Protein AF-A0A838GM16-F1 (afdb_monomer)

pLDDT: mean 85.87, std 13.17, range [34.41, 98.56]

Structure (mmCIF, N/CA/C/O backbone):
data_AF-A0A838GM16-F1
#
_entry.id   AF-A0A838GM16-F1
#
loop_
_atom_site.group_PDB
_atom_site.id
_atom_site.type_symbol
_atom_site.label_atom_id
_atom_site.label_alt_id
_atom_site.label_comp_id
_atom_site.label_asym_id
_atom_site.label_entity_id
_atom_site.label_seq_id
_atom_site.pdbx_PDB_ins_code
_atom_site.Cartn_x
_atom_site.Cartn_y
_atom_site.Cartn_z
_atom_site.occupancy
_atom_site.B_iso_or_equiv
_atom_site.auth_seq_id
_atom_site.auth_comp_id
_atom_site.auth_asym_id
_atom_site.auth_atom_id
_atom_site.pdbx_PDB_model_num
ATOM 1 N N . MET A 1 1 ? 73.274 2.874 -21.024 1.00 39.03 1 MET A N 1
ATOM 2 C CA . MET A 1 1 ? 72.717 3.081 -19.672 1.00 39.03 1 MET A CA 1
ATOM 3 C C . MET A 1 1 ? 71.258 3.465 -19.859 1.00 39.03 1 MET A C 1
ATOM 5 O O . MET A 1 1 ? 70.974 4.616 -20.163 1.00 39.03 1 MET A O 1
ATOM 9 N N . GLY A 1 2 ? 70.375 2.466 -19.876 1.00 35.62 2 GLY A N 1
ATOM 10 C CA . GLY A 1 2 ? 68.939 2.674 -20.047 1.00 35.62 2 GLY A CA 1
ATOM 11 C C . GLY A 1 2 ? 68.344 3.276 -18.779 1.00 35.62 2 GLY A C 1
ATOM 12 O O . GLY A 1 2 ? 68.718 2.874 -17.681 1.00 35.62 2 GLY A O 1
ATOM 13 N N . LYS A 1 3 ? 67.460 4.260 -18.939 1.00 34.41 3 LYS A N 1
ATOM 14 C CA . LYS A 1 3 ? 66.514 4.647 -17.896 1.00 34.41 3 LYS A CA 1
ATOM 15 C C . LYS A 1 3 ? 65.257 3.821 -18.131 1.00 34.41 3 LYS A C 1
ATOM 17 O O . LYS A 1 3 ? 64.536 4.080 -19.090 1.00 34.41 3 LYS A O 1
ATOM 22 N N . GLU A 1 4 ? 65.052 2.812 -17.296 1.00 35.97 4 GLU A N 1
ATOM 23 C CA . GLU A 1 4 ? 63.735 2.215 -17.099 1.00 35.97 4 GLU A CA 1
ATOM 24 C C . GLU A 1 4 ? 62.804 3.309 -16.572 1.00 35.97 4 GLU A C 1
ATOM 26 O O . GLU A 1 4 ? 63.096 3.961 -15.569 1.00 35.97 4 GLU A O 1
ATOM 31 N N . VAL A 1 5 ? 61.717 3.560 -17.297 1.00 37.78 5 VAL A N 1
ATOM 32 C CA . VAL A 1 5 ? 60.579 4.320 -16.788 1.00 37.78 5 VAL A CA 1
ATOM 33 C C . VAL A 1 5 ? 59.694 3.297 -16.090 1.00 37.78 5 VAL A C 1
ATOM 35 O O . VAL A 1 5 ? 59.066 2.475 -16.751 1.00 37.78 5 VAL A O 1
ATOM 38 N N . SER A 1 6 ? 59.697 3.306 -14.759 1.00 36.34 6 SER A N 1
ATOM 39 C CA . SER A 1 6 ? 58.702 2.593 -13.964 1.00 36.34 6 SER A CA 1
ATOM 40 C C . SER A 1 6 ? 57.358 3.299 -14.140 1.00 36.34 6 SER A C 1
ATOM 42 O O . SER A 1 6 ? 57.163 4.404 -13.633 1.00 36.34 6 SER A O 1
ATOM 44 N N . THR A 1 7 ? 56.445 2.687 -14.885 1.00 45.03 7 THR A N 1
ATOM 45 C CA . THR A 1 7 ? 55.021 3.030 -14.850 1.00 45.03 7 THR A CA 1
ATOM 46 C C . THR A 1 7 ? 54.427 2.368 -13.613 1.00 45.03 7 THR A C 1
ATOM 48 O O . THR A 1 7 ? 53.905 1.259 -13.690 1.00 45.03 7 THR A O 1
ATOM 51 N N . ASP A 1 8 ? 54.604 3.004 -12.460 1.00 47.06 8 ASP A N 1
ATOM 52 C CA . ASP A 1 8 ? 53.876 2.631 -11.252 1.00 47.06 8 ASP A CA 1
ATOM 53 C C . ASP A 1 8 ? 52.493 3.293 -11.339 1.00 47.06 8 ASP A C 1
ATOM 55 O O . ASP A 1 8 ? 52.392 4.518 -11.392 1.00 47.06 8 ASP A O 1
ATOM 59 N N . GLY A 1 9 ? 51.434 2.490 -11.472 1.00 47.62 9 GLY A N 1
ATOM 60 C CA . GLY A 1 9 ? 50.041 2.942 -11.627 1.00 47.62 9 GLY A CA 1
ATOM 61 C C . GLY A 1 9 ? 49.404 3.445 -10.326 1.00 47.62 9 GLY A C 1
ATOM 62 O O . GLY A 1 9 ? 48.184 3.563 -10.247 1.00 47.62 9 GLY A O 1
ATOM 63 N N . SER A 1 10 ? 50.220 3.708 -9.304 1.00 46.81 10 SER A N 1
ATOM 64 C CA . SER A 1 10 ? 49.812 3.974 -7.924 1.00 46.81 10 SER A CA 1
ATOM 65 C C . SER A 1 10 ? 49.224 5.372 -7.678 1.00 46.81 10 SER A C 1
ATOM 67 O O . SER A 1 10 ? 48.646 5.580 -6.615 1.00 46.81 10 SER A O 1
ATOM 69 N N . ASP A 1 11 ? 49.292 6.282 -8.660 1.00 49.59 11 ASP A N 1
ATOM 70 C CA . ASP A 1 11 ? 48.858 7.691 -8.544 1.00 49.59 11 ASP A CA 1
ATOM 71 C C . ASP A 1 11 ? 47.798 8.126 -9.586 1.00 49.59 11 ASP A C 1
ATOM 73 O O . ASP A 1 11 ? 47.495 9.313 -9.698 1.00 49.59 11 ASP A O 1
ATOM 77 N N . LEU A 1 12 ? 47.228 7.198 -10.367 1.00 57.19 12 LEU A N 1
ATOM 78 C CA . LEU A 1 12 ? 46.194 7.543 -11.353 1.00 57.19 12 LEU A CA 1
ATOM 79 C C . LEU A 1 12 ? 44.853 7.826 -10.663 1.00 57.19 12 LEU A C 1
ATOM 81 O O . LEU A 1 12 ? 44.337 6.980 -9.931 1.00 57.19 12 LEU A O 1
ATOM 85 N N . ASP A 1 13 ? 44.256 8.986 -10.946 1.00 67.56 13 ASP A N 1
ATOM 86 C CA . ASP A 1 13 ? 42.854 9.249 -10.603 1.00 67.56 13 ASP A CA 1
ATOM 87 C C . ASP A 1 13 ? 41.961 8.230 -11.341 1.00 67.56 13 ASP A C 1
ATOM 89 O O . ASP A 1 13 ? 42.274 7.798 -12.454 1.00 67.56 13 ASP A O 1
ATOM 93 N N . VAL A 1 14 ? 40.823 7.843 -10.761 1.00 68.69 14 VAL A N 1
ATOM 94 C CA . VAL A 1 14 ? 39.890 6.874 -11.361 1.00 68.69 14 VAL A CA 1
ATOM 95 C C . VAL A 1 14 ? 39.513 7.297 -12.783 1.00 68.69 14 VAL A C 1
ATOM 97 O O . VAL A 1 14 ? 39.378 6.450 -13.667 1.00 68.69 14 VAL A O 1
ATOM 100 N N . ALA A 1 15 ? 39.401 8.604 -13.040 1.00 68.62 15 ALA A N 1
ATOM 101 C CA . ALA A 1 15 ? 39.112 9.168 -14.359 1.00 68.62 15 ALA A CA 1
ATOM 102 C C . ALA A 1 15 ? 40.213 8.913 -15.414 1.00 68.62 15 ALA A C 1
ATOM 104 O O . ALA A 1 15 ? 39.910 8.864 -16.608 1.00 68.62 15 ALA A O 1
ATOM 105 N N . GLU A 1 16 ? 41.459 8.693 -14.992 1.00 76.25 16 GLU A N 1
ATOM 106 C CA . GLU A 1 16 ? 42.633 8.490 -15.853 1.00 76.25 16 GLU A CA 1
ATOM 107 C C . GLU A 1 16 ? 42.882 7.012 -16.205 1.00 76.25 16 GLU A C 1
ATOM 109 O O . GLU A 1 16 ? 43.664 6.711 -17.106 1.00 76.25 16 GLU A O 1
ATOM 114 N N . ILE A 1 17 ? 42.179 6.084 -15.548 1.00 85.56 17 ILE A N 1
ATOM 115 C CA . ILE A 1 17 ? 42.193 4.650 -15.874 1.00 85.56 17 ILE A CA 1
ATOM 116 C C . ILE A 1 17 ? 41.524 4.414 -17.241 1.00 85.56 17 ILE A C 1
ATOM 118 O O . ILE A 1 17 ? 40.570 5.103 -17.610 1.00 85.56 17 ILE A O 1
ATOM 122 N N . GLU A 1 18 ? 41.984 3.427 -18.016 1.00 88.94 18 GLU A N 1
ATOM 123 C CA . GLU A 1 18 ? 41.334 3.111 -19.292 1.00 88.94 18 GLU A CA 1
ATOM 124 C C . GLU A 1 18 ? 39.844 2.746 -19.100 1.00 88.94 18 GLU A C 1
ATOM 126 O O . GLU A 1 18 ? 39.513 1.951 -18.213 1.00 88.94 18 GLU A O 1
ATOM 131 N N . PRO A 1 19 ? 38.923 3.266 -19.941 1.00 83.62 19 PRO A N 1
ATOM 132 C CA . PRO A 1 19 ? 37.489 2.992 -19.819 1.00 83.62 19 PRO A CA 1
ATOM 133 C C . PRO A 1 19 ? 37.142 1.499 -19.760 1.00 83.62 19 PRO A C 1
ATOM 135 O O . PRO A 1 19 ? 36.347 1.096 -18.916 1.00 83.62 19 PRO A O 1
ATOM 138 N N . ALA A 1 20 ? 37.805 0.673 -20.577 1.00 84.94 20 ALA A N 1
ATOM 139 C CA . ALA A 1 20 ? 37.582 -0.772 -20.614 1.00 84.94 20 ALA A CA 1
ATOM 140 C C . ALA A 1 20 ? 37.918 -1.467 -19.280 1.00 84.94 20 ALA A C 1
ATOM 142 O O . ALA A 1 20 ? 37.248 -2.420 -18.885 1.00 84.94 20 ALA A O 1
ATOM 143 N N . VAL A 1 21 ? 38.929 -0.974 -18.557 1.00 87.94 21 VAL A N 1
ATOM 144 C CA . VAL A 1 21 ? 39.318 -1.495 -17.238 1.00 87.94 21 VAL A CA 1
ATOM 145 C C . VAL A 1 21 ? 38.266 -1.136 -16.191 1.00 87.94 21 VAL A C 1
ATOM 147 O O . VAL A 1 21 ? 37.860 -1.998 -15.414 1.00 87.94 21 VAL A O 1
ATOM 150 N N . ARG A 1 22 ? 37.769 0.109 -16.198 1.00 84.44 22 ARG A N 1
ATOM 151 C CA . ARG A 1 22 ? 36.683 0.531 -15.297 1.00 84.44 22 ARG A CA 1
ATOM 152 C C . ARG A 1 22 ? 35.393 -0.244 -15.542 1.00 84.44 22 ARG A C 1
ATOM 154 O O . ARG A 1 22 ? 34.741 -0.652 -14.586 1.00 84.44 22 ARG A O 1
ATOM 161 N N . GLU A 1 23 ? 35.041 -0.468 -16.806 1.00 83.88 23 GLU A N 1
ATOM 162 C CA . GLU A 1 23 ? 33.873 -1.267 -17.189 1.00 83.88 23 GLU A CA 1
ATOM 163 C C . GLU A 1 23 ? 34.010 -2.720 -16.723 1.00 83.88 23 GLU A C 1
ATOM 165 O O . GLU A 1 23 ? 33.069 -3.273 -16.151 1.00 83.88 23 GLU A O 1
ATOM 170 N N . ARG A 1 24 ? 35.192 -3.331 -16.897 1.00 89.69 24 ARG A N 1
ATOM 171 C CA . ARG A 1 24 ? 35.451 -4.697 -16.424 1.00 89.69 24 ARG A CA 1
ATOM 172 C C . ARG A 1 24 ? 35.407 -4.797 -14.902 1.00 89.69 24 ARG A C 1
ATOM 174 O O . ARG A 1 24 ? 34.799 -5.734 -14.390 1.00 89.69 24 ARG A O 1
ATOM 181 N N . TYR A 1 25 ? 36.000 -3.838 -14.193 1.00 89.75 25 TYR A N 1
ATOM 182 C CA . TYR A 1 25 ? 35.941 -3.759 -12.733 1.00 89.75 25 TYR A CA 1
ATOM 183 C C . TYR A 1 25 ? 34.491 -3.665 -12.241 1.00 89.75 25 TYR A C 1
ATOM 185 O O . TYR A 1 25 ? 34.065 -4.485 -11.431 1.00 89.75 25 TYR A O 1
ATOM 193 N N . ALA A 1 26 ? 33.702 -2.735 -12.790 1.00 82.50 26 ALA A N 1
ATOM 194 C CA . ALA A 1 26 ? 32.296 -2.573 -12.425 1.00 82.50 26 ALA A CA 1
ATOM 195 C C . ALA A 1 26 ? 31.471 -3.843 -12.702 1.00 82.50 26 ALA A C 1
ATOM 197 O O . ALA A 1 26 ? 30.638 -4.228 -11.882 1.00 82.50 26 ALA A O 1
ATOM 198 N N . ALA A 1 27 ? 31.732 -4.525 -13.823 1.00 84.56 27 ALA A N 1
ATOM 199 C CA . ALA A 1 27 ? 31.087 -5.794 -14.146 1.00 84.56 27 ALA A CA 1
ATOM 200 C C . ALA A 1 27 ? 31.461 -6.917 -13.162 1.00 84.56 27 ALA A C 1
ATOM 202 O O . ALA A 1 27 ? 30.582 -7.656 -12.731 1.00 84.56 27 ALA A O 1
ATOM 203 N N . LEU A 1 28 ? 32.737 -7.039 -12.775 1.00 88.31 28 LEU A N 1
ATOM 204 C CA . LEU A 1 28 ? 33.192 -8.054 -11.815 1.00 88.31 28 LEU A CA 1
ATOM 205 C C . LEU A 1 28 ? 32.633 -7.823 -10.414 1.00 88.31 28 LEU A C 1
ATOM 207 O O . LEU A 1 28 ? 32.175 -8.777 -9.788 1.00 88.31 28 LEU A O 1
ATOM 211 N N . VAL A 1 29 ? 32.644 -6.575 -9.935 1.00 84.62 29 VAL A N 1
ATOM 212 C CA . VAL A 1 29 ? 32.026 -6.202 -8.654 1.00 84.62 29 VAL A CA 1
ATOM 213 C C . VAL A 1 29 ? 30.564 -6.641 -8.640 1.00 84.62 29 VAL A C 1
ATOM 215 O O . VAL A 1 29 ? 30.140 -7.347 -7.729 1.00 84.62 29 VAL A O 1
ATOM 218 N N . GLU A 1 30 ? 29.814 -6.300 -9.686 1.00 79.62 30 GLU A N 1
ATOM 219 C CA . GLU A 1 30 ? 28.403 -6.657 -9.802 1.00 79.62 30 GLU A CA 1
ATOM 220 C C . GLU A 1 30 ? 28.174 -8.175 -9.881 1.00 79.62 30 GLU A C 1
ATOM 222 O O . GLU A 1 30 ? 27.291 -8.696 -9.198 1.00 79.62 30 GLU A O 1
ATOM 227 N N . GLU A 1 31 ? 28.949 -8.899 -10.700 1.00 84.56 31 GLU A N 1
ATOM 228 C CA . GLU A 1 31 ? 28.859 -10.360 -10.807 1.00 84.56 31 GLU A CA 1
ATOM 229 C C . GLU A 1 31 ? 29.075 -11.008 -9.435 1.00 84.56 31 GLU A C 1
ATOM 231 O O . GLU A 1 31 ? 28.250 -11.805 -8.984 1.00 84.56 31 GLU A O 1
ATOM 236 N N . LEU A 1 32 ? 30.148 -10.629 -8.739 1.00 85.19 32 LEU A N 1
ATOM 237 C CA . LEU A 1 32 ? 30.510 -11.190 -7.440 1.00 85.19 32 LEU A CA 1
ATOM 238 C C . LEU A 1 32 ? 29.470 -10.860 -6.364 1.00 85.19 32 LEU A C 1
ATOM 240 O O . LEU A 1 32 ? 29.049 -11.763 -5.640 1.00 85.19 32 LEU A O 1
ATOM 244 N N . GLU A 1 33 ? 28.978 -9.620 -6.289 1.00 80.50 33 GLU A N 1
ATOM 245 C CA . GLU A 1 33 ? 27.892 -9.264 -5.364 1.00 80.50 33 GLU A CA 1
ATOM 246 C C . GLU A 1 33 ? 26.605 -10.042 -5.670 1.00 80.50 33 GLU A C 1
ATOM 248 O O . GLU A 1 33 ? 25.944 -10.547 -4.756 1.00 80.50 33 GLU A O 1
ATOM 253 N N . GLY A 1 34 ? 26.264 -10.192 -6.952 1.00 74.19 34 GLY A N 1
ATOM 254 C CA . GLY A 1 34 ? 25.107 -10.957 -7.405 1.00 74.19 34 GLY A CA 1
ATOM 255 C C . GLY A 1 34 ? 25.208 -12.452 -7.087 1.00 74.19 34 GLY A C 1
ATOM 256 O O . GLY A 1 34 ? 24.187 -13.079 -6.779 1.00 74.19 34 GLY A O 1
ATOM 257 N N . HIS A 1 35 ? 26.412 -13.027 -7.137 1.00 79.88 35 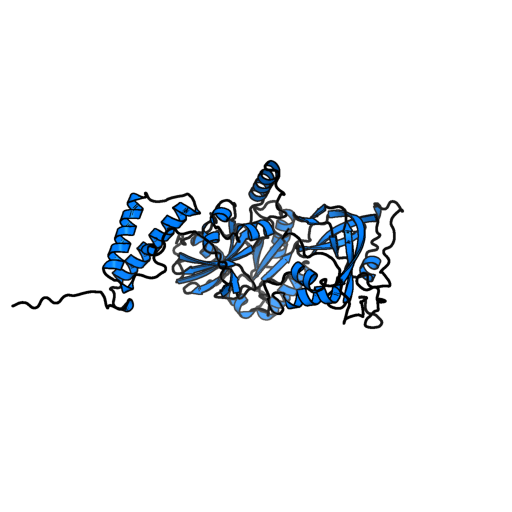HIS A N 1
ATOM 258 C CA . HIS A 1 35 ? 26.676 -14.416 -6.759 1.00 79.88 35 HIS A CA 1
ATOM 259 C C . HIS A 1 35 ? 26.668 -14.611 -5.240 1.00 79.88 35 HIS A C 1
ATOM 261 O O . HIS A 1 35 ? 25.994 -15.529 -4.771 1.00 79.88 35 HIS A O 1
ATOM 267 N N . LEU A 1 36 ? 27.311 -13.728 -4.465 1.00 77.38 36 LEU A N 1
ATOM 268 C CA . LEU A 1 36 ? 27.274 -13.773 -2.997 1.00 77.38 36 LEU A CA 1
ATOM 269 C C . LEU A 1 36 ? 25.845 -13.660 -2.468 1.00 77.38 36 LEU A C 1
ATOM 271 O O . LEU A 1 36 ? 25.456 -14.414 -1.580 1.00 77.38 36 LEU A O 1
ATOM 275 N N . TYR A 1 37 ? 25.037 -12.768 -3.043 1.00 71.62 37 TYR A N 1
ATOM 276 C CA . TYR A 1 37 ? 23.639 -12.614 -2.653 1.00 71.62 37 TYR A CA 1
ATOM 277 C C . TYR A 1 37 ? 22.833 -13.888 -2.943 1.00 71.62 37 TYR A C 1
ATOM 279 O O . TYR A 1 37 ? 22.093 -14.377 -2.091 1.00 71.62 37 TYR A O 1
ATOM 287 N N . ARG A 1 38 ? 23.016 -14.491 -4.122 1.00 72.12 38 ARG A N 1
ATOM 288 C CA . ARG A 1 38 ? 22.377 -15.768 -4.473 1.00 72.12 38 ARG A CA 1
ATOM 289 C C . ARG A 1 38 ? 22.796 -16.909 -3.551 1.00 72.12 38 ARG A C 1
ATOM 291 O O . ARG A 1 38 ? 21.943 -17.702 -3.164 1.00 72.12 38 ARG A O 1
ATOM 298 N N . TYR A 1 39 ? 24.077 -16.977 -3.201 1.00 71.12 39 TYR A N 1
ATOM 299 C CA . TYR A 1 39 ? 24.634 -18.002 -2.325 1.00 71.12 39 TYR A CA 1
ATOM 300 C C . TYR A 1 39 ? 24.155 -17.829 -0.874 1.00 71.12 39 TYR A C 1
ATOM 302 O O . TYR A 1 39 ? 23.612 -18.757 -0.288 1.00 71.12 39 TYR A O 1
ATOM 310 N N . HIS A 1 40 ? 24.295 -16.634 -0.295 1.00 63.06 40 HIS A N 1
ATOM 311 C CA . HIS A 1 40 ? 24.040 -16.396 1.129 1.00 63.06 40 HIS A CA 1
ATOM 312 C C . HIS A 1 40 ? 22.602 -15.988 1.471 1.00 63.06 40 HIS A C 1
ATOM 314 O O . HIS A 1 40 ? 22.187 -16.194 2.612 1.00 63.06 40 HIS A O 1
ATOM 320 N N . VAL A 1 41 ? 21.858 -15.382 0.537 1.00 65.00 41 VAL A N 1
ATOM 321 C CA . VAL A 1 41 ? 20.496 -14.871 0.787 1.00 65.00 41 VAL A CA 1
ATOM 322 C C . VAL A 1 41 ? 19.429 -15.751 0.152 1.00 65.00 41 VAL A C 1
ATOM 324 O O . VAL A 1 41 ? 18.466 -16.112 0.826 1.00 65.00 41 VAL A O 1
ATOM 327 N N . LEU A 1 42 ? 19.587 -16.095 -1.128 1.00 65.00 42 LEU A N 1
ATOM 328 C CA . LEU A 1 42 ? 18.579 -16.872 -1.862 1.00 65.00 42 LEU A CA 1
ATOM 329 C C . LEU A 1 42 ? 18.761 -18.390 -1.754 1.00 65.00 42 LEU A C 1
ATOM 331 O O . LEU A 1 42 ? 17.864 -19.113 -2.183 1.00 65.00 42 LEU A O 1
ATOM 335 N N . ASP A 1 43 ? 19.900 -18.858 -1.231 1.00 53.25 43 ASP A N 1
ATOM 336 C CA . ASP A 1 43 ? 20.295 -20.276 -1.184 1.00 53.25 43 ASP A CA 1
ATOM 337 C C . ASP A 1 43 ? 20.202 -20.965 -2.568 1.00 53.25 43 ASP A C 1
ATOM 339 O O . ASP A 1 43 ? 19.715 -22.085 -2.727 1.00 53.25 43 ASP A O 1
ATOM 343 N N . ARG A 1 44 ? 20.598 -20.234 -3.625 1.00 70.44 44 ARG A N 1
ATOM 344 C CA . ARG A 1 44 ? 20.494 -20.632 -5.046 1.00 70.44 44 ARG A CA 1
ATOM 345 C C . ARG A 1 44 ? 21.733 -20.211 -5.853 1.00 70.44 44 ARG A C 1
ATOM 347 O O . ARG A 1 44 ? 21.625 -19.335 -6.719 1.00 70.44 44 ARG A O 1
ATOM 354 N N . PRO A 1 45 ? 22.918 -20.787 -5.592 1.00 70.88 45 PRO A N 1
ATOM 355 C CA . PRO A 1 45 ? 24.130 -20.437 -6.329 1.00 70.88 45 PRO A CA 1
ATOM 356 C C . PRO A 1 45 ? 24.001 -20.754 -7.826 1.00 70.88 45 PRO A C 1
ATOM 358 O O . PRO A 1 45 ? 23.478 -21.796 -8.215 1.00 70.88 45 PRO A O 1
ATOM 361 N N . THR A 1 46 ? 24.481 -19.841 -8.673 1.00 73.31 46 THR A N 1
ATOM 362 C CA . THR A 1 46 ? 24.465 -19.983 -10.143 1.00 73.31 46 THR A CA 1
ATOM 363 C C . THR A 1 46 ? 25.818 -20.372 -10.735 1.00 73.31 46 THR A C 1
ATOM 365 O O . THR A 1 46 ? 25.877 -20.734 -11.908 1.00 73.31 46 THR A O 1
ATOM 368 N N . ILE A 1 47 ? 26.890 -20.306 -9.942 1.00 73.88 47 ILE A N 1
ATOM 369 C CA . ILE A 1 47 ? 28.255 -20.701 -10.310 1.00 73.88 47 ILE A CA 1
ATOM 370 C C . ILE A 1 47 ? 28.878 -21.525 -9.180 1.00 73.88 47 ILE A C 1
ATOM 372 O O . ILE A 1 47 ? 28.389 -21.483 -8.050 1.00 73.88 47 ILE A O 1
ATOM 376 N N . SER A 1 48 ? 29.932 -22.283 -9.488 1.00 68.12 48 SER A N 1
ATOM 377 C CA . SER A 1 48 ? 30.689 -23.023 -8.474 1.00 68.12 48 SER A CA 1
ATOM 378 C C . SER A 1 48 ? 31.586 -22.096 -7.647 1.00 68.12 48 SER A C 1
ATOM 380 O O . SER A 1 48 ? 31.969 -21.027 -8.122 1.00 68.12 48 SER A O 1
ATOM 382 N N . ASP A 1 49 ? 31.988 -22.529 -6.449 1.00 71.50 49 ASP A N 1
ATOM 383 C CA . ASP A 1 49 ? 32.951 -21.789 -5.616 1.00 71.50 49 ASP A CA 1
ATOM 384 C C . ASP A 1 49 ? 34.264 -21.520 -6.376 1.00 71.50 49 ASP A C 1
ATOM 386 O O . ASP A 1 49 ? 34.804 -20.424 -6.317 1.00 71.50 49 ASP A O 1
ATOM 390 N N . ALA A 1 50 ? 34.726 -22.473 -7.196 1.00 70.25 50 ALA A N 1
ATOM 391 C CA . ALA A 1 50 ? 35.917 -22.294 -8.028 1.00 70.25 50 ALA A CA 1
ATOM 392 C C . ALA A 1 50 ? 35.739 -21.207 -9.107 1.00 70.25 50 ALA A C 1
ATOM 394 O O . ALA A 1 50 ? 36.653 -20.423 -9.357 1.00 70.25 50 ALA A O 1
ATOM 395 N N . ASP A 1 51 ? 34.566 -21.135 -9.742 1.00 77.44 51 ASP A N 1
ATOM 396 C CA . ASP A 1 51 ? 34.253 -20.093 -10.729 1.00 77.44 51 ASP A CA 1
ATOM 397 C C . ASP A 1 51 ? 34.109 -18.709 -10.084 1.00 77.44 51 ASP A C 1
ATOM 399 O 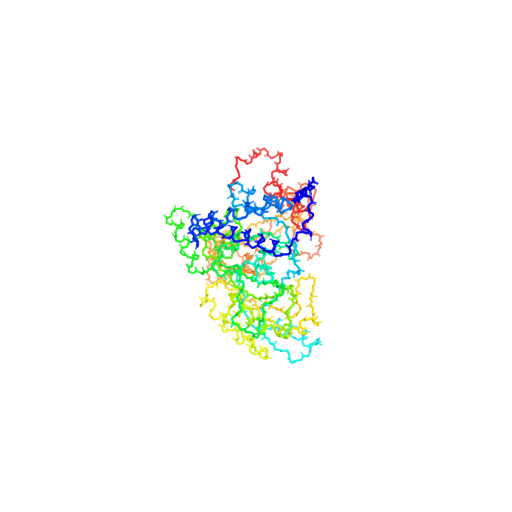O . ASP A 1 51 ? 34.385 -17.691 -10.732 1.00 77.44 51 ASP A O 1
ATOM 403 N N . TYR A 1 52 ? 33.653 -18.674 -8.830 1.00 83.62 52 TYR A N 1
ATOM 404 C CA . TYR A 1 52 ? 33.596 -17.466 -8.018 1.00 83.62 52 TYR A CA 1
ATOM 405 C C . TYR A 1 52 ? 35.011 -17.004 -7.658 1.00 83.62 52 TYR A C 1
ATOM 407 O O . TYR A 1 52 ? 35.355 -15.853 -7.921 1.00 83.62 52 TYR A O 1
ATOM 415 N N . ASP A 1 53 ? 35.859 -17.908 -7.165 1.00 80.50 53 ASP A N 1
ATOM 416 C CA . ASP A 1 53 ? 37.249 -17.626 -6.791 1.00 80.50 53 ASP A CA 1
ATOM 417 C C . ASP A 1 53 ? 38.066 -17.087 -7.971 1.00 80.50 53 ASP A C 1
ATOM 419 O O . ASP A 1 53 ? 38.840 -16.145 -7.810 1.00 80.50 53 ASP A O 1
ATOM 423 N N . ILE A 1 54 ? 37.864 -17.625 -9.181 1.00 87.31 54 ILE A N 1
ATOM 424 C CA . ILE A 1 54 ? 38.513 -17.115 -10.402 1.00 87.31 54 ILE A CA 1
ATOM 425 C C . ILE A 1 54 ? 38.161 -15.639 -10.633 1.00 87.31 54 ILE A C 1
ATOM 427 O O . ILE A 1 54 ? 39.053 -14.822 -10.861 1.00 87.31 54 ILE A O 1
ATOM 431 N N . ARG A 1 55 ? 36.873 -15.285 -10.550 1.00 89.81 55 ARG A N 1
ATOM 432 C CA . ARG A 1 55 ? 36.396 -13.903 -10.734 1.00 89.81 55 ARG A CA 1
ATOM 433 C C . ARG A 1 55 ? 36.840 -12.990 -9.598 1.00 89.81 55 ARG A C 1
ATOM 435 O O . ARG A 1 55 ? 37.195 -11.841 -9.837 1.00 89.81 55 ARG A O 1
ATOM 442 N N . TYR A 1 56 ? 36.851 -13.501 -8.371 1.00 87.81 56 TYR A N 1
ATOM 443 C CA . TYR A 1 56 ? 37.314 -12.768 -7.201 1.00 87.81 56 TYR A CA 1
ATOM 444 C C . TYR A 1 56 ? 38.809 -12.449 -7.308 1.00 87.81 56 TYR A C 1
ATOM 446 O O . TYR A 1 56 ? 39.217 -11.316 -7.069 1.00 87.81 56 TYR A O 1
ATOM 454 N N . HIS A 1 57 ? 39.630 -13.403 -7.752 1.00 88.88 57 HIS A N 1
ATOM 455 C CA . HIS A 1 57 ? 41.048 -13.163 -8.024 1.00 88.88 57 HIS A CA 1
ATOM 456 C C . HIS A 1 57 ? 41.269 -12.175 -9.173 1.00 88.88 57 HIS A C 1
ATOM 458 O O . HIS A 1 57 ? 42.194 -11.369 -9.100 1.00 88.88 57 HIS A O 1
ATOM 464 N N . GLU A 1 58 ? 40.425 -12.196 -10.207 1.00 92.38 58 GLU A N 1
ATOM 465 C CA . GLU A 1 58 ? 40.461 -11.186 -11.269 1.00 92.38 58 GLU A CA 1
ATOM 466 C C . GLU A 1 58 ? 40.171 -9.780 -10.714 1.00 92.38 58 GLU A C 1
ATOM 468 O O . GLU A 1 58 ? 40.906 -8.841 -11.016 1.00 92.38 58 GLU A O 1
ATOM 473 N N . LEU A 1 59 ? 39.161 -9.642 -9.846 1.00 91.44 59 LEU A N 1
ATOM 474 C CA . LEU A 1 59 ? 38.839 -8.379 -9.176 1.00 91.44 59 LEU A CA 1
ATOM 475 C C . LEU A 1 59 ? 40.007 -7.881 -8.309 1.00 91.44 59 LEU A C 1
ATOM 477 O O . LEU A 1 59 ? 40.389 -6.716 -8.406 1.00 91.44 59 LEU A O 1
ATOM 481 N N . VAL A 1 60 ? 40.609 -8.764 -7.506 1.00 89.44 60 VAL A N 1
ATOM 482 C CA . VAL A 1 60 ? 41.781 -8.436 -6.676 1.00 89.44 60 VAL A CA 1
ATOM 483 C C . VAL A 1 60 ? 42.953 -7.975 -7.542 1.00 89.44 60 VAL A C 1
ATOM 485 O O . VAL A 1 60 ? 43.568 -6.956 -7.237 1.00 89.44 60 VAL A O 1
ATOM 488 N N . ALA A 1 61 ? 43.230 -8.662 -8.653 1.00 91.75 61 ALA A N 1
ATOM 489 C CA . ALA A 1 61 ? 44.310 -8.286 -9.562 1.00 91.75 61 ALA A CA 1
ATOM 490 C C . ALA A 1 61 ? 44.093 -6.896 -10.187 1.00 91.75 61 ALA A C 1
ATOM 492 O O . ALA A 1 61 ? 45.054 -6.138 -10.348 1.00 91.75 61 ALA A O 1
ATOM 493 N N . LEU A 1 62 ? 42.845 -6.541 -10.513 1.00 90.38 62 LEU A N 1
ATOM 494 C CA . LEU A 1 62 ? 42.503 -5.203 -11.001 1.00 90.38 62 LEU A CA 1
ATOM 495 C C . LEU A 1 62 ? 42.719 -4.131 -9.929 1.00 90.38 62 LEU A C 1
ATOM 497 O O . LEU A 1 62 ? 43.305 -3.098 -10.234 1.00 90.38 62 LEU A O 1
ATOM 501 N N . GLU A 1 63 ? 42.303 -4.372 -8.687 1.00 91.50 63 GLU A N 1
ATOM 502 C CA . GLU A 1 63 ? 42.524 -3.429 -7.583 1.00 91.50 63 GLU A CA 1
ATOM 503 C C . GLU A 1 63 ? 43.997 -3.276 -7.200 1.00 91.50 63 GLU A C 1
ATOM 505 O O . GLU A 1 63 ? 44.420 -2.186 -6.827 1.00 91.50 63 GLU A O 1
ATOM 510 N N . ASP A 1 64 ? 44.787 -4.346 -7.286 1.00 90.56 64 ASP A N 1
ATOM 511 C CA . ASP A 1 64 ? 46.225 -4.289 -7.014 1.00 90.56 64 ASP A CA 1
ATOM 512 C C . ASP A 1 64 ? 46.975 -3.531 -8.118 1.00 90.56 64 ASP A C 1
ATOM 514 O O . ASP A 1 64 ? 47.928 -2.805 -7.838 1.00 90.56 64 ASP A O 1
ATOM 518 N N . THR A 1 65 ? 46.530 -3.671 -9.371 1.00 89.69 65 THR A N 1
ATOM 519 C CA . THR A 1 65 ? 47.104 -2.950 -10.520 1.00 89.69 65 THR A CA 1
ATOM 520 C C . THR A 1 65 ? 46.671 -1.482 -10.544 1.00 89.69 65 THR A C 1
ATOM 522 O O . THR A 1 65 ? 47.458 -0.613 -10.917 1.00 89.69 65 THR A O 1
ATOM 525 N N . TYR A 1 66 ? 45.432 -1.200 -10.130 1.00 89.12 66 TYR A N 1
ATOM 526 C CA . TYR A 1 66 ? 44.839 0.135 -10.093 1.00 89.12 66 TYR A CA 1
ATOM 527 C C . TYR A 1 66 ? 44.268 0.429 -8.695 1.00 89.12 66 TYR A C 1
ATOM 529 O O . TYR A 1 66 ? 43.052 0.333 -8.494 1.00 89.12 66 TYR A O 1
ATOM 537 N N . PRO A 1 67 ? 45.111 0.838 -7.725 1.00 86.88 67 PRO A N 1
ATOM 538 C CA . PRO A 1 67 ? 44.693 1.045 -6.335 1.00 86.88 67 PRO A CA 1
ATOM 539 C C . PRO A 1 67 ? 43.526 2.023 -6.158 1.00 86.88 67 PRO A C 1
ATOM 541 O O . PRO A 1 67 ? 42.735 1.870 -5.230 1.00 86.88 67 PRO A O 1
ATOM 544 N N . ALA A 1 68 ? 43.374 2.990 -7.069 1.00 84.06 68 ALA A N 1
ATOM 545 C CA . ALA A 1 68 ? 42.268 3.945 -7.069 1.00 84.06 68 ALA A CA 1
ATOM 546 C C . ALA A 1 68 ? 40.878 3.298 -7.255 1.00 84.06 68 ALA A C 1
ATOM 548 O O . ALA A 1 68 ? 39.874 3.907 -6.892 1.00 84.06 68 ALA A O 1
ATOM 549 N N . LEU A 1 69 ? 40.794 2.069 -7.786 1.00 85.62 69 LEU A N 1
ATOM 550 C CA . LEU A 1 69 ? 39.530 1.331 -7.913 1.00 85.62 69 LEU A CA 1
ATOM 551 C C . LEU A 1 69 ? 39.060 0.715 -6.593 1.00 85.62 69 LEU A C 1
ATOM 553 O O . LEU A 1 69 ? 37.873 0.430 -6.458 1.00 85.62 69 LEU A O 1
ATOM 557 N N . ARG A 1 70 ? 39.951 0.519 -5.613 1.00 86.00 70 ARG A N 1
ATOM 558 C CA . ARG A 1 70 ? 39.616 -0.137 -4.346 1.00 86.00 70 ARG A CA 1
ATOM 559 C C . ARG A 1 70 ? 38.763 0.781 -3.470 1.00 86.00 70 ARG A C 1
ATOM 561 O O . ARG A 1 70 ? 39.265 1.593 -2.695 1.00 86.00 70 ARG A O 1
ATOM 568 N N . THR A 1 71 ? 37.450 0.624 -3.575 1.00 80.69 71 THR A N 1
ATOM 569 C CA . THR A 1 71 ? 36.461 1.346 -2.765 1.00 80.69 71 THR A CA 1
ATOM 570 C C . THR A 1 71 ? 36.058 0.548 -1.522 1.00 80.69 71 THR A C 1
ATOM 572 O O . THR A 1 71 ? 36.050 -0.682 -1.587 1.00 80.69 71 THR A O 1
ATOM 575 N N . PRO A 1 72 ? 35.611 1.197 -0.427 1.00 72.88 72 PRO A N 1
ATOM 576 C CA . PRO A 1 72 ? 35.030 0.504 0.732 1.00 72.88 72 PRO A CA 1
ATOM 577 C C . PRO A 1 72 ? 33.879 -0.453 0.378 1.00 72.88 72 PRO A C 1
ATOM 579 O O . PRO A 1 72 ? 33.673 -1.451 1.063 1.00 72.88 72 PRO A O 1
ATOM 582 N N . ASP A 1 73 ? 33.163 -0.173 -0.715 1.00 67.62 73 ASP A N 1
ATOM 583 C CA . ASP A 1 73 ? 32.045 -0.986 -1.194 1.00 67.62 73 ASP A CA 1
ATOM 584 C C . ASP A 1 73 ? 32.459 -2.192 -2.052 1.00 67.62 73 ASP A C 1
ATOM 586 O O . ASP A 1 73 ? 31.596 -2.981 -2.438 1.00 67.62 73 ASP A O 1
ATOM 590 N N . SER A 1 74 ? 33.750 -2.377 -2.340 1.00 79.94 74 SER A N 1
ATOM 591 C CA . SER A 1 74 ? 34.206 -3.515 -3.140 1.00 79.94 74 SER A CA 1
ATOM 592 C C . SER A 1 74 ? 33.987 -4.848 -2.403 1.00 79.94 74 SER A C 1
ATOM 594 O O . SER A 1 74 ? 34.233 -4.927 -1.193 1.00 79.94 74 SER A O 1
ATOM 596 N N . PRO A 1 75 ? 33.604 -5.933 -3.108 1.00 79.75 75 PRO A N 1
ATOM 597 C CA . PRO A 1 75 ? 33.557 -7.286 -2.557 1.00 79.75 75 PRO A CA 1
ATOM 598 C C . PRO A 1 75 ? 34.847 -7.712 -1.851 1.00 79.75 75 PRO A C 1
ATOM 600 O O . PRO A 1 75 ? 34.783 -8.475 -0.891 1.00 79.75 75 PRO A O 1
ATOM 603 N N . THR A 1 76 ? 36.009 -7.200 -2.272 1.00 83.25 76 THR A N 1
ATOM 604 C CA . THR A 1 76 ? 37.305 -7.515 -1.645 1.00 83.25 76 THR A CA 1
ATOM 605 C C . THR A 1 76 ? 37.474 -6.885 -0.260 1.00 83.25 76 THR A C 1
ATOM 607 O O . THR A 1 76 ? 38.287 -7.352 0.537 1.00 83.25 76 THR A O 1
ATOM 610 N N . GLN A 1 77 ? 36.709 -5.830 0.041 1.00 80.00 77 GLN A N 1
ATOM 611 C CA . GLN A 1 77 ? 36.746 -5.104 1.314 1.00 80.00 77 GLN A CA 1
ATOM 612 C C . GLN A 1 77 ? 35.661 -5.582 2.295 1.00 80.00 77 GLN A C 1
ATOM 614 O O . GLN A 1 77 ? 35.738 -5.313 3.495 1.00 80.00 77 GLN A O 1
ATOM 619 N N . LYS A 1 78 ? 34.661 -6.331 1.813 1.00 68.31 78 LYS A N 1
ATOM 620 C CA . LYS A 1 78 ? 33.524 -6.830 2.600 1.00 68.31 78 LYS A CA 1
ATOM 621 C C . LYS A 1 78 ? 33.808 -8.238 3.145 1.00 68.31 78 LYS A C 1
ATOM 623 O O . LYS A 1 78 ? 33.373 -9.241 2.587 1.00 68.31 78 LYS A O 1
ATOM 628 N N . VAL A 1 79 ? 34.520 -8.337 4.269 1.00 51.00 79 VAL A N 1
ATOM 629 C CA . VAL A 1 79 ? 34.751 -9.628 4.950 1.00 51.00 79 VAL A CA 1
ATOM 630 C C . VAL A 1 79 ? 33.490 -10.069 5.702 1.00 51.00 79 VAL A C 1
ATOM 632 O O . VAL A 1 79 ? 33.071 -9.411 6.651 1.00 51.00 79 VAL A O 1
ATOM 635 N N . GLY A 1 80 ? 32.904 -11.209 5.317 1.00 51.50 80 GLY A N 1
ATOM 636 C CA . GLY A 1 80 ? 31.805 -11.841 6.060 1.00 51.50 80 GLY A CA 1
ATOM 637 C C . GLY A 1 80 ? 30.482 -11.074 5.992 1.00 51.50 80 GLY A C 1
ATOM 638 O O . GLY A 1 80 ? 29.879 -10.803 7.031 1.00 51.50 80 GLY A O 1
ATOM 639 N N . ALA A 1 81 ? 30.047 -10.713 4.778 1.00 50.47 81 ALA A N 1
ATOM 640 C CA . ALA A 1 81 ? 28.839 -9.931 4.523 1.00 50.47 81 ALA A CA 1
ATOM 641 C C . ALA A 1 81 ? 27.621 -10.468 5.300 1.00 50.47 81 ALA A C 1
ATOM 643 O O . ALA A 1 81 ? 26.993 -11.464 4.937 1.00 50.47 81 ALA A O 1
ATOM 644 N N . THR A 1 82 ? 27.275 -9.781 6.389 1.00 53.09 82 THR A N 1
ATOM 645 C CA . THR A 1 82 ? 25.987 -9.956 7.052 1.00 53.09 82 THR A CA 1
ATOM 646 C C . THR A 1 82 ? 25.014 -9.068 6.294 1.00 53.09 82 THR A C 1
ATOM 648 O O . THR A 1 82 ? 25.088 -7.848 6.398 1.00 53.09 82 THR A O 1
ATOM 651 N N . TYR A 1 83 ? 24.150 -9.662 5.472 1.00 63.59 83 TYR A N 1
ATOM 652 C CA . TYR A 1 83 ? 23.114 -8.915 4.763 1.00 63.59 83 TYR A CA 1
ATOM 653 C C . TYR A 1 83 ? 22.107 -8.400 5.792 1.00 63.59 83 TYR A C 1
ATOM 655 O O . TYR A 1 83 ? 21.246 -9.145 6.253 1.00 63.59 83 TYR A O 1
ATOM 663 N N . ALA A 1 84 ? 22.265 -7.144 6.197 1.00 72.44 84 ALA A N 1
ATOM 664 C CA . ALA A 1 84 ? 21.337 -6.446 7.065 1.00 72.44 84 ALA A CA 1
ATOM 665 C C . ALA A 1 84 ? 20.785 -5.231 6.316 1.00 72.44 84 ALA A C 1
ATOM 667 O O . ALA A 1 84 ? 21.540 -4.386 5.843 1.00 72.44 84 ALA A O 1
ATOM 668 N N . THR A 1 85 ? 19.466 -5.144 6.196 1.00 75.81 85 THR A N 1
ATOM 669 C CA . THR A 1 85 ? 18.790 -3.959 5.678 1.00 75.81 85 THR A CA 1
ATOM 670 C C . THR A 1 85 ? 18.695 -2.928 6.795 1.00 75.81 85 THR A C 1
ATOM 672 O O . THR A 1 85 ? 18.070 -3.168 7.831 1.00 75.81 85 THR A O 1
ATOM 675 N N . GLU A 1 86 ? 19.327 -1.776 6.583 1.00 80.25 86 GLU A N 1
ATOM 676 C CA . GLU A 1 86 ? 19.363 -0.667 7.546 1.00 80.25 86 GLU A CA 1
ATOM 677 C C . GLU A 1 86 ? 18.140 0.259 7.450 1.00 80.25 86 GLU A C 1
ATOM 679 O O . GLU A 1 86 ? 17.957 1.114 8.312 1.00 80.25 86 GLU A O 1
ATOM 684 N N . PHE A 1 87 ? 17.284 0.072 6.434 1.00 86.75 87 PHE A N 1
ATOM 685 C CA . PHE A 1 87 ? 16.103 0.904 6.156 1.00 86.75 87 PHE A CA 1
ATOM 686 C C . PHE A 1 87 ? 16.432 2.396 6.083 1.00 86.75 87 PHE A C 1
ATOM 688 O O . PHE A 1 87 ? 15.706 3.237 6.616 1.00 86.75 87 PHE A O 1
ATOM 695 N N . THR A 1 88 ? 17.546 2.725 5.430 1.00 88.56 88 THR A N 1
ATOM 696 C CA . THR A 1 88 ? 17.985 4.108 5.280 1.00 88.56 88 THR A CA 1
ATOM 697 C C . THR A 1 88 ? 16.906 4.934 4.567 1.00 88.56 88 THR A C 1
ATOM 699 O O . THR A 1 88 ? 16.276 4.446 3.620 1.00 88.56 88 THR A O 1
ATOM 702 N N . PRO A 1 89 ? 16.648 6.178 5.010 1.00 87.81 89 PRO A N 1
ATOM 703 C CA . PRO A 1 89 ? 15.725 7.062 4.317 1.00 87.81 89 PRO A CA 1
ATOM 704 C C . PRO A 1 89 ? 16.244 7.395 2.920 1.00 87.81 89 PRO A C 1
ATOM 706 O O . PRO A 1 89 ? 17.404 7.777 2.756 1.00 87.81 89 PRO A O 1
ATOM 709 N N . VAL A 1 90 ? 15.374 7.298 1.920 1.00 91.69 90 VAL A N 1
ATOM 710 C CA . VAL A 1 90 ? 15.717 7.603 0.533 1.00 91.69 90 VAL A CA 1
ATOM 711 C C . VAL A 1 90 ? 14.653 8.462 -0.125 1.00 91.69 90 VAL A C 1
ATOM 713 O O . VAL A 1 90 ? 13.469 8.137 -0.086 1.00 91.69 90 VAL A O 1
ATOM 716 N N . GLU A 1 91 ? 15.088 9.543 -0.766 1.00 95.75 91 GLU A N 1
ATOM 717 C CA . GLU A 1 91 ? 14.220 10.399 -1.568 1.00 95.75 91 GLU A CA 1
ATOM 718 C C . GLU A 1 91 ? 13.860 9.727 -2.904 1.00 95.75 91 GLU A C 1
ATOM 720 O O . GLU A 1 91 ? 14.722 9.187 -3.608 1.00 95.75 91 GLU A O 1
ATOM 725 N N . HIS A 1 92 ? 12.572 9.757 -3.244 1.00 96.75 92 HIS A N 1
ATOM 726 C CA . HIS A 1 92 ? 12.053 9.272 -4.522 1.00 96.75 92 HIS A CA 1
ATOM 727 C C . HIS A 1 92 ? 12.409 10.244 -5.649 1.00 96.75 92 HIS A C 1
ATOM 729 O O . HIS A 1 92 ? 12.363 11.460 -5.459 1.00 96.75 92 HIS A O 1
ATOM 735 N N . LEU A 1 93 ? 12.709 9.722 -6.843 1.00 96.12 93 LEU A N 1
ATOM 736 C CA . LEU A 1 93 ? 13.053 10.557 -8.005 1.00 96.12 93 LEU A CA 1
ATOM 737 C C . LEU A 1 93 ? 11.867 11.420 -8.439 1.00 96.12 93 LEU A C 1
ATOM 739 O O . LEU A 1 93 ? 12.022 12.557 -8.885 1.00 96.12 93 LEU A O 1
ATOM 743 N N . GLU A 1 94 ? 10.670 10.867 -8.287 1.00 94.31 94 GLU A N 1
ATOM 744 C CA . GLU A 1 94 ? 9.417 11.580 -8.418 1.00 94.31 94 GLU A CA 1
ATOM 745 C C . GLU A 1 94 ? 8.515 11.240 -7.232 1.00 94.31 94 GLU A C 1
ATOM 747 O O . GLU A 1 94 ? 8.477 10.111 -6.753 1.00 94.31 94 GLU A O 1
ATOM 752 N N . ARG A 1 95 ? 7.726 12.208 -6.762 1.00 92.38 95 ARG A N 1
ATOM 753 C CA . ARG A 1 95 ? 6.841 12.002 -5.612 1.00 92.38 95 ARG A CA 1
ATOM 754 C C . ARG A 1 95 ? 5.827 10.875 -5.872 1.00 92.38 95 ARG A C 1
ATOM 756 O O . ARG A 1 95 ? 5.117 10.885 -6.881 1.00 92.38 95 ARG A O 1
ATOM 763 N N . LEU A 1 96 ? 5.691 9.947 -4.927 1.00 91.94 96 LEU A N 1
ATOM 764 C CA . LEU A 1 96 ? 4.620 8.951 -4.900 1.00 91.94 96 LEU A CA 1
ATOM 765 C C . LEU A 1 96 ? 3.381 9.560 -4.233 1.00 91.94 96 LEU A C 1
ATOM 767 O O . LEU A 1 96 ? 3.335 9.782 -3.022 1.00 91.94 96 LEU A O 1
ATOM 771 N N . LEU A 1 97 ? 2.362 9.851 -5.038 1.00 88.06 97 LEU A N 1
ATOM 772 C CA . LEU A 1 97 ? 1.093 10.402 -4.563 1.00 88.06 97 LEU A CA 1
ATOM 773 C C . LEU A 1 97 ? 0.140 9.298 -4.085 1.00 88.06 97 LEU A C 1
ATOM 775 O O . LEU A 1 97 ? 0.274 8.129 -4.441 1.00 88.06 97 LEU A O 1
ATOM 779 N N . SER A 1 98 ? -0.840 9.679 -3.265 1.00 86.88 98 SER A N 1
ATOM 780 C CA . SER A 1 98 ? -1.997 8.818 -2.979 1.00 86.88 98 SER A CA 1
ATOM 781 C C . SER A 1 98 ? -3.074 9.019 -4.046 1.00 86.88 98 SER A C 1
ATOM 783 O O . SER A 1 98 ? -2.976 9.938 -4.851 1.00 86.88 98 SER A O 1
ATOM 785 N N . LEU A 1 99 ? -4.119 8.197 -4.033 1.00 88.06 99 LEU A N 1
ATOM 786 C CA . LEU A 1 99 ? -5.316 8.412 -4.846 1.00 88.06 99 LEU A CA 1
ATOM 787 C C . LEU A 1 99 ? -6.418 9.056 -4.000 1.00 88.06 99 LEU A C 1
ATOM 789 O O . LEU A 1 99 ? -6.500 8.824 -2.788 1.00 88.06 99 LEU A O 1
ATOM 793 N N . ASP A 1 100 ? -7.255 9.869 -4.638 1.00 87.06 100 ASP A N 1
ATOM 794 C CA . ASP A 1 100 ? -8.551 10.228 -4.065 1.00 87.06 100 ASP A CA 1
ATOM 795 C C . ASP A 1 100 ? -9.540 9.078 -4.282 1.00 87.06 100 ASP A C 1
ATOM 797 O O . ASP A 1 100 ? -9.367 8.263 -5.190 1.00 87.06 100 ASP A O 1
ATOM 801 N N . ASN A 1 101 ? -10.543 8.988 -3.409 1.00 86.81 101 ASN A N 1
ATOM 802 C CA . ASN A 1 101 ? -11.489 7.876 -3.396 1.00 86.81 101 ASN A CA 1
ATOM 803 C C . ASN A 1 101 ? -12.855 8.312 -3.937 1.00 86.81 101 ASN A C 1
ATOM 805 O O . ASN A 1 101 ? -13.292 9.432 -3.666 1.00 86.81 101 ASN A O 1
ATOM 809 N N . ALA A 1 102 ? -13.533 7.388 -4.610 1.00 89.69 102 ALA A N 1
ATOM 810 C CA . ALA A 1 102 ? -14.976 7.376 -4.816 1.00 89.69 102 ALA A CA 1
ATOM 811 C C . ALA A 1 102 ? -15.550 6.084 -4.217 1.00 89.69 102 ALA A C 1
ATOM 813 O O . ALA A 1 102 ? -14.908 5.037 -4.259 1.00 89.69 102 ALA A O 1
ATOM 814 N N . PHE A 1 103 ? -16.751 6.166 -3.665 1.00 84.94 103 PHE A N 1
ATOM 815 C CA . PHE A 1 103 ? -17.504 5.049 -3.089 1.00 84.94 103 PHE A CA 1
ATOM 816 C C . PHE A 1 103 ? -18.853 4.845 -3.788 1.00 84.94 103 PHE A C 1
ATOM 818 O O . PHE A 1 103 ? -19.567 3.892 -3.490 1.00 84.94 103 PHE A O 1
ATOM 825 N N . THR A 1 104 ? -19.236 5.768 -4.674 1.00 88.06 104 THR A N 1
ATOM 826 C CA . THR A 1 104 ? -20.516 5.749 -5.387 1.00 88.06 104 THR A CA 1
ATOM 827 C C . THR A 1 104 ? -20.348 6.217 -6.826 1.00 88.06 104 THR A C 1
ATOM 829 O O . THR A 1 104 ? -19.436 6.990 -7.134 1.00 88.06 104 THR A O 1
ATOM 832 N N . ASP A 1 105 ? -21.275 5.817 -7.695 1.00 93.56 105 ASP A N 1
ATOM 833 C CA . ASP A 1 105 ? -21.299 6.252 -9.097 1.00 93.56 105 ASP A CA 1
ATOM 834 C C . ASP A 1 105 ? -21.404 7.775 -9.226 1.00 93.56 105 ASP A C 1
ATOM 836 O O . ASP A 1 105 ? -20.732 8.376 -10.055 1.00 93.56 105 ASP A O 1
ATOM 840 N N . THR A 1 106 ? -22.161 8.430 -8.342 1.00 95.50 106 THR A N 1
ATOM 841 C CA . THR A 1 106 ? -22.277 9.896 -8.317 1.00 95.50 106 THR A CA 1
ATOM 842 C C . THR A 1 106 ? -20.926 10.581 -8.078 1.00 95.50 106 THR A C 1
ATOM 844 O O . THR A 1 106 ? -20.638 11.630 -8.656 1.00 95.50 106 THR A O 1
ATOM 847 N N . GLU A 1 107 ? -20.083 10.014 -7.211 1.00 93.62 107 GLU A N 1
ATOM 848 C CA . GLU A 1 107 ? -18.741 10.546 -6.947 1.00 93.62 107 GLU A CA 1
ATOM 849 C C . GLU A 1 107 ? -17.791 10.30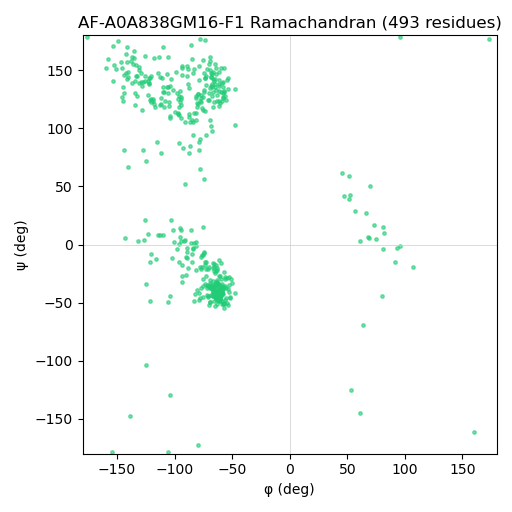6 -8.126 1.00 93.62 107 GLU A C 1
ATOM 851 O O . GLU A 1 107 ? -16.992 11.194 -8.448 1.00 93.62 107 GLU A O 1
ATOM 856 N N . LEU A 1 108 ? -17.913 9.151 -8.791 1.00 96.44 108 LEU A N 1
ATOM 857 C CA . LEU A 1 108 ? -17.186 8.831 -10.021 1.00 96.44 108 LEU A CA 1
ATOM 858 C C . LEU A 1 108 ? -17.553 9.811 -11.147 1.00 96.44 108 LEU A C 1
ATOM 860 O O . LEU A 1 108 ? -16.661 10.411 -11.748 1.00 96.44 108 LEU A O 1
ATOM 864 N N . ASP A 1 109 ? -18.846 10.066 -11.353 1.00 96.06 109 ASP A N 1
ATOM 865 C CA . ASP A 1 109 ? -19.358 11.020 -12.345 1.00 96.06 109 ASP A CA 1
ATOM 866 C C . ASP A 1 109 ? -18.852 12.433 -12.069 1.00 96.06 109 ASP A C 1
ATOM 868 O O . ASP A 1 109 ? -18.407 13.151 -12.966 1.00 96.06 109 ASP A O 1
ATOM 872 N N . ALA A 1 110 ? -18.863 12.842 -10.798 1.00 96.81 110 ALA A N 1
ATOM 873 C CA . ALA A 1 110 ? -18.361 14.147 -10.403 1.00 96.81 110 ALA A CA 1
ATOM 874 C C . ALA A 1 110 ? -16.854 14.296 -10.672 1.00 96.81 110 ALA A C 1
ATOM 876 O O . ALA A 1 110 ? -16.397 15.407 -10.961 1.00 96.81 110 ALA A O 1
ATOM 877 N N . TRP A 1 111 ? -16.071 13.221 -10.534 1.00 96.88 111 TRP A N 1
ATOM 878 C CA . TRP A 1 111 ? -14.650 13.204 -10.887 1.00 96.88 111 TRP A CA 1
ATOM 879 C C . TRP A 1 111 ? -14.439 13.286 -12.398 1.00 96.88 111 TRP A C 1
ATOM 881 O O . TRP A 1 111 ? -13.701 14.167 -12.845 1.00 96.88 111 TRP A O 1
ATOM 891 N N . ALA A 1 112 ? -15.129 12.456 -13.175 1.00 95.19 112 ALA A N 1
ATOM 892 C CA . ALA A 1 112 ? -15.016 12.442 -14.628 1.00 95.19 112 ALA A CA 1
ATOM 893 C C . ALA A 1 112 ? -15.414 13.790 -15.239 1.00 95.19 112 ALA A C 1
ATOM 895 O O . ALA A 1 112 ? -14.618 14.405 -15.943 1.00 95.19 112 ALA A O 1
ATOM 896 N N . ALA A 1 113 ? -16.546 14.357 -14.814 1.00 94.56 113 ALA A N 1
ATOM 897 C CA . ALA A 1 113 ? -16.988 15.676 -15.258 1.00 94.56 113 ALA A CA 1
ATOM 898 C C . ALA A 1 113 ? -16.007 16.803 -14.878 1.00 94.56 113 ALA A C 1
ATOM 900 O O . ALA A 1 113 ? -15.976 17.849 -15.527 1.00 94.56 113 ALA A O 1
ATOM 901 N N . ARG A 1 114 ? -15.215 16.656 -13.800 1.00 93.88 114 ARG A N 1
ATOM 902 C CA . ARG A 1 114 ? -14.127 17.604 -13.483 1.00 93.88 114 ARG A CA 1
ATOM 903 C C . ARG A 1 114 ? -12.974 17.468 -14.469 1.00 93.88 114 ARG A C 1
ATOM 905 O O . ARG A 1 114 ? -12.475 18.496 -14.915 1.00 93.88 114 ARG A O 1
ATOM 912 N N . ALA A 1 115 ? -12.568 16.240 -14.780 1.00 92.50 115 ALA A N 1
ATOM 913 C CA . ALA A 1 115 ? -11.508 15.979 -15.743 1.00 92.50 115 ALA A CA 1
ATOM 914 C C . ALA A 1 115 ? -11.897 16.457 -17.150 1.00 92.50 115 ALA A C 1
ATOM 916 O O . ALA A 1 115 ? -11.173 17.254 -17.744 1.00 92.50 115 ALA A O 1
ATOM 917 N N . GLU A 1 116 ? -13.072 16.068 -17.640 1.00 91.38 116 GLU A N 1
ATOM 918 C CA . GLU A 1 116 ? -13.570 16.401 -18.981 1.00 91.38 116 GLU A CA 1
ATOM 919 C C . GLU A 1 116 ? -13.648 17.911 -19.225 1.00 91.38 116 GLU A C 1
ATOM 921 O O . GLU A 1 116 ? -13.291 18.391 -20.298 1.00 91.38 116 GLU A O 1
ATOM 926 N N . ARG A 1 117 ? -14.019 18.703 -18.209 1.00 91.69 117 ARG A N 1
ATOM 927 C CA . ARG A 1 117 ? -14.012 20.173 -18.320 1.00 91.69 117 ARG A CA 1
ATOM 928 C C . ARG A 1 117 ? -12.637 20.761 -18.634 1.00 91.69 117 ARG A C 1
ATOM 930 O O . ARG A 1 117 ? -12.572 21.836 -19.226 1.00 91.69 117 ARG A O 1
ATOM 937 N N . GLU A 1 118 ? -11.555 20.114 -18.208 1.00 88.69 118 GLU A N 1
ATOM 938 C CA . GLU A 1 118 ? -10.187 20.590 -18.440 1.00 88.69 118 GLU A CA 1
ATOM 939 C C . GLU A 1 118 ? -9.554 19.978 -19.703 1.00 88.69 118 GLU A C 1
ATOM 941 O O . GLU A 1 118 ? -8.730 20.634 -20.355 1.00 88.69 118 GLU A O 1
ATOM 946 N N . VAL A 1 119 ? -9.909 18.735 -20.058 1.00 88.25 119 VAL A N 1
ATOM 947 C CA . VAL A 1 119 ? -9.238 17.988 -21.137 1.00 88.25 119 VAL A CA 1
ATOM 948 C C . VAL A 1 119 ? -10.086 17.628 -22.357 1.00 88.25 119 VAL A C 1
ATOM 950 O O . VAL A 1 119 ? -9.479 17.325 -23.385 1.00 88.25 119 VAL A O 1
ATOM 953 N N . GLY A 1 120 ? -11.411 17.767 -22.296 1.00 85.88 120 GLY A N 1
ATOM 954 C CA . GLY A 1 120 ? -12.359 17.306 -23.319 1.00 85.88 120 GLY A CA 1
ATOM 955 C C . GLY A 1 120 ? -12.946 15.924 -23.004 1.00 85.88 120 GLY A C 1
ATOM 956 O O . GLY A 1 120 ? -12.582 15.310 -22.003 1.00 85.88 120 GLY A O 1
ATOM 957 N N . ASP A 1 121 ? -13.843 15.449 -23.865 1.00 81.69 121 ASP A N 1
ATOM 958 C CA . ASP A 1 121 ? -14.608 14.196 -23.753 1.00 81.69 121 ASP A CA 1
ATOM 959 C C . ASP A 1 121 ? -13.991 13.002 -24.512 1.00 81.69 121 ASP A C 1
ATOM 961 O O . ASP A 1 121 ? -14.490 11.889 -24.421 1.00 81.69 121 ASP A O 1
ATOM 965 N N . ASP A 1 122 ? -12.849 13.192 -25.180 1.00 83.62 122 ASP A N 1
ATOM 966 C CA . ASP A 1 122 ? -12.139 12.137 -25.932 1.00 83.62 122 ASP A CA 1
ATOM 967 C C . ASP A 1 122 ? -11.173 11.281 -25.069 1.00 83.62 122 ASP A C 1
ATOM 969 O O . ASP A 1 122 ? -10.285 10.582 -25.580 1.00 83.62 122 ASP A O 1
ATOM 973 N N . ALA A 1 123 ? -11.250 11.389 -23.739 1.00 90.56 123 ALA A N 1
ATOM 974 C CA . ALA A 1 123 ? -10.363 10.666 -22.830 1.00 90.56 123 ALA A CA 1
ATOM 975 C C . ALA A 1 123 ? -10.795 9.197 -22.701 1.00 90.56 123 ALA A C 1
ATOM 977 O O . ALA A 1 123 ? -11.927 8.918 -22.330 1.00 90.56 123 ALA A O 1
ATOM 978 N N . ALA A 1 124 ? -9.868 8.266 -22.940 1.00 96.00 124 ALA A N 1
ATOM 979 C CA . ALA A 1 124 ? -10.097 6.854 -22.648 1.00 96.00 124 ALA A CA 1
ATOM 980 C C . ALA A 1 124 ? -9.667 6.571 -21.207 1.00 96.00 124 ALA A C 1
ATOM 982 O O . ALA A 1 124 ? -8.768 7.236 -20.675 1.00 96.00 124 ALA A O 1
ATOM 983 N N . TYR A 1 125 ? -10.260 5.561 -20.588 1.00 97.81 125 TYR A N 1
ATOM 984 C CA . TYR A 1 125 ? -9.972 5.175 -19.215 1.00 97.81 125 TYR A CA 1
ATOM 985 C C . TYR A 1 125 ? -9.225 3.849 -19.177 1.00 97.81 125 TYR A C 1
ATOM 987 O O . TYR A 1 125 ? -9.634 2.873 -19.792 1.00 97.81 125 TYR A O 1
ATOM 995 N N . LEU A 1 126 ? -8.135 3.803 -18.423 1.00 98.38 126 LEU A N 1
ATOM 996 C CA . LEU A 1 126 ? -7.467 2.577 -18.025 1.00 98.38 126 LEU A CA 1
ATOM 997 C C . LEU A 1 126 ? -7.995 2.166 -16.649 1.00 98.38 126 LEU A C 1
ATOM 999 O O . LEU A 1 126 ? -7.860 2.909 -15.673 1.00 98.38 126 LEU A O 1
ATOM 1003 N N . CYS A 1 127 ? -8.584 0.980 -16.589 1.00 98.56 127 CYS A N 1
ATOM 1004 C CA . CYS A 1 127 ? -9.068 0.336 -15.380 1.00 98.56 127 CYS A CA 1
ATOM 1005 C C . CYS A 1 127 ? -8.109 -0.778 -14.961 1.00 98.56 127 CYS A C 1
ATOM 1007 O O . CYS A 1 127 ? -7.646 -1.576 -15.780 1.00 98.56 127 CYS A O 1
ATOM 1009 N N . GLU A 1 128 ? -7.821 -0.835 -13.669 1.00 97.81 128 GLU A N 1
ATOM 1010 C CA . GLU A 1 128 ? -6.965 -1.850 -13.063 1.00 97.81 128 GLU A CA 1
ATOM 1011 C C . GLU A 1 128 ? -7.442 -2.178 -11.646 1.00 97.81 128 GLU A C 1
ATOM 1013 O O . GLU A 1 128 ? -8.093 -1.367 -10.981 1.00 97.81 128 GLU A O 1
ATOM 1018 N N . LEU A 1 129 ? -7.085 -3.362 -11.156 1.00 97.06 129 LEU A N 1
ATOM 1019 C CA . LEU A 1 129 ? -7.408 -3.760 -9.793 1.00 97.06 129 LEU A CA 1
ATOM 1020 C C . LEU A 1 129 ? -6.612 -2.952 -8.774 1.00 97.06 129 LEU A C 1
ATOM 1022 O O . LEU A 1 129 ? -5.393 -2.806 -8.881 1.00 97.06 129 LEU A O 1
ATOM 1026 N N . LYS A 1 130 ? -7.300 -2.479 -7.736 1.00 94.62 130 LYS A N 1
ATOM 1027 C CA . LYS A 1 130 ? -6.654 -1.817 -6.612 1.00 94.62 130 LYS A CA 1
ATOM 1028 C C . LYS A 1 130 ? -6.159 -2.871 -5.622 1.00 94.62 130 LYS A C 1
ATOM 1030 O O . LYS A 1 130 ? -6.910 -3.354 -4.780 1.00 94.62 130 LYS A O 1
ATOM 1035 N N . VAL A 1 131 ? -4.893 -3.246 -5.775 1.00 92.50 131 VAL A N 1
ATOM 1036 C CA . VAL A 1 131 ? -4.232 -4.276 -4.962 1.00 92.50 131 VAL A CA 1
ATOM 1037 C C . VAL A 1 131 ? -4.102 -3.805 -3.514 1.00 92.50 131 VAL A C 1
ATOM 1039 O O . VAL A 1 131 ? -3.623 -2.696 -3.252 1.00 92.50 131 VAL A O 1
ATOM 1042 N N . ASP A 1 132 ? -4.497 -4.653 -2.567 1.00 82.12 132 ASP A N 1
ATOM 1043 C CA . ASP A 1 132 ? -4.352 -4.373 -1.141 1.00 82.12 132 ASP A CA 1
ATOM 1044 C C . ASP A 1 132 ? -2.981 -4.833 -0.616 1.00 82.12 132 ASP A C 1
ATOM 1046 O O . ASP A 1 132 ? -2.823 -5.900 -0.020 1.00 82.12 132 ASP A O 1
ATOM 1050 N N . GLY A 1 133 ? -1.951 -4.026 -0.877 1.00 85.56 133 GLY A N 1
ATOM 1051 C CA . GLY A 1 133 ? -0.575 -4.337 -0.495 1.00 85.56 133 GLY A CA 1
ATOM 1052 C C . GLY A 1 133 ? 0.208 -3.146 0.056 1.00 85.56 133 GLY A C 1
ATOM 1053 O O . GLY A 1 133 ? -0.325 -2.267 0.749 1.00 85.56 133 GLY A O 1
ATOM 1054 N N . LEU A 1 134 ? 1.515 -3.158 -0.209 1.00 87.50 134 LEU A N 1
ATOM 1055 C CA . LEU A 1 134 ? 2.431 -2.066 0.089 1.00 87.50 134 LEU A CA 1
ATOM 1056 C C . LEU A 1 134 ? 3.050 -1.503 -1.194 1.00 87.50 134 LEU A C 1
ATOM 1058 O O . LEU A 1 134 ? 3.791 -2.194 -1.892 1.00 87.50 134 LEU A O 1
ATOM 1062 N N . ALA A 1 135 ? 2.823 -0.213 -1.425 1.00 93.12 135 ALA A N 1
ATOM 1063 C CA . ALA A 1 135 ? 3.440 0.527 -2.515 1.00 93.12 135 ALA A CA 1
ATOM 1064 C C . ALA A 1 135 ? 4.977 0.507 -2.456 1.00 93.12 135 ALA A C 1
ATOM 1066 O O . ALA A 1 135 ? 5.591 0.842 -1.431 1.00 93.12 135 ALA A O 1
ATOM 1067 N N . LEU A 1 136 ? 5.572 0.176 -3.600 1.00 96.44 136 LEU A N 1
ATOM 1068 C CA . LEU A 1 136 ? 7.004 0.050 -3.830 1.00 96.44 136 LEU A CA 1
ATOM 1069 C C . LEU A 1 136 ? 7.409 0.827 -5.091 1.00 96.44 136 LEU A C 1
ATOM 1071 O O . LEU A 1 136 ? 6.716 0.777 -6.110 1.00 96.44 136 LEU A O 1
ATOM 1075 N N . ALA A 1 137 ? 8.543 1.520 -5.025 1.00 98.00 137 ALA A N 1
ATOM 1076 C CA . ALA A 1 137 ? 9.203 2.142 -6.167 1.00 98.00 137 ALA A CA 1
ATOM 1077 C C . ALA A 1 137 ? 10.520 1.413 -6.459 1.00 98.00 137 ALA A C 1
ATOM 1079 O O . ALA A 1 137 ? 11.353 1.259 -5.567 1.00 98.00 137 ALA A O 1
ATOM 1080 N N . LEU A 1 138 ? 10.701 0.966 -7.698 1.00 98.44 138 LEU A N 1
ATOM 1081 C CA . LEU A 1 138 ? 11.907 0.311 -8.190 1.00 98.44 138 LEU A CA 1
ATOM 1082 C C . LEU A 1 138 ? 12.598 1.216 -9.201 1.00 98.44 138 LEU A C 1
ATOM 1084 O O . LEU A 1 138 ? 12.012 1.541 -10.227 1.00 98.44 138 LEU A O 1
ATOM 1088 N N . VAL A 1 139 ? 13.842 1.596 -8.950 1.00 98.38 139 VAL A N 1
ATOM 1089 C CA . VAL A 1 139 ? 14.649 2.355 -9.905 1.00 98.38 139 VAL A CA 1
ATOM 1090 C C . VAL A 1 139 ? 15.524 1.384 -10.677 1.00 98.38 139 VAL A C 1
ATOM 1092 O O . VAL A 1 139 ? 16.378 0.711 -10.095 1.00 98.38 139 VAL A O 1
ATOM 1095 N N . TYR A 1 140 ? 15.315 1.342 -11.988 1.00 97.94 140 TYR A N 1
ATOM 1096 C CA . TYR A 1 140 ? 16.182 0.656 -12.929 1.00 97.94 140 TYR A CA 1
ATOM 1097 C C . TYR A 1 140 ? 17.000 1.675 -13.715 1.00 97.94 140 TYR A C 1
ATOM 1099 O O . TYR A 1 140 ? 16.440 2.612 -14.283 1.00 97.94 140 TYR A O 1
ATOM 1107 N N . GLU A 1 141 ? 18.309 1.465 -13.784 1.00 95.31 141 GLU A N 1
ATOM 1108 C CA . GLU A 1 141 ? 19.229 2.256 -14.604 1.00 95.31 141 GLU A CA 1
ATOM 1109 C C . GLU A 1 141 ? 19.924 1.321 -15.594 1.00 95.31 141 GLU A C 1
ATOM 1111 O O . GLU A 1 141 ? 20.448 0.273 -15.207 1.00 95.31 141 GLU A O 1
ATOM 1116 N N . HIS A 1 142 ? 19.837 1.635 -16.887 1.00 91.50 142 HIS A N 1
ATOM 1117 C CA . HIS A 1 142 ? 20.284 0.769 -17.984 1.00 91.50 142 HIS A CA 1
ATOM 1118 C C . HIS A 1 142 ? 19.796 -0.686 -17.839 1.00 91.50 142 HIS A C 1
ATOM 1120 O O . HIS A 1 142 ? 20.539 -1.649 -18.035 1.00 91.50 142 HIS A O 1
ATOM 1126 N N . GLY A 1 143 ? 18.532 -0.839 -17.433 1.00 92.88 143 GLY A N 1
ATOM 1127 C CA . GLY A 1 143 ? 17.894 -2.133 -17.212 1.00 92.88 143 GLY A CA 1
ATOM 1128 C C . GLY A 1 143 ? 18.310 -2.868 -15.935 1.00 92.88 143 GLY A C 1
ATOM 1129 O O . GLY A 1 143 ? 17.855 -3.986 -15.736 1.00 92.88 143 GLY A O 1
ATOM 1130 N N . ARG A 1 144 ? 19.129 -2.299 -15.047 1.00 93.12 144 ARG A N 1
ATOM 1131 C CA . ARG A 1 144 ? 19.579 -2.957 -13.804 1.00 93.12 144 ARG A CA 1
ATOM 1132 C C . ARG A 1 144 ? 18.883 -2.378 -12.585 1.00 93.12 144 ARG A C 1
ATOM 1134 O O . ARG A 1 144 ? 18.790 -1.160 -12.469 1.00 93.12 144 ARG A O 1
ATOM 1141 N N . LEU A 1 145 ? 18.423 -3.235 -11.673 1.00 94.75 145 LEU A N 1
ATOM 1142 C CA . LEU A 1 145 ? 17.780 -2.804 -10.433 1.00 94.75 145 LEU A CA 1
ATOM 1143 C C . LEU A 1 145 ? 18.801 -2.120 -9.515 1.00 94.75 145 LEU A C 1
ATOM 1145 O O . LEU A 1 145 ? 19.584 -2.779 -8.821 1.00 94.75 145 LEU A O 1
ATOM 1149 N N . LEU A 1 146 ? 18.749 -0.791 -9.497 1.00 91.50 146 LEU A N 1
ATOM 1150 C CA . LEU A 1 146 ? 19.597 0.054 -8.668 1.00 91.50 146 LEU A CA 1
ATOM 1151 C C . LEU A 1 146 ? 19.045 0.157 -7.246 1.00 91.50 146 LEU A C 1
ATOM 1153 O O . LEU A 1 146 ? 19.806 0.091 -6.284 1.00 91.50 146 LEU A O 1
ATOM 1157 N N . ARG A 1 147 ? 17.724 0.324 -7.110 1.00 94.69 147 ARG A N 1
ATOM 1158 C CA . ARG A 1 147 ? 17.092 0.601 -5.816 1.00 94.69 147 ARG A CA 1
ATOM 1159 C C . ARG A 1 147 ? 15.648 0.124 -5.751 1.00 94.69 147 ARG A C 1
ATOM 1161 O O . ARG A 1 147 ? 14.896 0.326 -6.697 1.00 94.69 147 ARG A O 1
ATOM 1168 N N . GLY A 1 148 ? 15.242 -0.417 -4.607 1.00 96.88 148 GLY A N 1
ATOM 1169 C CA . GLY A 1 148 ? 13.844 -0.598 -4.219 1.00 96.88 148 GLY A CA 1
ATOM 1170 C C . GLY A 1 148 ? 13.530 0.192 -2.949 1.00 96.88 148 GLY A C 1
ATOM 1171 O O . GLY A 1 148 ? 14.205 0.013 -1.940 1.00 96.88 148 GLY A O 1
ATOM 1172 N N . ALA A 1 149 ? 12.510 1.047 -2.980 1.00 96.69 149 ALA A N 1
ATOM 1173 C CA . ALA A 1 149 ? 12.126 1.888 -1.850 1.00 96.69 149 ALA A CA 1
ATOM 1174 C C . ALA A 1 149 ? 10.631 1.778 -1.532 1.00 96.69 149 ALA A C 1
ATOM 1176 O O . ALA A 1 149 ? 9.784 1.748 -2.430 1.00 96.69 149 ALA A O 1
ATOM 1177 N N . THR A 1 150 ? 10.287 1.747 -0.243 1.00 94.62 150 THR A N 1
ATOM 1178 C CA . THR A 1 150 ? 8.884 1.841 0.195 1.00 94.62 150 THR A CA 1
ATOM 1179 C C . THR A 1 150 ? 8.332 3.243 -0.060 1.00 94.62 150 THR A C 1
ATOM 1181 O O . THR A 1 150 ? 9.080 4.206 -0.193 1.00 94.62 150 THR A O 1
ATOM 1184 N N . ARG A 1 151 ? 7.007 3.415 -0.083 1.00 90.19 151 ARG A N 1
ATOM 1185 C CA . ARG A 1 151 ? 6.413 4.751 -0.282 1.00 90.19 151 ARG A CA 1
ATOM 1186 C C . ARG A 1 151 ? 6.819 5.785 0.778 1.00 90.19 151 ARG A C 1
ATOM 1188 O O . ARG A 1 151 ? 7.006 6.950 0.436 1.00 90.19 151 ARG A O 1
ATOM 1195 N N . GLY A 1 152 ? 6.864 5.386 2.052 1.00 86.94 152 GLY A N 1
ATOM 1196 C CA . GLY A 1 152 ? 6.997 6.305 3.186 1.00 86.94 152 GLY A CA 1
ATOM 1197 C C . GLY A 1 152 ? 5.942 7.422 3.167 1.00 86.94 152 GLY A C 1
ATOM 1198 O O . GLY A 1 152 ? 4.737 7.142 3.092 1.00 86.94 152 GLY A O 1
ATOM 1199 N N . ASP A 1 153 ? 6.382 8.681 3.219 1.00 79.75 153 ASP A N 1
ATOM 1200 C CA . ASP A 1 153 ? 5.516 9.874 3.161 1.00 79.75 153 ASP A CA 1
ATOM 1201 C C . ASP A 1 153 ? 5.185 10.336 1.720 1.00 79.75 153 ASP A C 1
ATOM 1203 O O . ASP A 1 153 ? 4.472 11.325 1.509 1.00 79.75 153 ASP A O 1
ATOM 1207 N N . GLY A 1 154 ? 5.680 9.598 0.723 1.00 85.50 154 GLY A N 1
ATOM 1208 C CA . GLY A 1 154 ? 5.551 9.887 -0.702 1.00 85.50 154 GLY A CA 1
ATOM 1209 C C . GLY A 1 154 ? 6.700 10.713 -1.281 1.00 85.50 154 GLY A C 1
ATOM 1210 O O . GLY A 1 154 ? 6.838 10.757 -2.499 1.00 85.50 154 GLY A O 1
ATOM 1211 N N . ARG A 1 155 ? 7.531 11.353 -0.452 1.00 89.00 155 ARG A N 1
ATOM 1212 C CA . ARG A 1 155 ? 8.794 11.996 -0.856 1.00 89.00 155 ARG A CA 1
ATOM 1213 C C . ARG A 1 155 ? 9.994 11.158 -0.453 1.00 89.00 155 ARG A C 1
ATOM 1215 O O . ARG A 1 155 ? 10.870 10.944 -1.278 1.00 89.00 155 ARG A O 1
ATOM 1222 N N . THR A 1 156 ? 9.974 10.647 0.769 1.00 89.06 156 THR A N 1
ATOM 1223 C CA . THR A 1 156 ? 11.034 9.835 1.347 1.00 89.06 156 THR A CA 1
ATOM 1224 C C . THR A 1 156 ? 10.471 8.481 1.751 1.00 89.06 156 THR A C 1
ATOM 1226 O O . THR A 1 156 ? 9.489 8.389 2.493 1.00 89.06 156 THR A O 1
ATOM 1229 N N . GLY A 1 157 ? 11.089 7.431 1.223 1.00 92.31 157 GLY A N 1
ATOM 1230 C CA . GLY A 1 157 ? 10.852 6.030 1.535 1.00 92.31 157 GLY A CA 1
ATOM 1231 C C . GLY A 1 157 ? 11.957 5.418 2.387 1.00 92.31 157 GLY A C 1
ATOM 1232 O O . GLY A 1 157 ? 12.923 6.084 2.743 1.00 92.31 157 GLY A O 1
ATOM 1233 N N . GLU A 1 158 ? 11.820 4.129 2.676 1.00 91.12 158 GLU A N 1
ATOM 1234 C CA . GLU A 1 158 ? 12.883 3.305 3.268 1.00 91.12 158 GLU A CA 1
ATOM 1235 C C . GLU A 1 158 ? 13.524 2.458 2.164 1.00 91.12 158 GLU A C 1
ATOM 1237 O O . GLU A 1 158 ? 12.788 1.830 1.392 1.00 91.12 158 GLU A O 1
ATOM 1242 N N . ASP A 1 159 ? 14.858 2.409 2.100 1.00 93.69 159 ASP A N 1
ATOM 1243 C CA . ASP A 1 159 ? 15.572 1.483 1.219 1.00 93.69 159 ASP A CA 1
ATOM 1244 C C . ASP A 1 159 ? 15.336 0.037 1.674 1.00 93.69 159 ASP A C 1
ATOM 1246 O O . ASP A 1 159 ? 15.667 -0.360 2.794 1.00 93.69 159 ASP A O 1
ATOM 1250 N N . VAL A 1 160 ? 14.733 -0.746 0.786 1.00 95.12 160 VAL A N 1
ATOM 1251 C CA . VAL A 1 160 ? 14.419 -2.165 0.970 1.00 95.12 160 VAL A CA 1
ATOM 1252 C C . VAL A 1 160 ? 14.998 -3.006 -0.168 1.00 95.12 160 VAL A C 1
ATOM 1254 O O . VAL A 1 160 ? 14.546 -4.126 -0.404 1.00 95.12 160 VAL A O 1
ATOM 1257 N N . THR A 1 161 ? 16.007 -2.496 -0.880 1.00 93.06 161 THR A N 1
ATOM 1258 C CA . THR A 1 161 ? 16.626 -3.155 -2.042 1.00 93.06 161 THR A CA 1
ATOM 1259 C C . THR A 1 161 ? 17.054 -4.599 -1.749 1.00 93.06 161 THR A C 1
ATOM 1261 O O . THR A 1 161 ? 16.698 -5.481 -2.538 1.00 93.06 161 THR A O 1
ATOM 1264 N N . PRO A 1 162 ? 17.721 -4.915 -0.615 1.00 90.19 162 PRO A N 1
ATOM 1265 C CA . PRO A 1 162 ? 18.099 -6.295 -0.305 1.00 90.19 162 PRO A CA 1
ATOM 1266 C C . PRO A 1 162 ? 16.900 -7.231 -0.125 1.00 90.19 162 PRO A C 1
ATOM 1268 O O . PRO A 1 162 ? 16.999 -8.408 -0.458 1.00 90.19 162 PRO A O 1
ATOM 1271 N N . ASN A 1 163 ? 15.772 -6.734 0.387 1.00 93.62 163 ASN A N 1
ATOM 1272 C CA . ASN A 1 163 ? 14.548 -7.512 0.592 1.00 93.62 163 ASN A CA 1
ATOM 1273 C C . ASN A 1 163 ? 13.789 -7.692 -0.723 1.00 93.62 163 ASN A C 1
ATOM 1275 O O . ASN A 1 163 ? 13.324 -8.786 -1.028 1.00 93.62 163 ASN A O 1
ATOM 1279 N N . VAL A 1 164 ? 13.702 -6.635 -1.529 1.00 95.12 164 VAL A N 1
ATOM 1280 C CA . VAL A 1 164 ? 13.041 -6.641 -2.839 1.00 95.12 164 VAL A CA 1
ATOM 1281 C C . VAL A 1 164 ? 13.675 -7.658 -3.783 1.00 95.12 164 VAL A C 1
ATOM 1283 O O . VAL A 1 164 ? 12.947 -8.391 -4.445 1.00 95.12 164 VAL A O 1
ATOM 1286 N N . ARG A 1 165 ? 15.008 -7.774 -3.789 1.00 93.50 165 ARG A N 1
ATOM 1287 C CA . ARG A 1 165 ? 15.735 -8.779 -4.587 1.00 93.50 165 ARG A CA 1
ATOM 1288 C C . ARG A 1 165 ? 15.400 -10.235 -4.216 1.00 93.50 165 ARG A C 1
ATOM 1290 O O . ARG A 1 165 ? 15.718 -1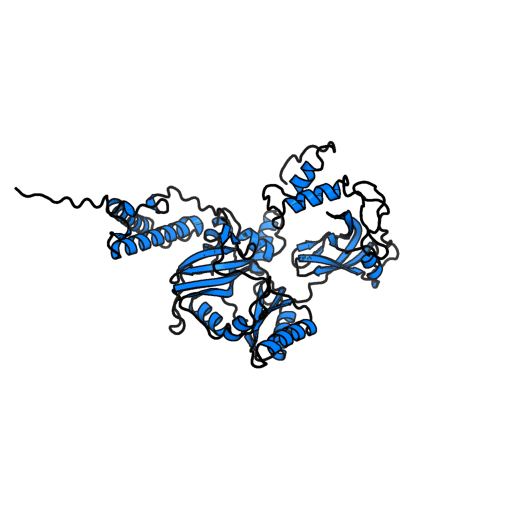1.144 -4.976 1.00 93.50 165 ARG A O 1
ATOM 1297 N N . THR A 1 166 ? 14.738 -10.476 -3.077 1.00 93.62 166 THR A N 1
ATOM 1298 C CA . THR A 1 166 ? 14.253 -11.818 -2.702 1.00 93.62 166 THR A CA 1
ATOM 1299 C C . THR A 1 166 ? 12.894 -12.166 -3.303 1.00 93.62 166 THR A C 1
ATOM 1301 O O . THR A 1 166 ? 12.504 -13.335 -3.308 1.00 93.62 166 THR A O 1
ATOM 1304 N N . ILE A 1 167 ? 12.160 -11.174 -3.813 1.00 95.88 167 ILE A N 1
ATOM 1305 C CA . ILE A 1 167 ? 10.826 -11.369 -4.375 1.00 95.88 167 ILE A CA 1
ATOM 1306 C C . ILE A 1 167 ? 10.973 -12.026 -5.747 1.00 95.88 167 ILE A C 1
ATOM 1308 O O . ILE A 1 167 ? 11.515 -11.447 -6.683 1.00 95.88 167 ILE A O 1
ATOM 1312 N N . SER A 1 168 ? 10.454 -13.246 -5.868 1.00 92.38 168 SER A N 1
ATOM 1313 C CA . SER A 1 168 ? 10.718 -14.130 -7.013 1.00 92.38 168 SER A CA 1
ATOM 1314 C C . SER A 1 168 ? 10.379 -13.559 -8.395 1.00 92.38 168 SER A C 1
ATOM 1316 O O . SER A 1 168 ? 11.023 -13.933 -9.372 1.00 92.38 168 SER A O 1
ATOM 1318 N N . ASN A 1 169 ? 9.381 -12.677 -8.487 1.00 95.12 169 ASN A N 1
ATOM 1319 C CA . ASN A 1 169 ? 8.932 -12.075 -9.741 1.00 95.12 169 ASN A CA 1
ATOM 1320 C C . ASN A 1 169 ? 9.444 -10.638 -9.950 1.00 95.12 169 ASN A C 1
ATOM 1322 O O . ASN A 1 169 ? 8.960 -9.950 -10.847 1.00 95.12 169 ASN A O 1
ATOM 1326 N N . VAL A 1 170 ? 10.414 -10.186 -9.147 1.00 96.94 170 VAL A N 1
ATOM 1327 C CA . VAL A 1 170 ? 11.126 -8.923 -9.363 1.00 96.94 170 VAL A CA 1
ATOM 1328 C C . VAL A 1 170 ? 12.442 -9.216 -10.084 1.00 96.94 170 VAL A C 1
ATOM 1330 O O . VAL A 1 170 ? 13.326 -9.850 -9.506 1.00 96.94 170 VAL A O 1
ATOM 1333 N N . PRO A 1 171 ? 12.608 -8.780 -11.343 1.00 94.69 171 PRO A N 1
ATOM 1334 C CA . PRO A 1 171 ? 13.842 -9.025 -12.072 1.00 94.69 171 PRO A CA 1
ATOM 1335 C C . PRO A 1 171 ? 14.975 -8.121 -11.565 1.00 94.69 171 PRO A C 1
ATOM 1337 O O . PRO A 1 171 ? 14.819 -6.903 -11.500 1.00 94.69 171 PRO A O 1
ATOM 1340 N N . ASP A 1 172 ? 16.149 -8.701 -11.290 1.00 90.25 172 ASP A N 1
ATOM 1341 C CA . ASP A 1 172 ? 17.391 -7.936 -11.060 1.00 90.25 172 ASP A CA 1
ATOM 1342 C C . ASP A 1 172 ? 17.804 -7.146 -12.314 1.00 90.25 172 ASP A C 1
ATOM 1344 O O . ASP A 1 172 ? 18.380 -6.060 -12.226 1.00 90.25 172 ASP A O 1
ATOM 1348 N N . ARG A 1 173 ? 17.518 -7.710 -13.494 1.00 93.81 173 ARG A N 1
ATOM 1349 C CA . ARG A 1 173 ? 17.775 -7.105 -14.799 1.00 93.81 173 ARG A CA 1
ATOM 1350 C C . ARG A 1 173 ? 16.543 -7.213 -15.684 1.00 93.81 173 ARG A C 1
ATOM 1352 O O . ARG A 1 173 ? 16.019 -8.309 -15.877 1.00 93.81 173 ARG A O 1
ATOM 1359 N N . LEU A 1 174 ? 16.121 -6.082 -16.229 1.00 95.50 174 LEU A N 1
ATOM 1360 C CA . LEU A 1 174 ? 15.103 -6.011 -17.264 1.00 95.50 174 LEU A CA 1
ATOM 1361 C C . LEU A 1 174 ? 15.605 -6.706 -18.529 1.00 95.50 174 LEU A C 1
ATOM 1363 O O . LEU A 1 174 ? 16.798 -6.692 -18.845 1.00 95.50 174 LEU A O 1
ATOM 1367 N N . VAL A 1 175 ? 14.672 -7.309 -19.250 1.00 92.75 175 VAL A N 1
ATOM 1368 C CA . VAL A 1 175 ? 14.925 -7.941 -20.546 1.00 92.75 175 VAL A CA 1
ATOM 1369 C C . VAL A 1 175 ? 14.368 -7.073 -21.665 1.00 92.75 175 VAL A C 1
ATOM 1371 O O . VAL A 1 175 ? 13.531 -6.217 -21.431 1.00 92.75 175 VAL A O 1
ATOM 1374 N N . GLU A 1 176 ? 14.809 -7.279 -22.896 1.00 90.25 176 GLU A N 1
ATOM 1375 C CA . GLU A 1 176 ? 14.208 -6.627 -24.061 1.00 90.25 176 GLU A CA 1
ATOM 1376 C C . GLU A 1 176 ? 13.583 -7.713 -24.934 1.00 90.25 176 GLU A C 1
ATOM 1378 O O . GLU A 1 176 ? 14.250 -8.315 -25.773 1.00 90.25 176 GLU A O 1
ATOM 1383 N N . THR A 1 177 ? 12.320 -8.054 -24.661 1.00 91.25 177 THR A N 1
ATOM 1384 C CA . THR A 1 177 ? 11.622 -9.118 -25.414 1.00 91.25 177 THR A CA 1
ATOM 1385 C C . THR A 1 177 ? 10.911 -8.605 -26.664 1.00 91.25 177 THR A C 1
ATOM 1387 O O . THR A 1 177 ? 10.657 -9.390 -27.576 1.00 91.25 177 THR A O 1
ATOM 1390 N N . ASP A 1 178 ? 10.632 -7.302 -26.730 1.00 91.62 178 ASP A N 1
ATOM 1391 C CA . ASP A 1 178 ? 10.024 -6.631 -27.877 1.00 91.62 178 ASP A CA 1
ATOM 1392 C C . ASP A 1 178 ? 10.880 -5.413 -28.276 1.00 91.62 178 ASP A C 1
ATOM 1394 O O . ASP A 1 178 ? 10.970 -4.461 -27.495 1.00 91.62 178 ASP A O 1
ATOM 1398 N N . PRO A 1 179 ? 11.484 -5.403 -29.481 1.00 90.31 179 PRO A N 1
ATOM 1399 C CA . PRO A 1 179 ? 12.274 -4.275 -29.979 1.00 90.31 179 PRO A CA 1
ATOM 1400 C C . PRO A 1 179 ? 11.500 -2.954 -30.097 1.00 90.31 179 PRO A C 1
ATOM 1402 O O . PRO A 1 179 ? 12.113 -1.898 -30.248 1.00 90.31 179 PRO A O 1
ATOM 1405 N N . ALA A 1 180 ? 10.162 -2.982 -30.066 1.00 92.38 180 ALA A N 1
ATOM 1406 C CA . ALA A 1 180 ? 9.343 -1.772 -30.022 1.00 92.38 180 ALA A CA 1
ATOM 1407 C C . ALA A 1 180 ? 9.507 -0.991 -28.704 1.00 92.38 180 ALA A C 1
ATOM 1409 O O . ALA A 1 180 ? 9.227 0.208 -28.667 1.00 92.38 180 ALA A O 1
ATOM 1410 N N . PHE A 1 181 ? 9.985 -1.648 -27.644 1.00 93.88 181 PHE A N 1
ATOM 1411 C CA . PHE A 1 181 ? 10.150 -1.081 -26.309 1.00 93.88 181 PHE A CA 1
ATOM 1412 C C . PHE A 1 181 ? 11.600 -1.246 -25.821 1.00 93.88 181 PHE A C 1
ATOM 1414 O O . PHE A 1 181 ? 11.856 -2.043 -24.912 1.00 93.88 181 PHE A O 1
ATOM 1421 N N . PRO A 1 182 ? 12.559 -0.492 -26.393 1.00 94.31 182 PRO A N 1
ATOM 1422 C CA . PRO A 1 182 ? 13.953 -0.558 -25.970 1.00 94.31 182 PRO A CA 1
ATOM 1423 C C . PRO A 1 182 ? 14.104 -0.184 -24.493 1.00 94.31 182 PRO A C 1
ATOM 1425 O O . PRO A 1 182 ? 13.311 0.593 -23.947 1.00 94.31 182 PRO A O 1
ATOM 1428 N N . LEU A 1 183 ? 15.138 -0.723 -23.842 1.00 94.50 183 LEU A N 1
ATOM 1429 C CA . LEU A 1 183 ? 15.403 -0.407 -22.441 1.00 94.50 183 LEU A CA 1
ATOM 1430 C C . LEU A 1 183 ? 15.721 1.090 -22.259 1.00 94.50 183 LEU A C 1
ATOM 1432 O O . LEU A 1 183 ? 16.607 1.619 -22.938 1.00 94.50 183 LEU A O 1
ATOM 1436 N N . PRO A 1 184 ? 15.042 1.785 -21.328 1.00 95.38 184 PRO A N 1
ATOM 1437 C CA . PRO A 1 184 ? 15.353 3.172 -21.019 1.00 95.38 184 PRO A CA 1
ATOM 1438 C C . PRO A 1 184 ? 16.702 3.301 -20.306 1.00 95.38 184 PRO A C 1
ATOM 1440 O O . PRO A 1 184 ? 17.176 2.378 -19.639 1.00 95.38 184 PRO A O 1
ATOM 1443 N N . GLU A 1 185 ? 17.285 4.497 -20.384 1.00 95.94 185 GLU A N 1
ATOM 1444 C CA . GLU A 1 185 ? 18.447 4.867 -19.568 1.00 95.94 185 GLU A CA 1
ATOM 1445 C C . GLU A 1 185 ? 18.090 4.807 -18.081 1.00 95.94 185 GLU A C 1
ATOM 1447 O O . GLU A 1 185 ? 18.845 4.265 -17.283 1.00 95.94 185 GLU A O 1
ATOM 1452 N N . LEU A 1 186 ? 16.905 5.304 -17.724 1.00 97.88 186 LEU A N 1
ATOM 1453 C CA . LEU A 1 186 ? 16.400 5.320 -16.357 1.00 97.88 186 LEU A CA 1
ATOM 1454 C C . LEU A 1 186 ? 14.889 5.105 -16.367 1.00 97.88 186 LEU A C 1
ATOM 1456 O O . LEU A 1 186 ? 14.180 5.759 -17.137 1.00 97.88 186 LEU A O 1
ATOM 1460 N N . VAL A 1 187 ? 14.384 4.254 -15.477 1.00 98.06 187 VAL A N 1
ATOM 1461 C CA . VAL A 1 187 ? 12.949 4.137 -15.208 1.00 98.06 187 VAL A CA 1
ATOM 1462 C C . VAL A 1 187 ? 12.681 3.807 -13.743 1.00 98.06 187 VAL A C 1
ATOM 1464 O O . VAL A 1 187 ? 13.197 2.838 -13.192 1.00 98.06 187 VAL A O 1
ATOM 1467 N N . GLU A 1 188 ? 11.838 4.615 -13.111 1.00 98.25 188 GLU A N 1
ATOM 1468 C CA . GLU A 1 188 ? 11.195 4.308 -11.841 1.00 98.25 188 GLU A CA 1
ATOM 1469 C C . GLU A 1 188 ? 9.899 3.542 -12.132 1.00 98.25 188 GLU A C 1
ATOM 1471 O O . GLU A 1 188 ? 8.949 4.081 -12.699 1.00 98.25 188 GLU A O 1
ATOM 1476 N N . VAL A 1 189 ? 9.852 2.273 -11.750 1.00 98.25 189 VAL A N 1
ATOM 1477 C CA . VAL A 1 189 ? 8.685 1.400 -11.854 1.00 98.25 189 VAL A CA 1
ATOM 1478 C C . VAL A 1 189 ? 7.962 1.396 -10.516 1.00 98.25 189 VAL A C 1
ATOM 1480 O O . VAL A 1 189 ? 8.561 1.143 -9.473 1.00 98.25 189 VAL A O 1
ATOM 1483 N N . ARG A 1 190 ? 6.659 1.665 -10.533 1.00 97.81 190 ARG A N 1
ATOM 1484 C CA . ARG A 1 190 ? 5.815 1.686 -9.336 1.00 97.81 190 ARG A CA 1
ATOM 1485 C C . ARG A 1 190 ? 4.927 0.457 -9.320 1.00 97.81 190 ARG A C 1
ATOM 1487 O O . ARG A 1 190 ? 4.340 0.092 -10.339 1.00 97.81 190 ARG A O 1
ATOM 1494 N N . GLY A 1 191 ? 4.821 -0.172 -8.162 1.00 97.12 191 GLY A N 1
ATOM 1495 C CA . GLY A 1 191 ? 4.024 -1.373 -7.984 1.00 97.12 191 GLY A CA 1
ATOM 1496 C C . GLY A 1 191 ? 3.552 -1.547 -6.556 1.00 97.12 191 GLY A C 1
ATOM 1497 O O . GLY A 1 191 ? 3.827 -0.720 -5.686 1.00 97.12 191 GLY A O 1
ATOM 1498 N N . GLU A 1 192 ? 2.844 -2.641 -6.332 1.00 96.88 192 GLU A N 1
ATOM 1499 C CA . GLU A 1 192 ? 2.357 -3.051 -5.027 1.00 96.88 192 GLU A CA 1
ATOM 1500 C C . GLU A 1 192 ? 2.941 -4.425 -4.697 1.00 96.88 192 GLU A C 1
ATOM 1502 O O . GLU A 1 192 ? 2.773 -5.384 -5.456 1.00 96.88 192 GLU A O 1
ATOM 1507 N N . VAL A 1 193 ? 3.648 -4.521 -3.571 1.00 96.25 193 VAL A N 1
ATOM 1508 C CA . VAL A 1 193 ? 4.039 -5.811 -3.000 1.00 96.25 193 VAL A CA 1
ATOM 1509 C C . VAL A 1 193 ? 2.859 -6.353 -2.215 1.00 96.25 193 VAL A C 1
ATOM 1511 O O . VAL A 1 193 ? 2.325 -5.671 -1.337 1.00 96.25 193 VAL A O 1
ATOM 1514 N N . PHE A 1 194 ? 2.472 -7.586 -2.505 1.00 92.75 194 PHE A N 1
ATOM 1515 C CA . PHE A 1 194 ? 1.341 -8.246 -1.873 1.00 92.75 194 PHE A CA 1
ATOM 1516 C C . PHE A 1 194 ? 1.687 -9.681 -1.475 1.00 92.75 194 PHE A C 1
ATOM 1518 O O . PHE A 1 194 ? 2.702 -10.255 -1.882 1.00 92.75 194 PHE A O 1
ATOM 1525 N N . PHE A 1 195 ? 0.820 -10.251 -0.645 1.00 86.25 195 PHE A N 1
ATOM 1526 C CA . PHE A 1 195 ? 0.861 -11.656 -0.274 1.00 86.25 195 PHE A CA 1
ATOM 1527 C C . PHE A 1 195 ? -0.269 -12.379 -1.015 1.00 86.25 195 PHE A C 1
ATOM 1529 O O . PHE A 1 195 ? -1.426 -12.006 -0.808 1.00 86.25 195 PHE A O 1
ATOM 1536 N N . PRO A 1 196 ? 0.020 -13.374 -1.871 1.00 91.94 196 PRO A N 1
ATOM 1537 C CA . PRO A 1 196 ? -1.031 -14.156 -2.508 1.00 91.94 196 PRO A CA 1
ATOM 1538 C C . PRO A 1 196 ? -1.924 -14.826 -1.459 1.00 91.94 196 PRO A C 1
ATOM 1540 O O . PRO A 1 196 ? -1.409 -15.327 -0.454 1.00 91.94 196 PRO A O 1
ATOM 1543 N N . VAL A 1 197 ? -3.241 -14.853 -1.681 1.00 85.06 197 VAL A N 1
ATOM 1544 C CA . VAL A 1 197 ? -4.225 -15.324 -0.686 1.00 85.06 197 VAL A CA 1
ATOM 1545 C C . VAL A 1 197 ? -3.928 -16.761 -0.258 1.00 85.06 197 VAL A C 1
ATOM 1547 O O . VAL A 1 197 ? -3.748 -17.023 0.929 1.00 85.06 197 VAL A O 1
ATOM 1550 N N . GLU A 1 198 ? -3.757 -17.671 -1.219 1.00 85.44 198 GLU A N 1
ATOM 1551 C CA . GLU A 1 198 ? -3.448 -19.083 -0.945 1.00 85.44 198 GLU A CA 1
ATOM 1552 C C . GLU A 1 198 ? -2.150 -19.247 -0.139 1.00 85.44 198 GLU A C 1
ATOM 1554 O O . GLU A 1 198 ? -2.058 -20.044 0.797 1.00 85.44 198 GLU A O 1
ATOM 1559 N N . ALA A 1 199 ? -1.132 -18.450 -0.471 1.00 88.38 199 ALA A N 1
ATOM 1560 C CA . ALA A 1 199 ? 0.161 -18.503 0.193 1.00 88.38 199 ALA A CA 1
ATOM 1561 C C . ALA A 1 199 ? 0.092 -17.948 1.627 1.00 88.38 199 ALA A C 1
ATOM 1563 O O . ALA A 1 199 ? 0.767 -18.451 2.529 1.00 88.38 199 ALA A O 1
ATOM 1564 N N . PHE A 1 200 ? -0.733 -16.922 1.852 1.00 83.12 200 PHE A N 1
ATOM 1565 C CA . PHE A 1 200 ? -1.004 -16.363 3.174 1.00 83.12 200 PHE A CA 1
ATOM 1566 C C . PHE A 1 200 ? -1.750 -17.363 4.063 1.00 83.12 200 PHE A C 1
ATOM 1568 O O . PHE A 1 200 ? -1.383 -17.552 5.225 1.00 83.12 200 PHE A O 1
ATOM 1575 N N . GLU A 1 201 ? -2.760 -18.040 3.519 1.00 78.00 201 GLU A N 1
ATOM 1576 C CA . GLU A 1 201 ? -3.500 -19.088 4.223 1.00 78.00 201 GLU A CA 1
ATOM 1577 C C . GLU A 1 201 ? -2.589 -20.254 4.615 1.00 78.00 201 GLU A C 1
ATOM 1579 O O . GLU A 1 201 ? -2.607 -20.682 5.772 1.00 78.00 201 GLU A O 1
ATOM 1584 N N . ALA A 1 202 ? -1.729 -20.709 3.698 1.00 81.06 202 ALA A N 1
ATOM 1585 C CA . ALA A 1 202 ? -0.744 -21.753 3.970 1.00 81.06 202 ALA A CA 1
ATOM 1586 C C . ALA A 1 202 ? 0.248 -21.348 5.076 1.00 81.06 202 ALA A C 1
ATOM 1588 O O . ALA A 1 202 ? 0.521 -22.137 5.984 1.00 81.06 202 ALA A O 1
ATOM 1589 N N . LEU A 1 203 ? 0.746 -20.106 5.045 1.00 81.12 203 LEU A N 1
ATOM 1590 C CA . LEU A 1 203 ? 1.620 -19.570 6.091 1.00 81.12 203 LEU A CA 1
ATOM 1591 C C . LEU A 1 203 ? 0.914 -19.523 7.455 1.00 81.12 203 LEU A C 1
ATOM 1593 O O . LEU A 1 203 ? 1.487 -19.896 8.477 1.00 81.12 203 LEU A O 1
ATOM 1597 N N . ASN A 1 204 ? -0.338 -19.078 7.498 1.00 73.06 204 ASN A N 1
ATOM 1598 C CA . ASN A 1 204 ? -1.095 -19.051 8.744 1.00 73.06 204 ASN A CA 1
ATOM 1599 C C . ASN A 1 204 ? -1.380 -20.455 9.280 1.00 73.06 204 ASN A C 1
ATOM 1601 O O . ASN A 1 204 ? -1.284 -20.673 10.488 1.00 73.06 204 ASN A O 1
ATOM 1605 N N . ALA A 1 205 ? -1.682 -21.413 8.403 1.00 71.12 205 ALA A N 1
ATOM 1606 C CA . ALA A 1 205 ? -1.862 -22.806 8.791 1.00 71.12 205 ALA A CA 1
ATOM 1607 C C . ALA A 1 205 ? -0.582 -23.391 9.413 1.00 71.12 205 ALA A C 1
ATOM 1609 O O . ALA A 1 205 ? -0.665 -24.073 10.437 1.00 71.12 205 ALA A O 1
ATOM 1610 N N . SER A 1 206 ? 0.598 -23.081 8.859 1.00 76.19 206 SER A N 1
ATOM 1611 C CA . SER A 1 206 ? 1.873 -23.542 9.424 1.00 76.19 206 SER A CA 1
ATOM 1612 C C . SER A 1 206 ? 2.155 -22.918 10.795 1.00 76.19 206 SER A C 1
ATOM 1614 O O . SER A 1 206 ? 2.540 -23.628 11.720 1.00 76.19 206 SER A O 1
ATOM 1616 N N . LEU A 1 207 ? 1.882 -21.620 10.975 1.00 69.62 207 LEU A N 1
ATOM 1617 C CA . LEU A 1 207 ? 2.030 -20.945 12.270 1.00 69.62 207 LEU A CA 1
ATOM 1618 C C . LEU A 1 207 ? 1.138 -21.565 13.348 1.00 69.62 207 LEU A C 1
ATOM 1620 O O . LEU A 1 207 ? 1.607 -21.824 14.455 1.00 69.62 207 LEU A O 1
ATOM 1624 N N . VAL A 1 208 ? -0.124 -21.852 13.018 1.00 65.25 208 VAL A N 1
ATOM 1625 C CA . VAL A 1 208 ? -1.065 -22.489 13.949 1.00 65.25 208 VAL A CA 1
ATOM 1626 C C . VAL A 1 208 ? -0.603 -23.899 14.321 1.00 65.25 208 VAL A C 1
ATOM 1628 O O . VAL A 1 208 ? -0.661 -24.261 15.496 1.00 65.25 208 VAL A O 1
ATOM 1631 N N . ALA A 1 209 ? -0.093 -24.678 13.361 1.00 68.25 209 ALA A N 1
ATOM 1632 C CA . ALA A 1 209 ? 0.466 -26.007 13.626 1.00 68.25 209 ALA A CA 1
ATOM 1633 C C . ALA A 1 209 ? 1.699 -25.961 14.552 1.00 68.25 209 ALA A C 1
ATOM 1635 O O . ALA A 1 209 ? 1.909 -26.874 15.348 1.00 68.25 209 ALA A O 1
ATOM 1636 N N . GLU A 1 210 ? 2.476 -24.878 14.497 1.00 78.44 210 GLU A N 1
ATOM 1637 C CA . GLU A 1 210 ? 3.607 -24.600 15.393 1.00 78.44 210 GLU A CA 1
ATOM 1638 C C . GLU A 1 210 ? 3.195 -23.969 16.740 1.00 78.44 210 GLU A C 1
ATOM 1640 O O . GLU A 1 210 ? 4.056 -23.651 17.561 1.00 78.44 210 GLU A O 1
ATOM 1645 N N . GLY A 1 211 ? 1.897 -23.756 16.986 1.00 65.69 211 GLY A N 1
ATOM 1646 C CA . GLY A 1 211 ? 1.387 -23.119 18.205 1.00 65.69 211 GLY A CA 1
ATOM 1647 C C . GLY A 1 211 ? 1.625 -21.605 18.281 1.00 65.69 211 GLY A C 1
ATOM 1648 O O . GLY A 1 211 ? 1.536 -21.024 19.363 1.00 65.69 211 GLY A O 1
ATOM 1649 N N . LYS A 1 212 ? 1.932 -20.955 17.154 1.00 60.19 212 LYS A N 1
ATOM 1650 C CA . LYS A 1 212 ? 2.132 -19.503 17.042 1.00 60.19 212 LYS A CA 1
ATOM 1651 C C . LYS A 1 212 ? 0.832 -18.801 16.625 1.00 60.19 212 LYS A C 1
ATOM 1653 O O . LYS A 1 212 ? 0.001 -19.398 15.937 1.00 60.19 212 LYS A O 1
ATOM 1658 N N . PRO A 1 213 ? 0.638 -17.525 17.006 1.00 48.34 213 PRO A N 1
ATOM 1659 C CA . PRO A 1 213 ? -0.519 -16.762 16.554 1.00 48.34 213 PRO A CA 1
ATOM 1660 C C . PRO A 1 213 ? -0.465 -16.553 15.028 1.00 48.34 213 PRO A C 1
ATOM 1662 O O . PRO A 1 213 ? 0.599 -16.210 14.503 1.00 48.34 213 PRO A O 1
ATOM 1665 N N . PRO A 1 214 ? -1.587 -16.733 14.306 1.00 62.09 214 PRO A N 1
ATOM 1666 C CA . PRO A 1 214 ? -1.646 -16.437 12.882 1.00 62.09 214 PRO A CA 1
ATOM 1667 C C . PRO A 1 214 ? -1.579 -14.926 12.644 1.00 62.09 214 PRO A C 1
ATOM 1669 O O . PRO A 1 214 ? -1.978 -14.116 13.486 1.00 62.09 214 PRO A O 1
ATOM 1672 N N . TYR A 1 215 ? -1.128 -14.542 11.460 1.00 67.69 215 TYR A N 1
ATOM 1673 C CA . TYR A 1 215 ? -1.176 -13.163 11.013 1.00 67.69 215 TYR A CA 1
ATOM 1674 C C . TYR A 1 215 ? -2.601 -12.704 10.687 1.00 67.69 215 TYR A C 1
ATOM 1676 O O . TYR A 1 215 ? -3.451 -13.484 10.257 1.00 67.69 215 TYR A O 1
ATOM 1684 N N . ALA A 1 216 ? -2.843 -11.402 10.863 1.00 60.75 216 ALA A N 1
ATOM 1685 C CA . ALA A 1 216 ? -4.175 -10.815 10.770 1.00 60.75 216 ALA A CA 1
ATOM 1686 C C . ALA A 1 216 ? -4.670 -10.607 9.333 1.00 60.75 216 ALA A C 1
ATOM 1688 O O . ALA A 1 216 ? -5.814 -10.923 9.053 1.00 60.75 216 ALA A O 1
ATOM 1689 N N . ASN A 1 217 ? -3.868 -10.055 8.422 1.00 67.69 217 ASN A N 1
ATOM 1690 C CA . ASN A 1 217 ? -4.293 -9.862 7.033 1.00 67.69 217 ASN A CA 1
ATOM 1691 C C . ASN A 1 217 ? -3.095 -9.867 6.068 1.00 67.69 217 ASN A C 1
ATOM 1693 O O . ASN A 1 217 ? -1.984 -9.522 6.491 1.00 67.69 217 ASN A O 1
ATOM 1697 N N . PRO A 1 218 ? -3.320 -10.215 4.788 1.00 71.19 218 PRO A N 1
ATOM 1698 C CA . PRO A 1 218 ? -2.297 -10.204 3.746 1.00 71.19 218 PRO A CA 1
ATOM 1699 C C . PRO A 1 218 ? -1.528 -8.884 3.637 1.00 71.19 218 PRO A C 1
ATOM 1701 O O . PRO A 1 218 ? -0.298 -8.913 3.596 1.00 71.19 218 PRO A O 1
ATOM 1704 N N . ARG A 1 219 ? -2.208 -7.728 3.662 1.00 74.88 219 ARG A N 1
ATOM 1705 C CA . ARG A 1 219 ? -1.586 -6.396 3.513 1.00 74.88 219 ARG A CA 1
ATOM 1706 C C . ARG A 1 219 ? -0.497 -6.128 4.558 1.00 74.88 219 ARG A C 1
ATOM 1708 O O . ARG A 1 219 ? 0.648 -5.810 4.231 1.00 74.88 219 ARG A O 1
ATOM 1715 N N . ASN A 1 220 ? -0.843 -6.261 5.836 1.00 70.50 220 ASN A N 1
ATOM 1716 C CA . ASN A 1 220 ? 0.065 -6.023 6.957 1.00 70.50 220 ASN A CA 1
ATOM 1717 C C . ASN A 1 220 ? 1.174 -7.072 6.993 1.00 70.50 220 ASN A C 1
ATOM 1719 O O . ASN A 1 220 ? 2.323 -6.745 7.296 1.00 70.50 220 ASN A O 1
ATOM 1723 N N . THR A 1 221 ? 0.849 -8.320 6.654 1.00 77.44 221 THR A N 1
ATOM 1724 C CA . THR A 1 221 ? 1.842 -9.387 6.557 1.00 77.44 221 THR A CA 1
ATOM 1725 C C . THR A 1 221 ? 2.827 -9.133 5.434 1.00 77.44 221 THR A C 1
ATOM 1727 O O . THR A 1 221 ? 4.017 -9.330 5.658 1.00 77.44 221 THR A O 1
ATOM 1730 N N . ALA A 1 222 ? 2.391 -8.645 4.272 1.00 80.12 222 ALA A N 1
ATOM 1731 C CA . ALA A 1 222 ? 3.277 -8.257 3.181 1.00 80.12 222 ALA A CA 1
ATOM 1732 C C . ALA A 1 222 ? 4.225 -7.133 3.615 1.00 80.12 222 ALA A C 1
ATOM 1734 O O . ALA A 1 222 ? 5.442 -7.263 3.479 1.00 80.12 222 ALA A O 1
ATOM 1735 N N . ALA A 1 223 ? 3.690 -6.079 4.240 1.00 76.88 223 ALA A N 1
ATOM 1736 C CA . ALA A 1 223 ? 4.493 -4.962 4.731 1.00 76.88 223 ALA A CA 1
ATOM 1737 C C . ALA A 1 223 ? 5.526 -5.391 5.788 1.00 76.88 223 ALA A C 1
ATOM 1739 O O . ALA A 1 223 ? 6.692 -5.007 5.707 1.00 76.88 223 ALA A O 1
ATOM 1740 N N . GLY A 1 224 ? 5.122 -6.208 6.765 1.00 78.06 224 GLY A N 1
ATOM 1741 C CA . GLY A 1 224 ? 6.026 -6.732 7.792 1.00 78.06 224 GLY A CA 1
ATOM 1742 C C . GLY A 1 224 ? 7.046 -7.728 7.237 1.00 78.06 224 GLY A C 1
ATOM 1743 O O . GLY A 1 224 ? 8.203 -7.717 7.649 1.00 78.06 224 GLY A O 1
ATOM 1744 N N . SER A 1 225 ? 6.641 -8.558 6.276 1.00 87.88 225 SER A N 1
ATOM 1745 C CA . SER A 1 225 ? 7.511 -9.537 5.616 1.00 87.88 225 SER A CA 1
ATOM 1746 C C . SER A 1 225 ? 8.585 -8.875 4.768 1.00 87.88 225 SER A C 1
ATOM 1748 O O . SER A 1 225 ? 9.702 -9.372 4.740 1.00 87.88 225 SER A O 1
ATOM 1750 N N . LEU A 1 226 ? 8.268 -7.756 4.114 1.00 90.38 226 LEU A N 1
ATOM 1751 C CA . LEU A 1 226 ? 9.236 -6.992 3.334 1.00 90.38 226 LEU A CA 1
ATOM 1752 C C . LEU A 1 226 ? 10.211 -6.215 4.228 1.00 90.38 226 LEU A C 1
ATOM 1754 O O . LEU A 1 226 ? 11.376 -6.060 3.882 1.00 90.38 226 LEU A O 1
ATOM 1758 N N . ARG A 1 227 ? 9.753 -5.732 5.387 1.00 87.75 227 ARG A N 1
ATOM 1759 C CA . ARG A 1 227 ? 10.545 -4.905 6.313 1.00 87.75 227 ARG A CA 1
ATOM 1760 C C . ARG A 1 227 ? 11.283 -5.750 7.353 1.00 87.75 227 ARG A C 1
ATOM 1762 O O . ARG A 1 227 ? 11.187 -5.511 8.555 1.00 87.75 227 ARG A O 1
ATOM 1769 N N . GLN A 1 228 ? 12.028 -6.751 6.887 1.00 88.19 228 GLN A N 1
ATOM 1770 C CA . GLN A 1 228 ? 12.887 -7.587 7.729 1.00 88.19 228 GLN A CA 1
ATOM 1771 C C . GLN A 1 228 ? 14.333 -7.107 7.666 1.00 88.19 228 GLN A C 1
ATOM 1773 O O . GLN A 1 228 ? 14.870 -6.930 6.576 1.00 88.19 228 GLN A O 1
ATOM 1778 N N . LYS A 1 229 ? 14.981 -6.928 8.825 1.00 84.44 229 LYS A N 1
ATOM 1779 C CA . LYS A 1 229 ? 16.410 -6.575 8.865 1.00 84.44 229 LYS A CA 1
ATOM 1780 C C . LYS A 1 229 ? 17.257 -7.615 8.142 1.00 84.44 229 LYS A C 1
ATOM 1782 O O . LYS A 1 229 ? 18.202 -7.256 7.466 1.00 84.44 229 LYS A O 1
ATOM 1787 N N . ASP A 1 230 ? 16.907 -8.889 8.273 1.00 85.19 230 ASP A N 1
ATOM 1788 C CA . ASP A 1 230 ? 17.554 -9.960 7.529 1.00 85.19 230 ASP A CA 1
ATOM 1789 C C . ASP A 1 230 ? 16.716 -10.297 6.281 1.00 85.19 230 ASP A C 1
ATOM 1791 O O . ASP A 1 230 ? 15.603 -10.826 6.418 1.00 85.19 230 ASP A O 1
ATOM 1795 N N . PRO A 1 231 ? 17.207 -10.019 5.058 1.00 87.69 231 PRO A N 1
ATOM 1796 C CA . PRO A 1 231 ? 16.470 -10.303 3.835 1.00 87.69 231 PRO A CA 1
ATOM 1797 C C . PRO A 1 231 ? 16.218 -11.802 3.647 1.00 87.69 231 PRO A C 1
ATOM 1799 O O . PRO A 1 231 ? 15.226 -12.158 3.018 1.00 87.69 231 PRO A O 1
ATOM 1802 N N . ARG A 1 232 ? 16.994 -12.700 4.270 1.00 86.50 232 ARG A N 1
ATOM 1803 C CA . ARG A 1 232 ? 16.718 -14.149 4.241 1.00 86.50 232 ARG A CA 1
ATOM 1804 C C . ARG A 1 232 ? 15.351 -14.477 4.820 1.00 86.50 232 ARG A C 1
ATOM 1806 O O . ARG A 1 232 ? 14.670 -15.358 4.312 1.00 86.50 232 ARG A O 1
ATOM 1813 N N . VAL A 1 233 ? 14.900 -13.732 5.833 1.00 86.69 233 VAL A N 1
ATOM 1814 C CA . VAL A 1 233 ? 13.542 -13.899 6.368 1.00 86.69 233 VAL A CA 1
ATOM 1815 C C . VAL A 1 233 ? 12.517 -13.515 5.307 1.00 86.69 233 VAL A C 1
ATOM 1817 O O . VAL A 1 233 ? 11.538 -14.236 5.145 1.00 86.69 233 VAL A O 1
ATOM 1820 N N . THR A 1 234 ? 12.757 -12.443 4.546 1.00 89.50 234 THR A N 1
ATOM 1821 C CA . THR A 1 234 ? 11.883 -12.041 3.425 1.00 89.50 234 THR A CA 1
ATOM 1822 C C . THR A 1 234 ? 11.847 -13.116 2.344 1.00 89.50 234 THR A C 1
ATOM 1824 O O . THR A 1 234 ? 10.763 -13.461 1.892 1.00 89.50 234 THR A O 1
ATOM 1827 N N . ALA A 1 235 ? 12.990 -13.725 2.013 1.00 89.50 235 ALA A N 1
ATOM 1828 C CA . ALA A 1 235 ? 13.086 -14.795 1.017 1.00 89.50 235 ALA A CA 1
ATOM 1829 C C . ALA A 1 235 ? 12.246 -16.037 1.367 1.00 89.50 235 ALA A C 1
ATOM 1831 O O . ALA A 1 235 ? 11.793 -16.750 0.474 1.00 89.50 235 ALA A O 1
ATOM 1832 N N . THR A 1 236 ? 11.994 -16.292 2.658 1.00 87.81 236 THR A N 1
ATOM 1833 C CA . THR A 1 236 ? 11.086 -17.374 3.093 1.00 87.81 236 THR A CA 1
ATOM 1834 C C . THR A 1 236 ? 9.604 -17.033 2.936 1.00 87.81 236 THR A C 1
ATOM 1836 O O . THR A 1 236 ? 8.746 -17.901 3.105 1.00 87.81 236 THR A O 1
ATOM 1839 N N . ARG A 1 237 ? 9.272 -15.768 2.658 1.00 89.50 237 ARG A N 1
ATOM 1840 C CA . ARG A 1 237 ? 7.898 -15.298 2.494 1.00 89.50 237 ARG A CA 1
ATOM 1841 C C . ARG A 1 237 ? 7.574 -15.259 1.000 1.00 89.50 237 ARG A C 1
ATOM 1843 O O . ARG A 1 237 ? 8.286 -14.592 0.255 1.00 89.50 237 ARG A O 1
ATOM 1850 N N . PRO A 1 238 ? 6.500 -15.922 0.545 1.00 91.00 238 PRO A N 1
ATOM 1851 C CA . PRO A 1 238 ? 6.088 -15.933 -0.860 1.00 91.00 238 PRO A CA 1
ATOM 1852 C C . PRO A 1 238 ? 5.433 -14.604 -1.278 1.00 91.00 238 PRO A C 1
ATOM 1854 O O . PRO A 1 238 ? 4.293 -14.571 -1.731 1.00 91.00 238 PRO A O 1
ATOM 1857 N N . LEU A 1 239 ? 6.149 -13.494 -1.099 1.00 95.25 239 LEU A N 1
ATOM 1858 C CA . LEU A 1 239 ? 5.741 -12.186 -1.590 1.00 95.25 239 LEU A CA 1
ATOM 1859 C C . LEU A 1 239 ? 5.766 -12.167 -3.117 1.00 95.25 239 LEU A C 1
ATOM 1861 O O . LEU A 1 239 ? 6.607 -12.811 -3.751 1.00 95.25 239 LEU A O 1
ATOM 1865 N N . GLN A 1 240 ? 4.869 -11.377 -3.691 1.00 96.88 240 GLN A N 1
ATOM 1866 C CA . GLN A 1 240 ? 4.864 -11.055 -5.111 1.00 96.88 240 GLN A CA 1
ATOM 1867 C C . GLN A 1 240 ? 4.727 -9.548 -5.308 1.00 96.88 240 GLN A C 1
ATOM 1869 O O . GLN A 1 240 ? 4.174 -8.838 -4.468 1.00 96.88 240 GLN A O 1
ATOM 1874 N N . LEU A 1 241 ? 5.251 -9.064 -6.429 1.00 97.88 241 LEU A N 1
ATOM 1875 C CA . LEU A 1 241 ? 5.033 -7.711 -6.923 1.00 97.88 241 LEU A CA 1
ATOM 1876 C C . LEU A 1 241 ? 4.022 -7.738 -8.069 1.00 97.88 241 LEU A C 1
ATOM 1878 O O . LEU A 1 241 ? 4.092 -8.612 -8.931 1.00 97.88 241 LEU A O 1
ATOM 1882 N N . VAL A 1 242 ? 3.152 -6.735 -8.131 1.00 97.56 242 VAL A N 1
ATOM 1883 C CA . VAL A 1 242 ? 2.463 -6.347 -9.368 1.00 97.56 242 VAL A CA 1
ATOM 1884 C C . VAL A 1 242 ? 2.746 -4.879 -9.655 1.00 97.56 242 VAL A C 1
ATOM 1886 O O . VAL A 1 242 ? 2.603 -4.027 -8.778 1.00 97.56 242 VAL A O 1
ATOM 1889 N N . VAL A 1 243 ? 3.197 -4.565 -10.866 1.00 97.75 243 VAL A N 1
ATOM 1890 C CA . VAL A 1 243 ? 3.525 -3.187 -11.256 1.00 97.75 243 VAL A CA 1
ATOM 1891 C C . VAL A 1 243 ? 2.290 -2.487 -11.818 1.00 97.75 243 VAL A C 1
ATOM 1893 O O . VAL A 1 243 ? 1.531 -3.083 -12.583 1.00 97.75 243 VAL A O 1
ATOM 1896 N N . HIS A 1 244 ? 2.091 -1.226 -11.430 1.00 95.19 244 HIS A N 1
ATOM 1897 C CA . HIS A 1 244 ? 0.897 -0.440 -11.769 1.00 95.19 244 HIS A CA 1
ATOM 1898 C C . HIS A 1 244 ? 1.181 0.969 -12.312 1.00 95.19 244 HIS A C 1
ATOM 1900 O O . HIS A 1 244 ? 0.270 1.758 -12.599 1.00 95.19 244 HIS A O 1
ATOM 1906 N N . GLY A 1 245 ? 2.454 1.321 -12.481 1.00 93.12 245 GLY A N 1
ATOM 1907 C CA . GLY A 1 245 ? 2.804 2.611 -13.044 1.00 93.12 245 GLY A CA 1
ATOM 1908 C C . GLY A 1 245 ? 4.290 2.825 -13.254 1.00 93.12 245 GLY A C 1
ATOM 1909 O O . GLY A 1 245 ? 5.133 1.994 -12.923 1.00 93.12 245 GLY A O 1
ATOM 1910 N N . VAL A 1 246 ? 4.583 3.998 -13.797 1.00 95.12 246 VAL A N 1
ATOM 1911 C CA . VAL A 1 246 ? 5.931 4.516 -14.013 1.00 95.12 246 VAL A CA 1
ATOM 1912 C C . VAL A 1 246 ? 6.015 5.908 -13.393 1.00 95.12 246 VAL A C 1
ATOM 1914 O O . VAL A 1 246 ? 5.045 6.666 -13.452 1.00 95.12 246 VAL A O 1
ATOM 1917 N N . GLY A 1 247 ? 7.137 6.210 -12.753 1.00 94.75 247 GLY A N 1
ATOM 1918 C CA . GLY A 1 247 ? 7.495 7.539 -12.265 1.00 94.75 247 GLY A CA 1
ATOM 1919 C C . GLY A 1 247 ? 8.548 8.174 -13.170 1.00 94.75 247 GLY A C 1
ATOM 1920 O O . GLY A 1 247 ? 8.413 8.164 -14.399 1.00 94.75 247 GLY A O 1
ATOM 1921 N N . ALA A 1 248 ? 9.625 8.667 -12.552 1.00 96.12 248 ALA A N 1
ATOM 1922 C CA . ALA A 1 248 ? 10.746 9.283 -13.248 1.00 96.12 248 ALA A CA 1
ATOM 1923 C C . ALA A 1 248 ? 11.323 8.364 -14.333 1.00 96.12 248 ALA A C 1
ATOM 1925 O O . ALA A 1 248 ? 11.563 7.179 -14.107 1.00 96.12 248 ALA A O 1
ATOM 1926 N N . ARG A 1 249 ? 11.574 8.915 -15.520 1.00 96.00 249 ARG A N 1
ATOM 1927 C CA . ARG A 1 249 ? 12.053 8.145 -16.671 1.00 96.00 249 ARG A CA 1
ATOM 1928 C C . ARG A 1 249 ? 12.898 8.984 -17.619 1.00 96.00 249 ARG A C 1
ATOM 1930 O O . ARG A 1 249 ? 12.694 10.193 -17.737 1.00 96.00 249 ARG A O 1
ATOM 1937 N N . ARG A 1 250 ? 13.829 8.334 -18.317 1.00 97.06 250 ARG A N 1
ATOM 1938 C CA . ARG A 1 250 ? 14.674 8.924 -19.362 1.00 97.06 250 ARG A CA 1
ATOM 1939 C C . ARG A 1 250 ? 14.903 7.904 -20.473 1.00 97.06 250 ARG A C 1
ATOM 1941 O O . ARG A 1 250 ? 15.251 6.761 -20.201 1.00 97.06 250 ARG A O 1
ATOM 1948 N N . GLY A 1 251 ? 14.691 8.317 -21.721 1.00 93.81 251 GLY A N 1
ATOM 1949 C CA . GLY A 1 251 ? 14.726 7.408 -22.874 1.00 93.81 251 GLY A CA 1
ATOM 1950 C C . GLY A 1 251 ? 13.426 6.625 -23.101 1.00 93.81 251 GLY A C 1
ATOM 1951 O O . GLY A 1 251 ? 13.402 5.737 -23.942 1.00 93.81 251 GLY A O 1
ATOM 1952 N N . PHE A 1 252 ? 12.343 6.965 -22.392 1.00 95.12 252 PHE A N 1
ATOM 1953 C CA . PHE A 1 252 ? 11.017 6.374 -22.573 1.00 95.12 252 PHE A CA 1
ATOM 1954 C C . PHE A 1 252 ? 9.927 7.427 -22.346 1.00 95.12 252 PHE A C 1
ATOM 1956 O O . PHE A 1 252 ? 9.892 8.049 -21.286 1.00 95.12 252 PHE A O 1
ATOM 1963 N N . GLU A 1 253 ? 9.052 7.644 -23.330 1.00 94.50 253 GLU A N 1
ATOM 1964 C CA . GLU A 1 253 ? 7.955 8.620 -23.249 1.00 94.50 253 GLU A CA 1
ATOM 1965 C C . GLU A 1 253 ? 6.702 8.087 -23.971 1.00 94.50 253 GLU A C 1
ATOM 1967 O O . GLU A 1 253 ? 6.463 8.428 -25.129 1.00 94.50 253 GLU A O 1
ATOM 1972 N N . PRO A 1 254 ? 5.911 7.223 -23.311 1.00 95.38 254 PRO A N 1
ATOM 1973 C CA . PRO A 1 254 ? 4.699 6.655 -23.884 1.00 95.38 254 PRO A CA 1
ATOM 1974 C C . PRO A 1 254 ? 3.617 7.723 -24.069 1.00 95.38 254 PRO A C 1
ATOM 1976 O O . PRO A 1 254 ? 3.431 8.610 -23.226 1.00 95.38 254 PRO A O 1
ATOM 1979 N N . ALA A 1 255 ? 2.848 7.606 -25.149 1.00 96.38 255 ALA A N 1
ATOM 1980 C CA . ALA A 1 255 ? 1.697 8.466 -25.403 1.00 96.38 255 ALA A CA 1
ATOM 1981 C C . ALA A 1 255 ? 0.504 8.091 -24.509 1.00 96.38 255 ALA A C 1
ATOM 1983 O O . ALA A 1 255 ? -0.312 8.951 -24.151 1.00 96.38 255 ALA A O 1
ATOM 1984 N N . ARG A 1 256 ? 0.413 6.809 -24.138 1.00 96.94 256 ARG A N 1
ATOM 1985 C CA . ARG A 1 256 ? -0.667 6.223 -23.337 1.00 96.94 256 ARG A CA 1
ATOM 1986 C C . ARG A 1 256 ? -0.123 5.397 -22.176 1.00 96.94 256 ARG A C 1
ATOM 1988 O O . ARG A 1 256 ? 0.943 4.800 -22.260 1.00 96.94 256 ARG A O 1
ATOM 1995 N N . GLN A 1 257 ? -0.854 5.323 -21.075 1.00 96.50 257 GLN A N 1
ATOM 1996 C CA . GLN A 1 257 ? -0.455 4.509 -19.935 1.00 96.50 257 GLN A CA 1
ATOM 1997 C C . GLN A 1 257 ? -0.561 3.014 -20.257 1.00 96.50 257 GLN A C 1
ATOM 1999 O O . GLN A 1 257 ? 0.282 2.235 -19.824 1.00 96.50 257 GLN A O 1
ATOM 2004 N N . SER A 1 258 ? -1.527 2.614 -21.079 1.00 96.94 258 SER A N 1
ATOM 2005 C CA . SER A 1 258 ? -1.622 1.264 -21.644 1.00 96.94 258 SER A CA 1
ATOM 2006 C C . SER A 1 258 ? -0.379 0.850 -22.445 1.00 96.94 258 SER A C 1
ATOM 2008 O O . SER A 1 258 ? 0.065 -0.293 -22.339 1.00 96.94 258 SER A O 1
ATOM 2010 N N . GLU A 1 259 ? 0.242 1.783 -23.172 1.00 96.62 259 GLU A N 1
ATOM 2011 C CA . GLU A 1 259 ? 1.538 1.581 -23.837 1.00 96.62 259 GLU A CA 1
ATOM 2012 C C . GLU A 1 259 ? 2.661 1.386 -22.808 1.00 96.62 259 GLU A C 1
ATOM 2014 O O . GLU A 1 259 ? 3.494 0.496 -22.966 1.00 96.62 259 GLU A O 1
ATOM 2019 N N . ALA A 1 260 ? 2.639 2.134 -21.697 1.00 96.62 260 ALA A N 1
ATOM 2020 C CA . ALA A 1 260 ? 3.562 1.904 -20.585 1.00 96.62 260 ALA A CA 1
ATOM 2021 C C . ALA A 1 260 ? 3.427 0.493 -20.000 1.00 96.62 260 ALA A C 1
ATOM 2023 O O . ALA A 1 260 ? 4.431 -0.162 -19.745 1.00 96.62 260 ALA A O 1
ATOM 2024 N N . TYR A 1 261 ? 2.205 -0.017 -19.847 1.00 97.25 261 TYR A N 1
ATOM 2025 C CA . TYR A 1 261 ? 1.975 -1.398 -19.421 1.00 97.25 261 TYR A CA 1
ATOM 2026 C C . TYR A 1 261 ? 2.497 -2.434 -20.421 1.00 97.25 261 TYR A C 1
ATOM 2028 O O . TYR A 1 261 ? 3.022 -3.467 -20.004 1.00 97.25 261 TYR A O 1
ATOM 2036 N N . ALA A 1 262 ? 2.371 -2.176 -21.725 1.00 96.31 262 ALA A N 1
ATOM 2037 C CA . ALA A 1 262 ? 2.961 -3.034 -22.749 1.00 96.31 262 ALA A CA 1
ATOM 2038 C C . ALA A 1 262 ? 4.495 -3.062 -22.637 1.00 96.31 262 ALA A C 1
ATOM 2040 O O . ALA A 1 262 ? 5.069 -4.150 -22.608 1.00 96.31 262 ALA A O 1
ATOM 2041 N N . ALA A 1 263 ? 5.126 -1.898 -22.451 1.00 96.81 263 ALA A N 1
ATOM 2042 C CA . ALA A 1 263 ? 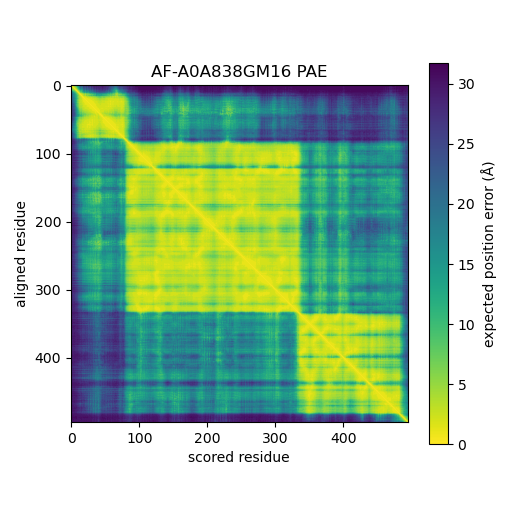6.568 -1.782 -22.246 1.00 96.81 263 ALA A CA 1
ATOM 2043 C C . ALA A 1 263 ? 7.041 -2.504 -20.969 1.00 96.81 263 ALA A C 1
ATOM 2045 O O . ALA A 1 263 ? 7.988 -3.287 -20.998 1.00 96.81 263 ALA A O 1
ATOM 2046 N N . LEU A 1 264 ? 6.340 -2.316 -19.844 1.00 97.56 264 LEU A N 1
ATOM 2047 C CA . LEU A 1 264 ? 6.653 -3.000 -18.584 1.00 97.56 264 LEU A CA 1
ATOM 2048 C C . LEU A 1 264 ? 6.612 -4.529 -18.754 1.00 97.56 264 LEU A C 1
ATOM 2050 O O . LEU A 1 264 ? 7.527 -5.219 -18.301 1.00 97.56 264 LEU A O 1
ATOM 2054 N N . ARG A 1 265 ? 5.608 -5.064 -19.467 1.00 96.50 265 ARG A N 1
ATOM 2055 C CA . ARG A 1 265 ? 5.554 -6.496 -19.811 1.00 96.50 265 ARG A CA 1
ATOM 2056 C C . ARG A 1 265 ? 6.728 -6.929 -20.672 1.00 96.50 265 ARG A C 1
ATOM 2058 O O . ARG A 1 265 ? 7.342 -7.948 -20.365 1.00 96.50 265 ARG A O 1
ATOM 2065 N N . SER A 1 266 ? 7.055 -6.177 -21.724 1.00 96.38 266 SER A N 1
ATOM 2066 C CA . SER A 1 266 ? 8.182 -6.525 -22.595 1.00 96.38 266 SER A CA 1
ATOM 2067 C C . SER A 1 266 ? 9.528 -6.472 -21.869 1.00 96.38 266 SER A C 1
ATOM 2069 O O . SER A 1 266 ? 10.465 -7.163 -22.275 1.00 96.38 266 SER A O 1
ATOM 2071 N N . TRP A 1 267 ? 9.603 -5.710 -20.772 1.00 97.44 267 TRP A N 1
ATOM 2072 C CA . TRP A 1 267 ? 10.760 -5.649 -19.883 1.00 97.44 267 TRP A CA 1
ATOM 2073 C C . TRP A 1 267 ? 10.853 -6.790 -18.866 1.00 97.44 267 TRP A C 1
ATOM 2075 O O . TRP A 1 267 ? 11.819 -6.865 -18.105 1.00 97.44 267 TRP A O 1
ATOM 2085 N N . GLY A 1 268 ? 9.875 -7.701 -18.865 1.00 96.25 268 GLY A N 1
ATOM 2086 C CA . GLY A 1 268 ? 9.807 -8.840 -17.952 1.00 96.25 268 GLY A CA 1
ATOM 2087 C C . GLY A 1 268 ? 9.249 -8.497 -16.570 1.00 96.25 268 GLY A C 1
ATOM 2088 O O . GLY A 1 268 ? 9.420 -9.284 -15.641 1.00 96.25 268 GLY A O 1
ATOM 2089 N N . LEU A 1 269 ? 8.599 -7.338 -16.408 1.00 97.75 269 LEU A N 1
ATOM 2090 C CA . LEU A 1 269 ? 7.992 -6.940 -15.137 1.00 97.75 269 LEU A CA 1
ATOM 2091 C C . LEU A 1 269 ? 6.583 -7.537 -14.973 1.00 97.75 269 LEU A C 1
ATOM 2093 O O . LEU A 1 269 ? 5.842 -7.674 -15.952 1.00 97.75 269 LEU A O 1
ATOM 2097 N N . PRO A 1 270 ? 6.174 -7.856 -13.732 1.00 96.62 270 PRO A N 1
ATOM 2098 C CA . PRO A 1 270 ? 4.903 -8.517 -13.461 1.00 96.62 270 PRO A CA 1
ATOM 2099 C C . PRO A 1 270 ? 3.734 -7.522 -13.516 1.00 96.62 270 PRO A C 1
ATOM 2101 O O . PRO A 1 270 ? 3.357 -6.930 -12.508 1.00 96.62 270 PRO A O 1
ATOM 2104 N N . THR A 1 271 ? 3.145 -7.304 -14.692 1.00 95.88 271 THR A N 1
ATOM 2105 C CA . THR A 1 271 ? 1.886 -6.544 -14.815 1.00 95.88 271 THR A CA 1
ATOM 2106 C C . THR A 1 271 ? 0.677 -7.462 -14.662 1.00 95.88 271 THR A C 1
ATOM 2108 O O . THR A 1 271 ? 0.728 -8.601 -15.123 1.00 95.88 271 THR A O 1
ATOM 2111 N N . SER A 1 272 ? -0.444 -6.942 -14.161 1.00 94.44 272 SER A N 1
ATOM 2112 C CA . SER A 1 272 ? -1.718 -7.669 -14.207 1.00 94.44 272 SER A CA 1
ATOM 2113 C C . SER A 1 272 ? -2.215 -7.857 -15.650 1.00 94.44 272 SER A C 1
ATOM 2115 O O . SER A 1 272 ? -2.123 -6.952 -16.483 1.00 94.44 272 SER A O 1
ATOM 2117 N N . ASP A 1 273 ? -2.780 -9.029 -15.926 1.00 92.25 273 ASP A N 1
ATOM 2118 C CA . ASP A 1 273 ? -3.509 -9.374 -17.152 1.00 92.25 273 ASP A CA 1
ATOM 2119 C C . ASP A 1 273 ? -4.924 -8.770 -17.202 1.00 92.25 273 ASP A C 1
ATOM 2121 O O . ASP A 1 273 ? -5.576 -8.798 -18.243 1.00 92.25 273 ASP A O 1
ATOM 2125 N N . ARG A 1 274 ? -5.386 -8.185 -16.093 1.00 95.44 274 ARG A N 1
ATOM 2126 C CA . ARG A 1 274 ? -6.724 -7.597 -15.944 1.00 95.44 274 ARG A CA 1
ATOM 2127 C C . ARG A 1 274 ? -6.763 -6.102 -16.228 1.00 95.44 274 ARG A C 1
ATOM 2129 O O . ARG A 1 274 ? -7.811 -5.488 -16.058 1.00 95.44 274 ARG A O 1
ATOM 2136 N N . VAL A 1 275 ? -5.650 -5.496 -16.634 1.00 96.75 275 VAL A N 1
ATOM 2137 C CA . VAL A 1 275 ? -5.641 -4.092 -17.062 1.00 96.75 275 VAL A CA 1
ATOM 2138 C C . VAL A 1 275 ? -6.458 -3.961 -18.345 1.00 96.75 275 VAL A C 1
ATOM 2140 O O . VAL A 1 275 ? -6.141 -4.601 -19.346 1.00 96.75 275 VAL A O 1
ATOM 2143 N N . GLN A 1 276 ? -7.481 -3.110 -18.329 1.00 97.94 276 GLN A N 1
ATOM 2144 C CA . GLN A 1 276 ? -8.374 -2.906 -19.466 1.00 97.94 276 GLN A CA 1
ATOM 2145 C C . GLN A 1 276 ? -8.498 -1.420 -19.790 1.00 97.94 276 GLN A C 1
ATOM 2147 O O . GLN A 1 276 ? -8.661 -0.598 -18.894 1.00 97.94 276 GLN A O 1
ATOM 2152 N N . VAL A 1 277 ? -8.438 -1.081 -21.078 1.00 98.31 277 VAL A N 1
ATOM 2153 C CA . VAL A 1 277 ? -8.794 0.258 -21.559 1.00 98.31 277 VAL A CA 1
ATOM 2154 C C . VAL A 1 277 ? -10.243 0.232 -22.028 1.00 98.31 277 VAL A C 1
ATOM 2156 O O . VAL A 1 277 ? -10.644 -0.680 -22.751 1.00 98.31 277 VAL A O 1
ATOM 2159 N N . VAL A 1 278 ? -11.018 1.218 -21.59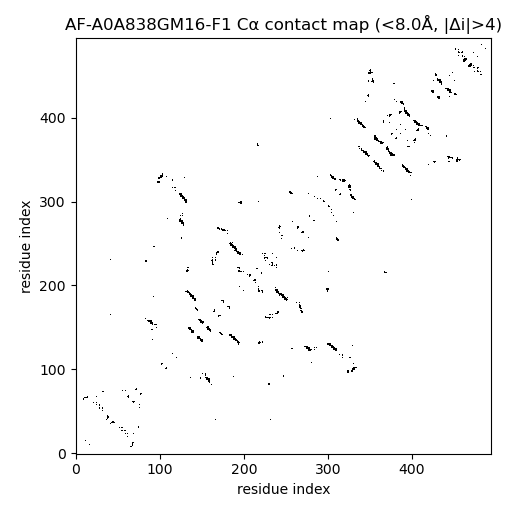7 1.00 97.88 278 VAL A N 1
ATOM 2160 C CA . VAL A 1 278 ? -12.419 1.427 -21.961 1.00 97.88 278 VAL A CA 1
ATOM 2161 C C . VAL A 1 278 ? -12.614 2.862 -22.433 1.00 97.88 278 VAL A C 1
ATOM 2163 O O . VAL A 1 278 ? -11.924 3.775 -21.977 1.00 97.88 278 VAL A O 1
ATOM 2166 N N . ASP A 1 279 ? -13.540 3.061 -23.363 1.00 95.25 279 ASP A N 1
ATOM 2167 C CA . ASP A 1 279 ? -13.701 4.351 -24.038 1.00 95.25 279 ASP A CA 1
ATOM 2168 C C . ASP A 1 279 ? -14.518 5.362 -23.220 1.00 95.25 279 ASP A C 1
ATOM 2170 O O . ASP A 1 279 ? -14.386 6.562 -23.430 1.00 95.25 279 ASP A O 1
ATOM 2174 N N . ASP A 1 280 ? -15.349 4.896 -22.281 1.00 94.75 280 ASP A N 1
ATOM 2175 C CA . ASP A 1 280 ? -16.281 5.741 -21.535 1.00 94.75 280 ASP A CA 1
ATOM 2176 C C . ASP A 1 280 ? -16.564 5.229 -20.108 1.00 94.75 280 ASP A C 1
ATOM 2178 O O . ASP A 1 280 ? -16.126 4.151 -19.692 1.00 94.75 280 ASP A O 1
ATOM 2182 N N . LEU A 1 281 ? -17.331 6.014 -19.341 1.00 95.38 281 LEU A N 1
ATOM 2183 C CA . LEU A 1 281 ? -17.737 5.657 -17.978 1.00 95.38 281 LEU A CA 1
ATOM 2184 C C . LEU A 1 281 ? -18.668 4.446 -17.898 1.00 95.38 281 LEU A C 1
ATOM 2186 O O . LEU A 1 281 ? -18.741 3.823 -16.839 1.00 95.38 281 LEU A O 1
ATOM 2190 N N . THR A 1 282 ? -19.383 4.104 -18.970 1.00 96.56 282 THR A N 1
ATOM 2191 C CA . THR A 1 282 ? -20.187 2.877 -18.995 1.00 96.56 282 THR A CA 1
ATOM 2192 C C . THR A 1 282 ? -19.256 1.673 -18.923 1.00 96.56 282 THR A C 1
ATOM 2194 O O . THR A 1 282 ? -19.413 0.844 -18.031 1.00 96.56 282 THR A O 1
ATOM 2197 N N . GLY A 1 283 ? -18.207 1.642 -19.750 1.00 97.75 283 GLY A N 1
ATOM 2198 C CA . GLY A 1 283 ? -17.181 0.602 -19.683 1.00 97.75 283 GLY A CA 1
ATOM 2199 C C . GLY A 1 283 ? -16.448 0.564 -18.337 1.00 97.75 283 GLY A C 1
ATOM 2200 O O . GLY A 1 283 ? -16.152 -0.517 -17.827 1.00 97.75 283 GLY A O 1
ATOM 2201 N N . VAL A 1 284 ? -16.206 1.725 -17.713 1.00 98.06 284 VAL A N 1
ATOM 2202 C CA . VAL A 1 284 ? -15.626 1.793 -16.356 1.00 98.06 284 VAL A CA 1
ATOM 2203 C C . VAL A 1 284 ? -16.547 1.121 -15.332 1.00 98.06 284 VAL A C 1
ATOM 2205 O O . VAL A 1 284 ? -16.079 0.340 -14.504 1.00 98.06 284 VAL A O 1
ATOM 2208 N N . ARG A 1 285 ? -17.853 1.402 -15.380 1.00 97.88 285 ARG A N 1
ATOM 2209 C CA . ARG A 1 285 ? -18.843 0.815 -14.462 1.00 97.88 285 ARG A CA 1
ATOM 2210 C C . ARG A 1 285 ? -18.998 -0.682 -14.671 1.00 97.88 285 ARG A C 1
ATOM 2212 O O . ARG A 1 285 ? -19.062 -1.404 -13.682 1.00 97.88 285 ARG A O 1
ATOM 2219 N N . ASP A 1 286 ? -18.993 -1.147 -15.915 1.00 98.12 286 ASP A N 1
ATOM 2220 C CA . ASP A 1 286 ? -19.045 -2.578 -16.224 1.00 98.12 286 ASP A CA 1
ATOM 2221 C C . ASP A 1 286 ? -17.832 -3.310 -15.628 1.00 98.12 286 ASP A C 1
ATOM 2223 O O . ASP A 1 286 ? -17.979 -4.364 -15.007 1.00 98.12 286 ASP A O 1
ATOM 2227 N N . TYR A 1 287 ? -16.638 -2.712 -15.727 1.00 98.25 287 TYR A N 1
ATOM 2228 C CA . TYR A 1 287 ? -15.420 -3.245 -15.113 1.00 98.25 287 TYR A CA 1
ATOM 2229 C C . TYR A 1 287 ? -15.509 -3.274 -13.576 1.00 98.25 287 TYR A C 1
ATOM 2231 O O . TYR A 1 287 ? -15.187 -4.289 -12.954 1.00 98.25 287 TYR A O 1
ATOM 2239 N N . ILE A 1 288 ? -15.970 -2.180 -12.954 1.00 97.62 288 ILE A N 1
ATOM 2240 C CA . ILE A 1 288 ? -16.182 -2.087 -11.498 1.00 97.62 288 ILE A CA 1
ATOM 2241 C C . ILE A 1 288 ? -17.201 -3.132 -11.027 1.00 97.62 288 ILE A C 1
ATOM 2243 O O . ILE A 1 288 ? -16.957 -3.832 -10.049 1.00 97.62 288 ILE A O 1
ATOM 2247 N N . ALA A 1 289 ? -18.335 -3.268 -11.713 1.00 96.25 289 ALA A N 1
ATOM 2248 C CA . ALA A 1 289 ? -19.375 -4.223 -11.348 1.00 96.25 289 ALA A CA 1
ATOM 2249 C C . ALA A 1 289 ? -18.858 -5.665 -11.437 1.00 96.25 289 ALA A C 1
ATOM 2251 O O . ALA A 1 289 ? -18.985 -6.428 -10.478 1.00 96.25 289 ALA A O 1
ATOM 2252 N N . TYR A 1 290 ? -18.191 -6.007 -12.544 1.00 96.88 290 TYR A N 1
ATOM 2253 C CA . TYR A 1 290 ? -17.633 -7.339 -12.755 1.00 96.88 290 TYR A CA 1
ATOM 2254 C C . TYR A 1 290 ? -16.655 -7.733 -11.643 1.00 96.88 290 TYR A C 1
ATOM 2256 O O . TYR A 1 290 ? -16.806 -8.790 -11.029 1.00 96.88 290 TYR A O 1
ATOM 2264 N N . PHE A 1 291 ? -15.671 -6.885 -11.331 1.00 95.25 291 PHE A N 1
ATOM 2265 C CA . PHE A 1 291 ? -14.697 -7.203 -10.285 1.00 95.25 291 PHE A CA 1
ATOM 2266 C C . PHE A 1 291 ? -15.244 -7.045 -8.866 1.00 95.25 291 PHE A C 1
ATOM 2268 O O . PHE A 1 291 ? -14.699 -7.663 -7.954 1.00 95.25 291 PHE A O 1
ATOM 2275 N N . GLY A 1 292 ? -16.329 -6.297 -8.668 1.00 91.25 292 GLY A N 1
ATOM 2276 C CA . GLY A 1 292 ? -17.063 -6.273 -7.405 1.00 91.25 292 GLY A CA 1
ATOM 2277 C C . GLY A 1 292 ? -17.681 -7.635 -7.090 1.00 91.25 292 GLY A C 1
ATOM 2278 O O . GLY A 1 292 ? -17.524 -8.142 -5.978 1.00 91.25 292 GLY A O 1
ATOM 2279 N N . GLU A 1 293 ? -18.309 -8.271 -8.084 1.00 89.94 293 GLU A N 1
ATOM 2280 C CA . GLU A 1 293 ? -18.866 -9.628 -7.967 1.00 89.94 293 GLU A CA 1
ATOM 2281 C C . GLU A 1 293 ? -17.772 -10.701 -7.843 1.00 89.94 293 GLU A C 1
ATOM 2283 O O . GLU A 1 293 ? -17.923 -11.670 -7.100 1.00 89.94 293 GLU A O 1
ATOM 2288 N N . HIS A 1 294 ? -16.640 -10.507 -8.524 1.00 90.38 294 HIS A N 1
ATOM 2289 C CA . HIS A 1 294 ? -15.546 -11.482 -8.611 1.00 90.38 294 HIS A CA 1
ATOM 2290 C C . HIS A 1 294 ? -14.341 -11.138 -7.721 1.00 90.38 294 HIS A C 1
ATOM 2292 O O . HIS A 1 294 ? -13.237 -11.637 -7.941 1.00 90.38 294 HIS A O 1
ATOM 2298 N N . ARG A 1 295 ? -14.535 -10.317 -6.681 1.00 84.81 295 ARG A N 1
ATOM 2299 C CA . ARG A 1 295 ? -13.455 -9.793 -5.820 1.00 84.81 295 ARG A CA 1
ATOM 2300 C C . ARG A 1 295 ? -12.587 -10.852 -5.135 1.00 84.81 295 ARG A C 1
ATOM 2302 O O . ARG A 1 295 ? -11.462 -10.556 -4.757 1.00 84.81 295 ARG A O 1
ATOM 2309 N N . HIS A 1 296 ? -13.106 -12.067 -4.958 1.00 82.25 296 HIS A N 1
ATOM 2310 C CA . HIS A 1 296 ? -12.400 -13.187 -4.324 1.00 82.25 296 HIS A CA 1
ATOM 2311 C C . HIS A 1 296 ? -11.816 -14.189 -5.334 1.00 82.25 296 HIS A C 1
ATOM 2313 O O . HIS A 1 296 ? -11.249 -15.198 -4.932 1.00 82.25 296 HIS A O 1
ATOM 2319 N N . ALA A 1 297 ? -11.964 -13.938 -6.638 1.00 85.81 297 ALA A N 1
ATOM 2320 C CA . ALA A 1 297 ? -11.469 -14.807 -7.709 1.00 85.81 297 ALA A CA 1
ATOM 2321 C C . ALA A 1 297 ? -10.075 -14.394 -8.229 1.00 85.81 297 ALA A C 1
ATOM 2323 O O . ALA A 1 297 ? -9.647 -14.839 -9.295 1.00 85.81 297 ALA A O 1
ATOM 2324 N N . VAL A 1 298 ? -9.390 -13.501 -7.515 1.00 88.31 298 VAL A N 1
ATOM 2325 C CA . VAL A 1 298 ? -8.079 -12.943 -7.875 1.00 88.31 298 VAL A CA 1
ATOM 2326 C C . VAL A 1 298 ? -7.014 -13.389 -6.873 1.00 88.31 298 VAL A C 1
ATOM 2328 O O . VAL A 1 298 ? -7.328 -13.835 -5.772 1.00 88.31 298 VAL A O 1
ATOM 2331 N N . GLU A 1 299 ? -5.742 -13.298 -7.259 1.00 88.94 299 GLU A N 1
ATOM 2332 C CA . GLU A 1 299 ? -4.616 -13.904 -6.532 1.00 88.94 299 GLU A CA 1
ATOM 2333 C C . GLU A 1 299 ? -4.332 -13.211 -5.195 1.00 88.94 299 GLU A C 1
ATOM 2335 O O . GLU A 1 299 ? -3.664 -13.768 -4.323 1.00 88.94 299 GLU A O 1
ATOM 2340 N N . HIS A 1 300 ? -4.818 -11.982 -5.044 1.00 88.62 300 HIS A N 1
ATOM 2341 C CA . HIS A 1 300 ? -4.564 -11.086 -3.928 1.00 88.62 300 HIS A CA 1
ATOM 2342 C C . HIS A 1 300 ? -5.840 -10.369 -3.500 1.00 88.62 300 HIS A C 1
ATOM 2344 O O . HIS A 1 300 ? -6.766 -10.199 -4.289 1.00 88.62 300 HIS A O 1
ATOM 2350 N N . GLU A 1 301 ? -5.880 -9.881 -2.263 1.00 85.19 301 GLU A N 1
ATOM 2351 C CA . GLU A 1 301 ? -6.982 -9.021 -1.836 1.00 85.19 301 GLU A CA 1
ATOM 2352 C C . GLU A 1 301 ? -7.016 -7.734 -2.679 1.00 85.19 301 GLU A C 1
ATOM 2354 O O . GLU A 1 301 ? -5.980 -7.170 -3.056 1.00 85.19 301 GLU A O 1
ATOM 2359 N N . ILE A 1 302 ? -8.229 -7.292 -3.009 1.00 89.81 302 ILE A N 1
ATOM 2360 C CA . ILE A 1 302 ? -8.484 -6.017 -3.676 1.00 89.81 302 ILE A CA 1
ATOM 2361 C C . ILE A 1 302 ? -9.485 -5.216 -2.858 1.00 89.81 302 ILE A C 1
ATOM 2363 O O . ILE A 1 302 ? -10.455 -5.769 -2.336 1.00 89.81 302 ILE A O 1
ATOM 2367 N N . ASP A 1 303 ? -9.267 -3.907 -2.780 1.00 84.69 303 ASP A N 1
ATOM 2368 C CA . ASP A 1 303 ? -10.164 -2.980 -2.083 1.00 84.69 303 ASP A CA 1
ATOM 2369 C C . ASP A 1 303 ? -10.925 -2.049 -3.041 1.00 84.69 303 ASP A C 1
ATOM 2371 O O . ASP A 1 303 ? -11.605 -1.111 -2.620 1.00 84.69 303 ASP A O 1
ATOM 2375 N N . GLY A 1 304 ? -10.825 -2.302 -4.347 1.00 92.94 304 GLY A N 1
ATOM 2376 C CA . GLY A 1 304 ? -11.486 -1.503 -5.367 1.00 92.94 304 GLY A CA 1
ATOM 2377 C C . GLY A 1 304 ? -10.885 -1.652 -6.758 1.00 92.94 304 GLY A C 1
ATOM 2378 O O . GLY A 1 304 ? -10.131 -2.582 -7.054 1.00 92.94 304 GLY A O 1
ATOM 2379 N N . VAL A 1 305 ? -11.194 -0.670 -7.596 1.00 97.44 305 VAL A N 1
ATOM 2380 C CA . VAL A 1 305 ? -10.631 -0.471 -8.935 1.00 97.44 305 VAL A CA 1
ATOM 2381 C C . VAL A 1 305 ? -9.996 0.909 -8.987 1.00 97.44 305 VAL A C 1
ATOM 2383 O O . VAL A 1 305 ? -10.545 1.881 -8.466 1.00 97.44 305 VAL A O 1
ATOM 2386 N N . VAL A 1 306 ? -8.834 1.015 -9.619 1.00 98.31 306 VAL A N 1
ATOM 2387 C CA . VAL A 1 306 ? -8.255 2.310 -9.971 1.00 98.31 306 VAL A CA 1
ATOM 2388 C C . VAL A 1 306 ? -8.656 2.638 -11.401 1.00 98.31 306 VAL A C 1
ATOM 2390 O O . VAL A 1 306 ? -8.443 1.846 -12.316 1.00 98.31 306 VAL A O 1
ATOM 2393 N N . VAL A 1 307 ? -9.231 3.822 -11.583 1.00 98.44 307 VAL A N 1
ATOM 2394 C CA . VAL A 1 307 ? -9.603 4.373 -12.886 1.00 98.44 307 VAL A CA 1
ATOM 2395 C C . VAL A 1 307 ? -8.645 5.515 -13.192 1.00 98.44 307 VAL A C 1
ATOM 2397 O O . VAL A 1 307 ? -8.510 6.444 -12.393 1.00 98.44 307 VAL A O 1
ATOM 2400 N N . LYS A 1 308 ? -7.956 5.445 -14.329 1.00 98.12 308 LYS A N 1
ATOM 2401 C CA . LYS A 1 308 ? -6.959 6.428 -14.774 1.00 98.12 308 LYS A CA 1
ATOM 2402 C C . LYS A 1 308 ? -7.319 6.914 -16.169 1.00 98.12 308 LYS A C 1
ATOM 2404 O O . LYS A 1 308 ? -7.766 6.123 -16.985 1.00 98.12 308 LYS A O 1
ATOM 2409 N N . ILE A 1 309 ? -7.077 8.180 -16.485 1.00 97.75 309 ILE A N 1
ATOM 2410 C CA . ILE A 1 309 ? -7.107 8.632 -17.885 1.00 97.75 309 ILE A CA 1
ATOM 2411 C C . ILE A 1 309 ? -5.903 8.033 -18.606 1.00 97.75 309 ILE A C 1
ATOM 2413 O O . ILE A 1 309 ? -4.775 8.242 -18.170 1.00 97.75 309 ILE A O 1
ATOM 2417 N N . ASP A 1 310 ? -6.120 7.305 -19.695 1.00 97.75 310 ASP A N 1
ATOM 2418 C CA . ASP A 1 310 ? -5.078 6.544 -20.388 1.00 97.75 310 ASP A CA 1
ATOM 2419 C C . ASP A 1 310 ? -4.061 7.456 -21.096 1.00 97.75 310 ASP A C 1
ATOM 2421 O O . ASP A 1 310 ? -2.867 7.177 -21.107 1.00 97.75 310 ASP A O 1
ATOM 2425 N N . GLN A 1 311 ? -4.485 8.586 -21.661 1.00 97.12 311 GLN A N 1
ATOM 2426 C CA . GLN A 1 311 ? -3.590 9.479 -22.399 1.00 97.12 311 GLN A CA 1
ATOM 2427 C C . GLN A 1 311 ? -2.645 10.272 -21.472 1.00 97.12 311 GLN A C 1
ATOM 2429 O O . GLN A 1 311 ? -3.063 11.197 -20.770 1.00 97.12 311 GLN A O 1
ATOM 2434 N N . VAL A 1 312 ? -1.334 10.024 -21.565 1.00 95.88 312 VAL A N 1
ATOM 2435 C CA . VAL A 1 312 ? -0.286 10.671 -20.741 1.00 95.88 312 VAL A CA 1
ATOM 2436 C C . VAL A 1 312 ? -0.236 12.189 -20.954 1.00 95.88 312 VAL A C 1
ATOM 2438 O O . VAL A 1 312 ? 0.017 12.964 -20.028 1.00 95.88 312 VAL A O 1
ATOM 2441 N N . GLY A 1 313 ? -0.513 12.653 -22.176 1.00 94.81 313 GLY A N 1
ATOM 2442 C CA . GLY A 1 313 ? -0.629 14.085 -22.470 1.00 94.81 313 GLY A CA 1
ATOM 2443 C C . GLY A 1 313 ? -1.745 14.773 -21.672 1.00 94.81 313 GLY A C 1
ATOM 2444 O O . GLY A 1 313 ? -1.571 15.908 -21.226 1.00 94.81 313 GLY A O 1
ATOM 2445 N N . LEU A 1 314 ? -2.867 14.083 -21.441 1.00 96.19 314 LEU A N 1
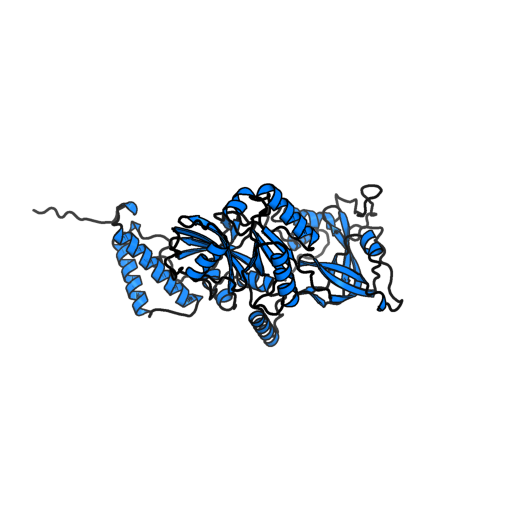ATOM 2446 C CA . LEU A 1 314 ? -3.989 14.605 -20.657 1.00 96.19 314 LEU A CA 1
ATOM 2447 C C . LEU A 1 314 ? -3.696 14.543 -19.154 1.00 96.19 314 LEU A C 1
ATOM 2449 O O . LEU A 1 314 ? -3.989 15.503 -18.443 1.00 96.19 314 LEU A O 1
ATOM 2453 N N . GLN A 1 315 ? -3.025 13.484 -18.685 1.00 96.00 315 GLN A N 1
ATOM 2454 C CA . GLN A 1 315 ? -2.555 13.385 -17.297 1.00 96.00 315 GLN A CA 1
ATOM 2455 C C . GLN A 1 315 ? -1.676 14.585 -16.908 1.00 96.00 315 GLN A C 1
ATOM 2457 O O . GLN A 1 315 ? -1.903 15.215 -15.873 1.00 96.00 315 GLN A O 1
ATOM 2462 N N . ARG A 1 316 ? -0.721 14.964 -17.772 1.00 93.19 316 ARG A N 1
ATOM 2463 C CA . ARG A 1 316 ? 0.148 16.137 -17.562 1.00 93.19 316 ARG A CA 1
ATOM 2464 C C . ARG A 1 316 ? -0.625 17.453 -17.499 1.00 93.19 316 ARG A C 1
ATOM 2466 O O . ARG A 1 316 ? -0.291 18.302 -16.678 1.00 93.19 316 ARG A O 1
ATOM 2473 N N . ARG A 1 317 ? -1.651 17.622 -18.341 1.00 94.88 317 ARG A N 1
ATOM 2474 C CA . ARG A 1 317 ? -2.509 18.822 -18.346 1.00 94.88 317 ARG A CA 1
ATOM 2475 C C . ARG A 1 317 ? -3.316 18.958 -17.054 1.00 94.88 317 ARG A C 1
ATOM 2477 O O . ARG A 1 317 ? -3.400 20.057 -16.521 1.00 94.88 317 ARG A O 1
ATOM 2484 N N . LEU A 1 318 ? -3.870 17.852 -16.558 1.00 95.56 318 LEU A N 1
ATOM 2485 C CA . LEU A 1 318 ? -4.658 17.807 -15.320 1.00 95.56 318 LEU A CA 1
ATOM 2486 C C . LEU A 1 318 ? -3.789 17.972 -14.065 1.00 95.56 318 LEU A C 1
ATOM 2488 O O . LEU A 1 318 ? -4.217 18.561 -13.072 1.00 95.56 318 LEU A O 1
ATOM 2492 N N . GLY A 1 319 ? -2.568 17.436 -14.090 1.00 94.50 319 GLY A N 1
ATOM 2493 C CA . GLY A 1 319 ? -1.631 17.508 -12.975 1.00 94.50 319 GLY A CA 1
ATOM 2494 C C . GLY A 1 319 ? -2.160 16.841 -11.700 1.00 94.50 319 GLY A C 1
ATOM 2495 O O . GLY A 1 319 ? -2.861 15.823 -11.731 1.00 94.50 319 GLY A O 1
ATOM 2496 N N . SER A 1 320 ? -1.808 17.409 -10.547 1.00 93.31 320 SER A N 1
ATOM 2497 C CA . SER A 1 320 ? -2.162 16.872 -9.233 1.00 93.31 320 SER A CA 1
ATOM 2498 C C . SER A 1 320 ? -2.619 17.957 -8.259 1.00 93.31 320 SER A C 1
ATOM 2500 O O . SER A 1 320 ? -2.360 19.149 -8.420 1.00 93.31 320 SER A O 1
ATOM 2502 N N . THR A 1 321 ? -3.304 17.536 -7.202 1.00 89.69 321 THR A N 1
ATOM 2503 C CA . THR A 1 321 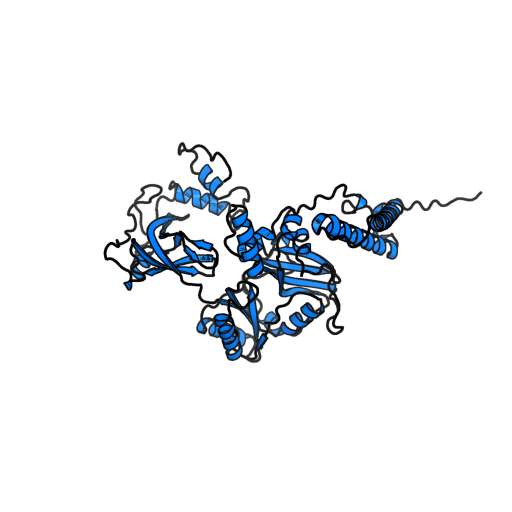? -3.457 18.317 -5.972 1.00 89.69 321 THR A CA 1
ATOM 2504 C C . THR A 1 321 ? -2.193 18.188 -5.111 1.00 89.69 321 THR A C 1
ATOM 2506 O O . THR A 1 321 ? -1.190 17.598 -5.522 1.00 89.69 321 THR A O 1
ATOM 2509 N N . SER A 1 322 ? -2.226 18.710 -3.882 1.00 81.00 322 SER A N 1
ATOM 2510 C CA . SER A 1 322 ? -1.145 18.510 -2.909 1.00 81.00 322 SER A CA 1
ATOM 2511 C C . SER A 1 322 ? -0.964 17.044 -2.487 1.00 81.00 322 SER A C 1
ATOM 2513 O O . SER A 1 322 ? 0.096 16.707 -1.945 1.00 81.00 322 SER A O 1
ATOM 2515 N N . ARG A 1 323 ? -1.965 16.181 -2.728 1.00 78.19 323 ARG A N 1
ATOM 2516 C CA . ARG A 1 323 ? -2.005 14.791 -2.249 1.00 78.19 323 ARG A CA 1
ATOM 2517 C C . ARG A 1 323 ? -2.204 13.741 -3.345 1.00 78.19 323 ARG A C 1
ATOM 2519 O O . ARG A 1 323 ? -1.663 12.648 -3.192 1.00 78.19 323 ARG A O 1
ATOM 2526 N N . ALA A 1 324 ? -2.968 14.051 -4.393 1.00 86.31 324 ALA A N 1
ATOM 2527 C CA . ALA A 1 324 ? -3.445 13.061 -5.357 1.00 86.31 324 ALA A CA 1
ATOM 2528 C C . ALA A 1 324 ? -3.458 13.583 -6.805 1.00 86.31 324 ALA A C 1
ATOM 2530 O O . ALA A 1 324 ? -3.672 14.782 -7.015 1.00 86.31 324 ALA A O 1
ATOM 2531 N N . PRO A 1 325 ? -3.228 12.723 -7.813 1.00 94.75 325 PRO A N 1
ATOM 2532 C CA . PRO A 1 325 ? -3.389 13.088 -9.218 1.00 94.75 325 PRO A CA 1
ATOM 2533 C C . PRO A 1 325 ? -4.856 13.410 -9.526 1.00 94.75 325 PRO A C 1
ATOM 2535 O O . PRO A 1 325 ? -5.759 12.750 -9.022 1.00 94.75 325 PRO A O 1
ATOM 2538 N N . ARG A 1 326 ? -5.115 14.407 -10.381 1.00 96.69 326 ARG A N 1
ATOM 2539 C CA . ARG A 1 326 ? -6.493 14.722 -10.812 1.00 96.69 326 ARG A CA 1
ATOM 2540 C C . ARG A 1 326 ? -7.014 13.755 -11.875 1.00 96.69 326 ARG A C 1
ATOM 2542 O O . ARG A 1 326 ? -8.219 13.643 -12.065 1.00 96.69 326 ARG A O 1
ATOM 2549 N N . TRP A 1 327 ? -6.102 13.063 -12.547 1.00 96.69 327 TRP A N 1
ATOM 2550 C CA . TRP A 1 327 ? -6.361 12.159 -13.665 1.00 96.69 327 TRP A CA 1
ATOM 2551 C C . TRP A 1 327 ? 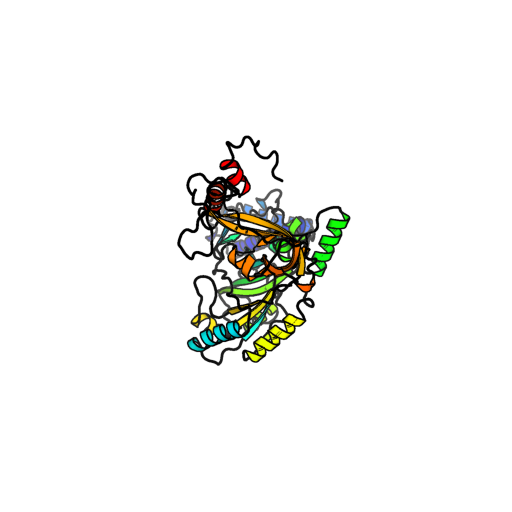-6.583 10.697 -13.253 1.00 96.69 327 TRP A C 1
ATOM 2553 O O . TRP A 1 327 ? -6.762 9.856 -14.130 1.00 96.69 327 TRP A O 1
ATOM 2563 N N . ALA A 1 328 ? -6.581 10.382 -11.953 1.00 97.75 328 ALA A N 1
ATOM 2564 C CA . ALA A 1 328 ? -6.871 9.042 -11.453 1.00 97.75 328 ALA A CA 1
ATOM 2565 C C . ALA A 1 328 ? -7.717 9.070 -10.177 1.00 97.75 328 ALA A C 1
ATOM 2567 O O . ALA A 1 328 ? -7.580 9.976 -9.352 1.00 97.75 328 ALA A O 1
ATOM 2568 N N . ILE A 1 329 ? -8.555 8.051 -10.000 1.00 97.69 329 ILE A N 1
ATOM 2569 C CA . ILE A 1 329 ? -9.418 7.871 -8.832 1.00 97.69 329 ILE A CA 1
ATOM 2570 C C . ILE A 1 329 ? -9.475 6.395 -8.427 1.00 97.69 329 ILE A C 1
ATOM 2572 O O . ILE A 1 329 ? -9.448 5.504 -9.272 1.00 97.69 329 ILE A O 1
ATOM 2576 N N . ALA A 1 330 ? -9.535 6.133 -7.124 1.00 95.50 330 ALA A N 1
ATOM 2577 C CA . ALA A 1 330 ? -9.784 4.807 -6.574 1.00 95.50 330 ALA A CA 1
ATOM 2578 C C . ALA A 1 330 ? -11.282 4.647 -6.285 1.00 95.50 330 ALA A C 1
ATOM 2580 O O . ALA A 1 330 ? -11.793 5.254 -5.344 1.00 95.50 330 ALA A O 1
ATOM 2581 N N . PHE A 1 331 ? -11.981 3.830 -7.066 1.00 96.50 331 PHE A N 1
ATOM 2582 C CA . PHE A 1 331 ? -13.340 3.414 -6.741 1.00 96.50 331 PHE A CA 1
ATOM 2583 C C . PHE A 1 331 ? -13.275 2.262 -5.736 1.00 96.50 331 PHE A C 1
ATOM 2585 O O . PHE A 1 331 ? -12.867 1.155 -6.088 1.00 96.50 331 PHE A O 1
ATOM 2592 N N . LYS A 1 332 ? -13.621 2.525 -4.475 1.00 87.69 332 LYS A N 1
ATOM 2593 C CA . LYS A 1 332 ? -13.573 1.535 -3.396 1.00 87.69 332 LYS A CA 1
ATOM 2594 C C . LYS A 1 332 ? -14.871 0.750 -3.317 1.00 87.69 332 LYS A C 1
ATOM 2596 O O . LYS A 1 332 ? -15.952 1.339 -3.306 1.00 87.69 332 LYS A O 1
ATOM 2601 N N . TYR A 1 333 ? -14.754 -0.567 -3.186 1.00 84.56 333 TYR A N 1
ATOM 2602 C CA . TYR A 1 333 ? -15.917 -1.396 -2.896 1.00 84.56 333 TYR A CA 1
ATOM 2603 C C . TYR A 1 333 ? -16.423 -1.129 -1.475 1.00 84.56 333 TYR A C 1
ATOM 2605 O O . TYR A 1 333 ? -15.634 -0.770 -0.593 1.00 84.56 333 TYR A O 1
ATOM 2613 N N . PRO A 1 334 ? -17.736 -1.277 -1.230 1.00 70.38 334 PRO A N 1
ATOM 2614 C CA . PRO A 1 334 ? -18.253 -1.214 0.123 1.00 70.38 334 PRO A CA 1
ATOM 2615 C C . PRO A 1 334 ? -17.547 -2.279 0.975 1.00 70.38 334 PRO A C 1
ATOM 2617 O O . PRO A 1 334 ? -17.433 -3.431 0.545 1.00 70.38 334 PRO A O 1
ATOM 2620 N N . PRO A 1 335 ? -17.045 -1.907 2.163 1.00 66.38 335 PRO A N 1
ATOM 2621 C CA . PRO A 1 335 ? -16.361 -2.849 3.031 1.00 66.38 335 PRO A CA 1
ATOM 2622 C C . PRO A 1 335 ? -17.327 -3.944 3.483 1.00 66.38 335 PRO A C 1
ATOM 2624 O O . PRO A 1 335 ? -18.528 -3.711 3.620 1.00 66.38 335 PRO A O 1
ATOM 2627 N N . GLU A 1 336 ? -16.787 -5.128 3.760 1.00 66.81 336 GLU A N 1
ATOM 2628 C CA . GLU A 1 336 ? -17.575 -6.228 4.309 1.00 66.81 336 GLU A CA 1
ATOM 2629 C C . GLU A 1 336 ? -18.232 -5.823 5.624 1.00 66.81 336 GLU A C 1
ATOM 2631 O O . GLU A 1 336 ? -17.570 -5.366 6.563 1.00 66.81 336 GLU A O 1
ATOM 2636 N N . GLU A 1 337 ? -19.545 -6.021 5.681 1.00 75.88 337 GLU A N 1
ATOM 2637 C CA . GLU A 1 337 ? -20.319 -5.861 6.897 1.00 75.88 337 GLU A CA 1
ATOM 2638 C C . GLU A 1 337 ? -20.446 -7.221 7.584 1.00 75.88 337 GLU A C 1
ATOM 2640 O O . GLU A 1 337 ? -20.903 -8.200 6.994 1.00 75.88 337 GLU A O 1
ATOM 2645 N N . VAL A 1 338 ? -20.043 -7.287 8.849 1.00 82.81 338 VAL A N 1
ATOM 2646 C CA . VAL A 1 338 ? -20.279 -8.449 9.709 1.00 82.81 338 VAL A CA 1
ATOM 2647 C C . VAL A 1 338 ? -21.135 -8.041 10.892 1.00 82.81 338 VAL A C 1
ATOM 2649 O O . VAL A 1 338 ? -21.185 -6.873 11.266 1.00 82.81 338 VAL A O 1
ATOM 2652 N N . THR A 1 339 ? -21.768 -9.009 11.541 1.00 88.50 339 THR A N 1
ATOM 2653 C CA . THR A 1 339 ? -22.531 -8.760 12.765 1.00 88.50 339 THR A CA 1
ATOM 2654 C C . THR A 1 339 ? -21.831 -9.362 13.974 1.00 88.50 339 THR A C 1
ATOM 2656 O O . THR A 1 339 ? -21.401 -10.513 13.925 1.00 88.50 339 THR A O 1
ATOM 2659 N N . THR A 1 340 ? -21.750 -8.620 15.077 1.00 94.56 340 THR A N 1
ATOM 2660 C CA . THR A 1 340 ? -21.207 -9.115 16.352 1.00 94.56 340 THR A CA 1
ATOM 2661 C C . THR A 1 340 ? -21.993 -8.569 17.542 1.00 94.56 340 THR A C 1
ATOM 2663 O O . THR A 1 340 ? -22.757 -7.616 17.405 1.00 94.56 340 THR A O 1
ATOM 2666 N N . ARG A 1 341 ? -21.833 -9.170 18.723 1.00 95.75 341 ARG A N 1
ATOM 2667 C CA . ARG A 1 341 ? -22.486 -8.702 19.951 1.00 95.75 341 ARG A CA 1
ATOM 2668 C C . ARG A 1 341 ? -21.737 -7.507 20.538 1.00 95.75 341 ARG A C 1
ATOM 2670 O O . ARG A 1 341 ? -20.532 -7.580 20.761 1.00 95.75 341 ARG A O 1
ATOM 2677 N N . LEU A 1 342 ? -22.454 -6.430 20.843 1.00 97.19 342 LEU A N 1
ATOM 2678 C CA . LEU A 1 342 ? -21.946 -5.261 21.553 1.00 97.19 342 LEU A CA 1
ATOM 2679 C C . LEU A 1 342 ? -22.068 -5.469 23.067 1.00 97.19 342 LEU A C 1
ATOM 2681 O O . LEU A 1 342 ? -23.165 -5.443 23.618 1.00 97.19 342 LEU A O 1
ATOM 2685 N N . HIS A 1 343 ? -20.939 -5.639 23.754 1.00 97.38 343 HIS A N 1
ATOM 2686 C CA . HIS A 1 343 ? -20.900 -5.861 25.204 1.00 97.38 343 HIS A CA 1
ATOM 2687 C C . HIS A 1 343 ? -21.029 -4.571 26.008 1.00 97.38 343 HIS A C 1
ATOM 2689 O O . HIS A 1 343 ? -21.672 -4.549 27.057 1.00 97.38 343 HIS A O 1
ATOM 2695 N N . ASP A 1 344 ? -20.393 -3.496 25.546 1.00 97.44 344 ASP A N 1
ATOM 2696 C CA . ASP A 1 344 ? -20.358 -2.219 26.259 1.00 97.44 344 ASP A CA 1
ATOM 2697 C C . ASP A 1 344 ? -20.066 -1.057 25.304 1.00 97.44 344 ASP A C 1
ATOM 2699 O O . ASP A 1 344 ? -19.496 -1.252 24.232 1.00 97.44 344 ASP A O 1
ATOM 2703 N N . ILE A 1 345 ? -20.406 0.168 25.703 1.00 97.00 345 ILE A N 1
ATOM 2704 C CA . ILE A 1 345 ? -19.925 1.386 25.039 1.00 97.00 345 ILE A CA 1
ATOM 2705 C C . ILE A 1 345 ? -19.094 2.157 26.054 1.00 97.00 345 ILE A C 1
ATOM 2707 O O . ILE A 1 345 ? -19.587 2.588 27.096 1.00 97.00 345 ILE A O 1
ATOM 2711 N N . ARG A 1 346 ? -17.815 2.343 25.735 1.00 96.06 346 ARG A N 1
ATOM 2712 C CA . ARG A 1 346 ? -16.863 3.097 26.552 1.00 96.06 346 ARG A CA 1
ATOM 2713 C C . ARG A 1 346 ? -16.497 4.394 25.856 1.00 96.06 346 ARG A C 1
ATOM 2715 O O . ARG A 1 346 ? -16.828 4.614 24.697 1.00 96.06 346 ARG A O 1
ATOM 2722 N N . VAL A 1 347 ? -15.811 5.276 26.572 1.00 95.25 347 VAL A N 1
ATOM 2723 C CA . VAL A 1 347 ? -15.368 6.563 26.032 1.00 95.25 347 VAL A CA 1
ATOM 2724 C C . VAL A 1 347 ? -13.855 6.704 26.115 1.00 95.25 347 VAL A C 1
ATOM 2726 O O . VAL A 1 347 ? -13.230 6.270 27.082 1.00 95.25 347 VAL A O 1
ATOM 2729 N N . ASN A 1 348 ? -13.265 7.338 25.106 1.00 92.06 348 ASN A N 1
ATOM 2730 C CA . ASN A 1 348 ? -11.871 7.763 25.111 1.00 92.06 348 ASN A CA 1
ATOM 2731 C C . ASN A 1 348 ? -11.787 9.295 25.170 1.00 92.06 348 ASN A C 1
ATOM 2733 O O . ASN A 1 348 ? -12.597 9.983 24.550 1.00 92.06 348 ASN A O 1
ATOM 2737 N N . VAL A 1 349 ? -10.806 9.836 25.893 1.00 93.69 349 VAL A N 1
ATOM 2738 C CA . VAL A 1 349 ? -10.563 11.283 25.996 1.00 93.69 349 VAL A CA 1
ATOM 2739 C C . VAL A 1 349 ? -9.359 11.625 25.127 1.00 93.69 349 VAL A C 1
ATOM 2741 O O . VAL A 1 349 ? -8.232 11.272 25.458 1.00 93.69 349 VAL A O 1
ATOM 2744 N N . GLY A 1 350 ? -9.604 12.306 24.012 1.00 90.31 350 GLY A N 1
ATOM 2745 C CA . GLY A 1 350 ? -8.575 12.655 23.041 1.00 90.31 350 GLY A CA 1
ATOM 2746 C C . GLY A 1 350 ? -7.707 13.847 23.451 1.00 90.31 350 GLY A C 1
ATOM 2747 O O . GLY A 1 350 ? -7.960 14.541 24.437 1.00 90.31 350 GLY A O 1
ATOM 2748 N N . ARG A 1 351 ? -6.718 14.141 22.604 1.00 91.56 351 ARG A N 1
ATOM 2749 C CA . ARG A 1 351 ? -5.733 15.230 22.744 1.00 91.56 351 ARG A CA 1
ATOM 2750 C C . ARG A 1 351 ? -6.319 16.597 23.106 1.00 91.56 351 ARG A C 1
ATOM 2752 O O . ARG A 1 351 ? -5.731 17.319 23.900 1.00 91.56 351 ARG A O 1
ATOM 2759 N N . THR A 1 352 ? -7.446 16.968 22.502 1.00 90.50 352 THR A N 1
ATOM 2760 C CA . THR A 1 352 ? -8.113 18.268 22.711 1.00 90.50 352 THR A CA 1
ATOM 2761 C C . THR A 1 352 ? -9.218 18.201 23.767 1.00 90.50 352 THR A C 1
ATOM 2763 O O . THR A 1 352 ? -10.091 19.060 23.813 1.00 90.50 352 THR A O 1
ATOM 2766 N N . GLY A 1 353 ? -9.260 17.126 24.556 1.00 92.94 353 GLY A N 1
ATOM 2767 C CA . GLY A 1 353 ? -10.309 16.875 25.535 1.00 92.94 353 GLY A CA 1
ATOM 2768 C C . GLY A 1 353 ? -11.588 16.275 24.957 1.00 92.94 353 GLY A C 1
ATOM 2769 O O . GLY A 1 353 ? -12.463 15.939 25.750 1.00 92.94 353 GLY A O 1
ATOM 2770 N N . ARG A 1 354 ? -11.709 16.094 23.631 1.00 93.25 354 ARG A N 1
ATOM 2771 C CA . ARG A 1 354 ? -12.876 15.444 23.007 1.00 93.25 354 ARG A CA 1
ATOM 2772 C C . ARG A 1 354 ? -13.115 14.057 23.588 1.00 93.25 354 ARG A C 1
ATOM 2774 O O . ARG A 1 354 ? -12.229 13.208 23.527 1.00 93.25 354 ARG A O 1
ATOM 2781 N N . VAL A 1 355 ? -14.322 13.827 24.096 1.00 93.25 355 VAL A N 1
ATOM 2782 C CA . VAL A 1 355 ? -14.742 12.538 24.644 1.00 93.25 355 VAL A CA 1
ATOM 2783 C C . VAL A 1 355 ? -15.500 11.776 23.563 1.00 93.25 355 VAL A C 1
ATOM 2785 O O . VAL A 1 355 ? -16.572 12.190 23.139 1.00 93.25 355 VAL A O 1
ATOM 2788 N N . THR A 1 356 ? -14.903 10.692 23.075 1.00 91.25 356 THR A N 1
ATOM 2789 C CA . THR A 1 356 ? -15.362 9.939 21.897 1.00 91.25 356 THR A CA 1
ATOM 2790 C C . THR A 1 356 ? -15.850 8.556 22.344 1.00 91.25 356 THR A C 1
ATOM 2792 O O . THR A 1 356 ? -15.046 7.821 22.925 1.00 91.25 356 THR A O 1
ATOM 2795 N N . PRO A 1 357 ? -17.123 8.181 22.118 1.00 94.38 357 PRO A N 1
ATOM 2796 C CA . PRO A 1 357 ? -17.606 6.838 22.408 1.00 94.38 357 PRO A CA 1
ATOM 2797 C C . PRO A 1 357 ? -17.072 5.814 21.398 1.00 94.38 357 PRO A C 1
ATOM 2799 O O . PRO A 1 357 ? -16.924 6.100 20.207 1.00 94.38 357 PRO A O 1
ATOM 2802 N N . TYR A 1 358 ? -16.811 4.605 21.881 1.00 94.88 358 TYR A N 1
ATOM 2803 C CA . TYR A 1 358 ? -16.454 3.438 21.084 1.00 94.88 358 TYR A CA 1
ATOM 2804 C C . TYR A 1 358 ? -17.128 2.190 21.665 1.00 94.88 358 TYR A C 1
ATOM 2806 O O . TYR A 1 358 ? -17.272 2.053 22.883 1.00 94.88 358 TYR A O 1
ATOM 2814 N N . GLY A 1 359 ? -17.566 1.291 20.791 1.00 96.19 359 GLY A N 1
ATOM 2815 C CA . GLY A 1 359 ? -18.143 0.013 21.187 1.00 96.19 359 GLY A CA 1
ATOM 2816 C C . GLY A 1 359 ? -17.056 -0.985 21.566 1.00 96.19 359 GLY A C 1
ATOM 2817 O O . GLY A 1 359 ? -16.011 -1.031 20.919 1.00 96.19 359 GLY A O 1
ATOM 2818 N N . VAL A 1 360 ? -17.314 -1.780 22.599 1.00 97.25 360 VAL A N 1
ATOM 2819 C CA . VAL A 1 360 ? -16.545 -2.960 23.004 1.00 97.25 360 VAL A CA 1
ATOM 2820 C C . VAL A 1 360 ? -17.400 -4.173 22.680 1.00 97.25 360 VAL A C 1
ATOM 2822 O O . VAL A 1 360 ? -18.512 -4.301 23.191 1.00 97.25 360 VAL A O 1
ATOM 2825 N N . MET A 1 361 ? -16.909 -5.041 21.808 1.00 95.25 361 MET A N 1
ATOM 2826 C CA . MET A 1 361 ? -17.706 -6.089 21.177 1.00 95.25 361 MET A CA 1
ATOM 2827 C C . MET A 1 361 ? -17.083 -7.465 21.381 1.00 95.25 361 MET A C 1
ATOM 2829 O O . MET A 1 361 ? -15.896 -7.587 21.691 1.00 95.25 361 MET A O 1
ATOM 2833 N N . GLU A 1 362 ? -17.890 -8.501 21.169 1.00 95.38 362 GLU A N 1
ATOM 2834 C CA . GLU A 1 362 ? -17.394 -9.860 20.994 1.00 95.38 362 GLU A CA 1
ATOM 2835 C C . GLU A 1 362 ? -16.394 -9.877 19.819 1.00 95.38 362 GLU A C 1
ATOM 2837 O O . GLU A 1 362 ? -16.692 -9.297 18.763 1.00 95.38 362 GLU A O 1
ATOM 2842 N N . PRO A 1 363 ? -15.204 -10.493 19.978 1.00 93.50 363 PRO A N 1
ATOM 2843 C CA . PRO A 1 363 ? -14.191 -10.511 18.931 1.00 93.50 363 PRO A CA 1
ATOM 2844 C C . PRO A 1 363 ? -14.725 -11.152 17.647 1.00 93.50 363 PRO A C 1
ATOM 2846 O O . PRO A 1 363 ? -15.151 -12.304 17.650 1.00 93.50 363 PRO A O 1
ATOM 2849 N N . ILE A 1 364 ? -14.660 -10.423 16.534 1.00 88.00 364 ILE A N 1
ATOM 2850 C CA . ILE A 1 364 ? -15.134 -10.898 15.228 1.00 88.00 364 ILE A CA 1
ATOM 2851 C C . ILE A 1 364 ? -14.102 -10.597 14.143 1.00 88.00 364 ILE A C 1
ATOM 2853 O O . ILE A 1 364 ? -13.421 -9.573 14.198 1.00 88.00 364 ILE A O 1
ATOM 2857 N N . LYS A 1 365 ? -13.960 -11.478 13.149 1.00 78.88 365 LYS A N 1
ATOM 2858 C CA . LYS A 1 365 ? -13.110 -11.207 11.981 1.00 78.88 365 LYS A CA 1
ATOM 2859 C C . LYS A 1 365 ? -13.846 -10.300 10.994 1.00 78.88 365 LYS A C 1
ATOM 2861 O O . LYS A 1 365 ? -14.972 -10.606 10.622 1.00 78.88 365 LYS A O 1
ATOM 2866 N N . VAL A 1 366 ? -13.191 -9.221 10.562 1.00 77.44 366 VAL A N 1
ATOM 2867 C CA . VAL A 1 366 ? -13.669 -8.299 9.513 1.00 77.44 366 VAL A CA 1
ATOM 2868 C C . VAL A 1 366 ? -12.515 -8.011 8.571 1.00 77.44 366 VAL A C 1
ATOM 2870 O O . VAL A 1 366 ? -11.493 -7.490 9.032 1.00 77.44 366 VAL A O 1
ATOM 2873 N N . SER A 1 367 ? -12.649 -8.339 7.284 1.00 68.25 367 SER A N 1
ATOM 2874 C CA . SER A 1 367 ? -11.591 -8.135 6.277 1.00 68.25 367 SER A CA 1
ATOM 2875 C C . SER A 1 367 ? -10.221 -8.602 6.809 1.00 68.25 367 SER A C 1
ATOM 2877 O O . SER A 1 367 ? -9.335 -7.796 7.119 1.00 68.25 367 SER A O 1
ATOM 2879 N N . GLY A 1 368 ? -10.124 -9.898 7.123 1.00 64.38 368 GLY A N 1
ATOM 2880 C CA . GLY A 1 368 ? -8.926 -10.557 7.660 1.00 64.38 368 GLY A CA 1
ATOM 2881 C C . GLY A 1 368 ? -8.671 -10.377 9.165 1.00 64.38 368 GLY A C 1
ATOM 2882 O O . GLY A 1 368 ? -8.390 -11.353 9.857 1.00 64.38 368 GLY A O 1
ATOM 2883 N N . SER A 1 369 ? -8.812 -9.172 9.730 1.00 67.31 369 SER A N 1
ATOM 2884 C CA . SER A 1 369 ? -8.398 -8.913 11.124 1.00 67.31 369 SER A CA 1
ATOM 2885 C C . SER A 1 369 ? -9.511 -9.080 12.157 1.00 67.31 369 SER A C 1
ATOM 2887 O O . SER A 1 369 ? -10.648 -8.668 11.927 1.00 67.31 369 SER A O 1
ATOM 2889 N N . THR A 1 370 ? -9.155 -9.546 13.355 1.00 83.56 370 THR A N 1
ATOM 2890 C CA . THR A 1 370 ? -10.058 -9.554 14.514 1.00 83.56 370 THR A CA 1
ATOM 2891 C C . THR A 1 370 ? -10.290 -8.137 15.042 1.00 83.56 370 THR A C 1
ATOM 2893 O O . THR A 1 370 ? -9.345 -7.437 15.401 1.00 83.56 370 THR A O 1
ATOM 2896 N N . VAL A 1 371 ? -11.552 -7.727 15.128 1.00 86.62 371 VAL A N 1
ATOM 2897 C CA . VAL A 1 371 ? -11.997 -6.453 15.693 1.00 86.62 371 VAL A CA 1
ATOM 2898 C C . VAL A 1 371 ? -12.726 -6.713 17.008 1.00 86.62 371 VAL A C 1
ATOM 2900 O O . VAL A 1 371 ? -13.619 -7.552 17.081 1.00 86.62 371 VAL A O 1
ATOM 2903 N N . GLN A 1 372 ? -12.349 -5.963 18.043 1.00 93.31 372 GLN A N 1
ATOM 2904 C CA . GLN A 1 372 ? -13.006 -5.966 19.361 1.00 93.31 372 GLN A CA 1
ATOM 2905 C C . GLN A 1 372 ? -13.520 -4.580 19.762 1.00 93.31 372 GLN A C 1
ATOM 2907 O O . GLN A 1 372 ? -14.310 -4.447 20.695 1.00 93.31 372 GLN A O 1
ATOM 2912 N N . MET A 1 373 ? -13.057 -3.536 19.071 1.00 94.25 373 MET A N 1
ATOM 2913 C CA . MET A 1 373 ? -13.406 -2.150 19.348 1.00 94.25 373 MET A CA 1
ATOM 2914 C C . MET A 1 373 ? -13.686 -1.413 18.046 1.00 94.25 373 MET A C 1
ATOM 2916 O O . MET A 1 373 ? -12.957 -1.587 17.070 1.00 94.25 373 MET A O 1
ATOM 2920 N N . ALA A 1 374 ? -14.719 -0.577 18.042 1.00 90.56 374 ALA A N 1
ATOM 2921 C CA . ALA A 1 374 ? -15.090 0.221 16.880 1.00 90.56 374 ALA A CA 1
ATOM 2922 C C . ALA A 1 374 ? -15.618 1.592 17.290 1.00 90.56 374 ALA A C 1
ATOM 2924 O O . ALA A 1 374 ? -16.261 1.744 18.331 1.00 90.56 374 ALA A O 1
ATOM 2925 N N . THR A 1 375 ? -15.335 2.604 16.474 1.00 89.75 375 THR A N 1
ATOM 2926 C CA . THR A 1 375 ? -15.771 3.974 16.759 1.00 89.75 375 THR A CA 1
ATOM 2927 C C . THR A 1 375 ? -17.289 4.113 16.642 1.00 89.75 375 THR A C 1
ATOM 2929 O O . THR A 1 375 ? -17.920 3.513 15.770 1.00 89.75 375 THR A O 1
ATOM 2932 N N . LEU A 1 376 ? -17.866 4.947 17.510 1.00 89.00 376 LEU A N 1
ATOM 2933 C CA . LEU A 1 376 ? -19.245 5.437 17.418 1.00 89.00 376 LEU A CA 1
ATOM 2934 C C . LEU A 1 376 ? -19.302 6.956 17.169 1.00 89.00 376 LEU A C 1
ATOM 2936 O O . LEU A 1 376 ? -20.374 7.547 17.186 1.00 89.00 376 LEU A O 1
ATOM 2940 N N . HIS A 1 377 ? -18.150 7.579 16.900 1.00 83.50 377 HIS A N 1
ATOM 2941 C CA . HIS A 1 377 ? -17.950 9.007 16.620 1.00 83.50 377 HIS A CA 1
ATOM 2942 C C . HIS A 1 377 ? -18.307 9.955 17.775 1.00 83.50 377 HIS A C 1
ATOM 2944 O O . HIS A 1 377 ? -17.405 10.558 18.350 1.00 83.50 377 HIS A O 1
ATOM 2950 N N . ASN A 1 378 ? -19.582 10.112 18.129 1.00 86.06 378 ASN A N 1
ATOM 2951 C CA . ASN A 1 378 ? -20.042 10.994 19.207 1.00 86.06 378 ASN A CA 1
ATOM 2952 C C . ASN A 1 378 ? -21.379 10.504 19.798 1.00 86.06 378 ASN A C 1
ATOM 2954 O O . ASN A 1 378 ? -21.990 9.563 19.298 1.00 86.06 378 ASN A O 1
ATOM 2958 N N . ALA A 1 379 ? -21.818 11.106 20.907 1.00 88.00 379 ALA A N 1
ATOM 2959 C CA . ALA A 1 379 ? -23.017 10.657 21.623 1.00 88.00 379 ALA A CA 1
ATOM 2960 C C . ALA A 1 379 ? -24.317 10.852 20.820 1.00 88.00 379 ALA A C 1
ATOM 2962 O O . ALA A 1 379 ? -25.253 10.067 20.960 1.00 88.00 379 ALA A O 1
ATOM 2963 N N . GLU A 1 380 ? -24.379 11.887 19.980 1.00 86.88 380 GLU A N 1
ATOM 2964 C CA . GLU A 1 380 ? -25.518 12.115 19.090 1.00 86.88 380 GLU A CA 1
ATOM 2965 C C . GLU A 1 380 ? -25.613 11.015 18.031 1.00 86.88 380 GLU A C 1
ATOM 2967 O O . GLU A 1 380 ? -26.696 10.500 17.783 1.00 86.88 380 GLU A O 1
ATOM 2972 N N . GLU A 1 381 ? -24.477 10.584 17.489 1.00 85.19 381 GLU A N 1
ATOM 2973 C CA . GLU A 1 381 ? -24.390 9.519 16.498 1.00 85.19 381 GLU A CA 1
ATOM 2974 C C . GLU A 1 381 ? -24.803 8.157 17.066 1.00 85.19 381 GLU A C 1
ATOM 2976 O O . GLU A 1 381 ? -25.524 7.416 16.399 1.00 85.19 381 GLU A O 1
ATOM 2981 N N . VAL A 1 382 ? -24.436 7.849 18.319 1.00 90.12 382 VAL A N 1
ATOM 2982 C CA . VAL A 1 382 ? -24.938 6.655 19.031 1.00 90.12 382 VAL A CA 1
ATOM 2983 C C . VAL A 1 382 ? -26.468 6.661 19.071 1.00 90.12 382 VAL A C 1
ATOM 2985 O O . VAL A 1 382 ? -27.102 5.662 18.727 1.00 90.12 382 VAL A O 1
ATOM 2988 N N . ARG A 1 383 ? -27.062 7.805 19.439 1.00 90.69 383 ARG A N 1
ATOM 2989 C CA . ARG A 1 383 ? -28.519 7.970 19.524 1.00 90.69 383 ARG A CA 1
ATOM 2990 C C . ARG A 1 383 ? -29.181 7.925 18.149 1.00 90.69 383 ARG A C 1
ATOM 2992 O O . ARG A 1 383 ? -30.199 7.261 17.996 1.00 90.69 383 ARG A O 1
ATOM 2999 N N . ARG A 1 384 ? -28.598 8.589 17.146 1.00 88.06 384 ARG A N 1
ATOM 3000 C CA . ARG A 1 384 ? -29.088 8.627 15.760 1.00 88.06 384 ARG A CA 1
ATOM 3001 C C . ARG A 1 384 ? -29.110 7.235 15.136 1.00 88.06 384 ARG A C 1
ATOM 3003 O O . ARG A 1 384 ? -30.086 6.885 14.482 1.00 88.06 384 ARG A O 1
ATOM 3010 N N . LYS A 1 385 ? -28.058 6.443 15.366 1.00 85.62 385 LYS A N 1
ATOM 3011 C CA . LYS A 1 385 ? -27.978 5.036 14.948 1.00 85.62 385 LYS A CA 1
ATOM 3012 C C . LYS A 1 385 ? -28.872 4.118 15.787 1.00 85.62 385 LYS A C 1
ATOM 3014 O O . LYS A 1 385 ? -29.108 2.985 15.389 1.00 85.62 385 LYS A O 1
ATOM 3019 N N . GLY A 1 386 ? -29.355 4.584 16.940 1.00 91.12 386 GLY A N 1
ATOM 3020 C CA . GLY A 1 386 ? -30.213 3.816 17.839 1.00 91.12 386 GLY A CA 1
ATOM 3021 C C . GLY A 1 386 ? -29.517 2.611 18.473 1.00 91.12 386 GLY A C 1
ATOM 3022 O O . GLY A 1 386 ? -30.194 1.634 18.779 1.00 91.12 386 GLY A O 1
ATOM 3023 N N . VAL A 1 387 ? -28.189 2.657 18.631 1.00 92.88 387 VAL A N 1
ATOM 3024 C CA . VAL A 1 387 ? -27.384 1.551 19.174 1.00 92.88 387 VAL A CA 1
ATOM 3025 C C . VAL A 1 387 ? -27.532 1.489 20.695 1.00 92.88 387 VAL A C 1
ATOM 3027 O O . VAL A 1 387 ? -27.304 2.481 21.389 1.00 92.88 387 VAL A O 1
ATOM 3030 N N . LEU A 1 388 ? -27.861 0.309 21.213 1.00 96.88 388 LEU A N 1
ATOM 3031 C CA . LEU A 1 388 ? -27.986 0.003 22.635 1.00 96.88 388 LEU A CA 1
ATOM 3032 C C . LEU A 1 388 ? -26.908 -0.998 23.057 1.00 96.88 388 LEU A C 1
ATOM 3034 O O . LEU A 1 388 ? -26.505 -1.876 22.298 1.00 96.88 388 LEU A O 1
ATOM 3038 N N . ILE A 1 389 ? -26.434 -0.892 24.295 1.00 97.62 389 ILE A N 1
ATOM 3039 C CA . ILE A 1 389 ? -25.503 -1.872 24.855 1.00 97.62 389 ILE A CA 1
ATOM 3040 C C . ILE A 1 389 ? -26.241 -3.206 25.014 1.00 97.62 389 ILE A C 1
ATOM 3042 O O . ILE A 1 389 ? -27.294 -3.248 25.651 1.00 97.62 389 ILE A O 1
ATOM 3046 N N . GLY A 1 390 ? -25.664 -4.281 24.476 1.00 95.88 390 GLY A N 1
ATOM 3047 C CA . GLY A 1 390 ? -26.276 -5.608 24.383 1.00 95.88 390 GLY A CA 1
ATOM 3048 C C . GLY A 1 390 ? -26.715 -5.985 22.964 1.00 95.88 390 GLY A C 1
ATOM 3049 O O . GLY A 1 390 ? -26.840 -7.182 22.691 1.00 95.88 390 GLY A O 1
ATOM 3050 N N . ASP A 1 391 ? -26.877 -4.999 22.066 1.00 95.38 391 ASP A N 1
ATOM 3051 C CA . ASP A 1 391 ? -27.305 -5.215 20.678 1.00 95.38 391 ASP A CA 1
ATOM 3052 C C . ASP A 1 391 ? -26.373 -6.185 19.931 1.00 95.38 391 ASP A C 1
ATOM 3054 O O . ASP A 1 391 ? -25.160 -6.241 20.158 1.00 95.38 391 ASP A O 1
ATOM 3058 N N . VAL A 1 392 ? -26.931 -6.892 18.949 1.00 90.88 392 VAL A N 1
ATOM 3059 C CA . VAL A 1 392 ? -26.137 -7.380 17.817 1.00 90.88 392 VAL A CA 1
ATOM 3060 C C . VAL A 1 392 ? -25.969 -6.208 16.856 1.00 90.88 392 VAL A C 1
ATOM 3062 O O . VAL A 1 392 ? -26.955 -5.641 16.392 1.00 90.88 392 VAL A O 1
ATOM 3065 N N . VAL A 1 393 ? -24.731 -5.810 16.579 1.00 89.31 393 VAL A N 1
ATOM 3066 C CA . VAL A 1 393 ? -24.405 -4.638 15.762 1.00 89.31 393 VAL A CA 1
ATOM 3067 C C . VAL A 1 393 ? -23.748 -5.039 14.454 1.00 89.31 393 VAL A C 1
ATOM 3069 O O . VAL A 1 393 ? -22.952 -5.977 14.410 1.00 89.31 393 VAL A O 1
ATOM 3072 N N . VAL A 1 394 ? -24.068 -4.293 13.401 1.00 82.00 394 VAL A N 1
ATOM 3073 C CA . VAL A 1 394 ? -23.404 -4.362 12.103 1.00 82.00 394 VAL A CA 1
ATOM 3074 C C . VAL A 1 394 ? -22.117 -3.541 12.172 1.00 82.00 394 VAL A C 1
ATOM 3076 O O . VAL A 1 394 ? -22.121 -2.368 12.561 1.00 82.00 394 VAL A O 1
ATOM 3079 N N . LEU A 1 395 ? -21.009 -4.172 11.811 1.00 85.25 395 LEU A N 1
ATOM 3080 C CA . LEU A 1 395 ? -19.650 -3.664 11.878 1.00 85.25 395 LEU A CA 1
ATOM 3081 C C . LEU A 1 395 ? -19.032 -3.711 10.486 1.00 85.25 395 LEU A C 1
ATOM 3083 O O . LEU A 1 395 ? -19.134 -4.722 9.798 1.00 85.25 395 LEU A O 1
ATOM 3087 N N . ARG A 1 396 ? -18.310 -2.657 10.120 1.00 76.50 396 ARG A N 1
ATOM 3088 C CA . ARG A 1 396 ? -17.492 -2.627 8.904 1.00 76.50 396 ARG A CA 1
ATOM 3089 C C . ARG A 1 396 ? -16.189 -1.885 9.148 1.00 76.50 396 ARG A C 1
ATOM 3091 O O . ARG A 1 396 ? -16.035 -1.220 10.174 1.00 76.50 396 ARG A O 1
ATOM 3098 N N . LYS A 1 397 ? -15.258 -1.955 8.200 1.00 75.19 397 LYS A N 1
ATOM 3099 C CA . LYS A 1 397 ? -14.049 -1.123 8.214 1.00 75.19 397 LYS A CA 1
ATOM 3100 C C . LYS A 1 397 ? -14.150 0.006 7.198 1.00 75.19 397 LYS A C 1
ATOM 3102 O O . LYS A 1 397 ? -14.073 -0.224 5.998 1.00 75.19 397 LYS A O 1
ATOM 3107 N N . ALA A 1 398 ? -14.266 1.242 7.672 1.00 59.44 398 ALA A N 1
ATOM 3108 C CA . ALA A 1 398 ? -14.177 2.412 6.812 1.00 59.44 398 ALA A CA 1
ATOM 3109 C C . ALA A 1 398 ? -12.794 2.473 6.141 1.00 59.44 398 ALA A C 1
ATOM 3111 O O . ALA A 1 398 ? -11.756 2.473 6.817 1.00 59.44 398 ALA A O 1
ATOM 3112 N N . GLY A 1 399 ? -12.796 2.508 4.804 1.00 54.81 399 GLY A N 1
ATOM 3113 C CA . GLY A 1 399 ? -11.582 2.505 3.988 1.00 54.81 399 GLY A CA 1
ATOM 3114 C C . GLY A 1 399 ? -10.657 1.314 4.255 1.00 54.81 399 GLY A C 1
ATOM 3115 O O . GLY A 1 399 ? -9.448 1.487 4.116 1.00 54.81 399 GLY A O 1
ATOM 3116 N N . ASP A 1 400 ? -11.218 0.174 4.682 1.00 60.62 400 ASP A N 1
ATOM 3117 C CA . ASP A 1 400 ? -10.547 -1.111 4.964 1.00 60.62 400 ASP A CA 1
ATOM 3118 C C . ASP A 1 400 ? -9.604 -1.116 6.175 1.00 60.62 400 ASP A C 1
ATOM 3120 O O . ASP A 1 400 ? -8.967 -2.122 6.490 1.00 60.62 400 ASP A O 1
ATOM 3124 N N . VAL A 1 401 ? -9.570 -0.011 6.931 1.00 61.25 401 VAL A N 1
ATOM 3125 C CA . VAL A 1 401 ? -8.651 0.164 8.066 1.00 61.25 401 VAL A CA 1
ATOM 3126 C C . VAL A 1 401 ? -9.381 0.416 9.381 1.00 61.25 401 VAL A C 1
ATOM 3128 O O . VAL A 1 401 ? -9.059 -0.230 10.376 1.00 61.25 401 VAL A O 1
ATOM 3131 N N . ILE A 1 402 ? -10.342 1.346 9.424 1.00 70.88 402 ILE A N 1
ATOM 3132 C CA . ILE A 1 402 ? -10.909 1.840 10.691 1.00 70.88 402 ILE A CA 1
ATOM 3133 C C . ILE A 1 402 ? -12.247 1.152 10.978 1.00 70.88 402 ILE A C 1
ATOM 3135 O O . ILE A 1 402 ? -13.207 1.412 10.254 1.00 70.88 402 ILE A O 1
ATOM 3139 N N . PRO A 1 403 ? -12.365 0.323 12.031 1.00 82.06 403 PRO A N 1
ATOM 3140 C CA . PRO A 1 403 ? -13.635 -0.311 12.356 1.00 82.06 403 PRO A CA 1
ATOM 3141 C C . PRO A 1 403 ? -14.665 0.697 12.879 1.00 82.06 403 PRO A C 1
ATOM 3143 O O . PRO A 1 403 ? -14.386 1.460 13.811 1.00 82.06 403 PRO A O 1
ATOM 3146 N N . GLU A 1 404 ? -15.871 0.664 12.320 1.00 80.69 404 GLU A N 1
ATOM 3147 C CA . GLU A 1 404 ? -17.002 1.503 12.716 1.00 80.69 404 GLU A CA 1
ATOM 3148 C C . GLU A 1 404 ? -18.296 0.692 12.849 1.00 80.69 404 GLU A C 1
ATOM 3150 O O . GLU A 1 404 ? -18.577 -0.205 12.050 1.00 80.69 404 GLU A O 1
ATOM 3155 N N . ILE A 1 405 ? -19.096 1.022 13.867 1.00 87.00 405 ILE A N 1
ATOM 3156 C CA . ILE A 1 405 ? -20.435 0.445 14.034 1.00 87.00 405 ILE A CA 1
ATOM 3157 C C . ILE A 1 405 ? -21.395 1.193 13.112 1.00 87.00 405 ILE A C 1
ATOM 3159 O O . ILE A 1 405 ? -21.556 2.410 13.242 1.00 87.00 405 ILE A O 1
ATOM 3163 N N . VAL A 1 406 ? -22.048 0.469 12.205 1.00 83.31 406 VAL A N 1
ATOM 3164 C CA . VAL A 1 406 ? -23.022 1.014 11.249 1.00 83.31 406 VAL A CA 1
ATOM 3165 C C . VAL A 1 406 ? -24.362 1.245 11.938 1.00 83.31 406 VAL A C 1
ATOM 3167 O O . VAL A 1 406 ? -24.924 2.336 11.853 1.00 83.31 406 VAL A O 1
ATOM 3170 N N . GLY A 1 407 ? -24.836 0.245 12.679 1.00 81.94 407 GLY A N 1
ATOM 3171 C CA . GLY A 1 407 ? -26.109 0.284 13.387 1.00 81.94 407 GLY A CA 1
ATOM 3172 C C . GLY A 1 407 ? -26.468 -1.069 14.007 1.00 81.94 407 GLY A C 1
ATOM 3173 O O . GLY A 1 407 ? -25.723 -2.038 13.847 1.00 81.94 407 GLY A O 1
ATOM 3174 N N . PRO A 1 408 ? -27.583 -1.141 14.745 1.00 87.94 408 PRO A N 1
ATOM 3175 C CA . PRO A 1 408 ? -28.050 -2.370 15.367 1.00 87.94 408 PRO A CA 1
ATOM 3176 C C . PRO A 1 408 ? -28.848 -3.242 14.390 1.00 87.94 408 PRO A C 1
ATOM 3178 O O . PRO A 1 408 ? -29.556 -2.744 13.515 1.00 87.94 408 PRO A O 1
ATOM 3181 N N . VAL A 1 409 ? -28.806 -4.554 14.604 1.00 82.62 409 VAL A N 1
ATOM 3182 C CA . VAL A 1 409 ? -29.742 -5.509 14.007 1.00 82.62 409 VAL A CA 1
ATOM 3183 C C . VAL A 1 409 ? -30.969 -5.580 14.916 1.00 82.62 409 VAL A C 1
ATOM 3185 O O . VAL A 1 409 ? -31.047 -6.413 15.816 1.00 82.62 409 VAL A O 1
ATOM 3188 N N . VAL A 1 410 ? -31.910 -4.654 14.713 1.00 75.81 410 VAL A N 1
ATOM 3189 C CA . VAL A 1 410 ? -33.063 -4.432 15.611 1.00 75.81 410 VAL A CA 1
ATOM 3190 C C . VAL A 1 410 ? -33.900 -5.698 15.826 1.00 75.81 410 VAL A C 1
ATOM 3192 O O . VAL A 1 410 ? -34.358 -5.938 16.940 1.00 75.81 410 VAL A O 1
ATOM 3195 N N . ASP A 1 411 ? -34.038 -6.536 14.797 1.00 70.38 411 ASP A N 1
ATOM 3196 C CA . ASP A 1 411 ? -34.815 -7.783 14.848 1.00 70.38 411 ASP A CA 1
ATOM 3197 C C . ASP A 1 411 ? -34.233 -8.838 15.807 1.00 70.38 411 ASP A C 1
ATOM 3199 O O . ASP A 1 411 ? -34.929 -9.781 16.180 1.00 70.38 411 ASP A O 1
ATOM 3203 N N . LEU A 1 412 ? -32.967 -8.693 16.220 1.00 81.56 412 LEU A N 1
ATOM 3204 C CA . LEU A 1 412 ? -32.291 -9.606 17.148 1.00 81.56 412 LEU A CA 1
ATOM 3205 C C . LEU A 1 412 ? -32.334 -9.138 18.609 1.00 81.56 412 LEU A C 1
ATOM 3207 O O . LEU A 1 412 ? -31.687 -9.757 19.459 1.00 81.56 412 LEU A O 1
ATOM 3211 N N . ARG A 1 413 ? -33.074 -8.066 18.912 1.00 92.00 413 ARG A N 1
ATOM 3212 C CA . ARG A 1 413 ? -33.203 -7.557 20.280 1.00 92.00 413 ARG A CA 1
ATOM 3213 C C . ARG A 1 413 ? -33.985 -8.507 21.174 1.00 92.00 413 ARG A C 1
ATOM 3215 O O . ARG A 1 413 ? -35.040 -9.012 20.791 1.00 92.00 413 ARG A O 1
ATOM 3222 N N . THR A 1 414 ? -33.493 -8.707 22.391 1.00 91.00 414 THR A N 1
ATOM 3223 C CA . THR A 1 414 ? -34.164 -9.509 23.424 1.00 91.00 414 THR A CA 1
ATOM 3224 C C . THR A 1 414 ? -35.025 -8.661 24.353 1.00 91.00 414 THR A C 1
ATOM 3226 O O . THR A 1 414 ? -35.914 -9.199 25.010 1.00 91.00 414 THR A O 1
ATOM 3229 N N . GLY A 1 415 ? -34.805 -7.343 24.388 1.00 92.44 415 GLY A N 1
ATOM 3230 C CA . GLY A 1 415 ? -35.438 -6.413 25.323 1.00 92.44 415 GLY A CA 1
ATOM 3231 C C . GLY A 1 415 ? -34.613 -6.158 26.588 1.00 92.44 415 GLY A C 1
ATOM 3232 O O . GLY A 1 415 ? -35.019 -5.335 27.407 1.00 92.44 415 GLY A O 1
ATOM 3233 N N . ASP A 1 416 ? -33.464 -6.823 26.742 1.00 94.44 416 ASP A N 1
ATOM 3234 C CA . ASP A 1 416 ? -32.532 -6.620 27.861 1.00 94.44 416 ASP A CA 1
ATOM 3235 C C . ASP A 1 416 ? -31.483 -5.528 27.570 1.00 94.44 416 ASP A C 1
ATOM 3237 O O . ASP A 1 416 ? -30.644 -5.212 28.421 1.00 94.44 416 ASP A O 1
ATOM 3241 N N . GLU A 1 417 ? -31.490 -4.961 26.361 1.00 96.19 417 GLU A N 1
ATOM 3242 C CA . GLU A 1 417 ? -30.532 -3.947 25.939 1.00 96.19 417 GLU A CA 1
ATOM 3243 C C . GLU A 1 417 ? -30.727 -2.625 26.691 1.00 96.19 417 GLU A C 1
ATOM 3245 O O . GLU A 1 417 ? -31.838 -2.220 27.040 1.00 96.19 417 GLU A O 1
ATOM 3250 N N . ARG A 1 418 ? -29.626 -1.903 26.919 1.00 96.62 418 ARG A N 1
ATOM 3251 C CA . ARG A 1 418 ? -29.620 -0.655 27.700 1.00 96.62 418 ARG A CA 1
ATOM 3252 C C . ARG A 1 418 ? -29.069 0.522 26.905 1.00 96.62 418 ARG A C 1
ATOM 3254 O O . ARG A 1 418 ? -28.085 0.394 26.179 1.00 96.62 418 ARG A O 1
ATOM 3261 N N . GLU A 1 419 ? -29.678 1.692 27.080 1.00 96.12 419 GLU A N 1
ATOM 3262 C CA . GLU A 1 419 ? -29.220 2.926 26.437 1.00 96.12 419 GLU A CA 1
ATOM 3263 C C . GLU A 1 419 ? -27.828 3.333 26.943 1.00 96.12 419 GLU A C 1
ATOM 3265 O O . GLU A 1 419 ? -27.526 3.263 28.139 1.00 96.12 419 GLU A O 1
ATOM 3270 N N . PHE A 1 420 ? -26.970 3.780 26.024 1.00 95.69 420 PHE A N 1
ATOM 3271 C CA . PHE A 1 420 ? -25.701 4.395 26.387 1.00 95.69 420 PHE A CA 1
ATOM 3272 C C . PHE A 1 420 ? -25.914 5.836 26.853 1.00 95.69 420 PHE A C 1
ATOM 3274 O O . PHE A 1 420 ? -26.403 6.686 26.109 1.00 95.69 420 PHE A O 1
ATOM 3281 N N . LEU A 1 421 ? -25.459 6.125 28.071 1.00 94.25 421 LEU A N 1
ATOM 3282 C CA . LEU A 1 421 ? -25.440 7.471 28.624 1.00 94.25 421 LEU A CA 1
ATOM 3283 C C . LEU A 1 421 ? -24.014 8.014 28.617 1.00 94.25 421 LEU A C 1
ATOM 3285 O O . LEU A 1 421 ? -23.106 7.444 29.226 1.00 94.25 421 LEU A O 1
ATOM 3289 N N . MET A 1 422 ? -23.831 9.150 27.947 1.00 92.94 422 MET A N 1
ATOM 3290 C CA . MET A 1 422 ? -22.557 9.860 27.954 1.00 92.94 422 MET A CA 1
ATOM 3291 C C . MET A 1 422 ? -22.212 10.283 29.392 1.00 92.94 422 MET A C 1
ATOM 3293 O O . MET A 1 422 ? -23.070 10.848 30.075 1.00 92.94 422 MET A O 1
ATOM 3297 N N . PRO A 1 423 ? -20.983 10.042 29.885 1.00 94.94 423 PRO A N 1
ATOM 3298 C CA . PRO A 1 423 ? -20.647 10.361 31.266 1.00 94.94 423 PRO A CA 1
ATOM 3299 C C . PRO A 1 423 ? -20.639 11.875 31.500 1.00 94.94 423 PRO A C 1
ATOM 3301 O O . PRO A 1 423 ? -20.084 12.630 30.711 1.00 94.94 423 PRO A O 1
ATOM 3304 N N . GLU A 1 424 ? -21.177 12.334 32.631 1.00 95.56 424 GLU A N 1
ATOM 3305 C CA . GLU A 1 424 ? -21.154 13.764 32.990 1.00 95.56 424 GLU A CA 1
ATOM 3306 C C . GLU A 1 424 ? -19.762 14.263 33.407 1.00 95.56 424 GLU A C 1
ATOM 3308 O O . GLU A 1 424 ? -19.480 15.465 33.407 1.00 95.56 424 GLU A O 1
ATOM 3313 N N . LYS A 1 425 ? -18.885 13.341 33.811 1.00 97.25 425 LYS A N 1
ATOM 3314 C CA . LYS A 1 425 ? -17.532 13.621 34.294 1.00 97.25 425 LYS A CA 1
ATOM 3315 C C . LYS A 1 425 ? -16.511 12.885 33.443 1.00 97.25 425 LYS A C 1
ATOM 3317 O O . LYS A 1 425 ? -16.722 11.748 33.033 1.00 97.25 425 LYS A O 1
ATOM 3322 N N . CYS A 1 426 ? -15.377 13.535 33.216 1.00 95.88 426 CYS A N 1
ATOM 3323 C CA . CYS A 1 426 ? -14.257 12.960 32.491 1.00 95.88 426 CYS A CA 1
ATOM 3324 C C . CYS A 1 426 ? -13.782 11.670 33.180 1.00 95.88 426 CYS A C 1
ATOM 3326 O O . CYS A 1 426 ? -13.418 11.734 34.355 1.00 95.88 426 CYS A O 1
ATOM 3328 N N . PRO A 1 427 ? -13.692 10.530 32.474 1.00 94.75 427 PRO A N 1
ATOM 3329 C CA . PRO A 1 427 ? -13.233 9.273 33.070 1.00 94.75 427 PRO A CA 1
ATOM 3330 C C . PRO A 1 427 ? -11.761 9.324 33.511 1.00 94.75 427 PRO A C 1
ATOM 3332 O O . PRO A 1 427 ? -11.340 8.517 34.329 1.00 94.75 427 PRO A O 1
ATOM 3335 N N . ALA A 1 428 ? -10.975 10.271 32.986 1.00 92.94 428 ALA A N 1
ATOM 3336 C CA . ALA A 1 428 ? -9.547 10.383 33.280 1.00 92.94 428 ALA A CA 1
ATOM 3337 C C . ALA A 1 428 ? -9.213 11.336 34.440 1.00 92.94 428 ALA A C 1
ATOM 3339 O O . ALA A 1 428 ? -8.167 11.190 35.061 1.00 92.94 428 ALA A O 1
ATOM 3340 N N . CYS A 1 429 ? -10.041 12.352 34.707 1.00 94.38 429 CYS A N 1
ATOM 3341 C CA . CYS A 1 429 ? -9.738 13.368 35.729 1.00 94.38 429 CYS A CA 1
ATOM 3342 C C . CYS A 1 429 ? -10.953 13.854 36.526 1.00 94.38 429 CYS A C 1
ATOM 3344 O O . CYS A 1 429 ? -10.843 14.817 37.281 1.00 94.38 429 CYS A O 1
ATOM 3346 N N . SER A 1 430 ? -12.125 13.252 36.322 1.00 95.88 430 SER A N 1
ATOM 3347 C CA . SER A 1 430 ? -13.383 13.557 37.018 1.00 95.88 430 SER A CA 1
ATOM 3348 C C . SER A 1 430 ? -13.931 14.982 36.847 1.00 95.88 430 SER A C 1
ATOM 3350 O O . SER A 1 430 ? -14.973 15.310 37.414 1.00 95.88 430 SER A O 1
ATOM 3352 N N . THR A 1 431 ? -13.283 15.836 36.050 1.00 96.69 431 THR A N 1
ATOM 3353 C CA . THR A 1 431 ? -13.785 17.174 35.702 1.00 96.69 431 THR A CA 1
ATOM 3354 C C . THR A 1 431 ? -15.113 17.059 34.956 1.00 96.69 431 THR A C 1
ATOM 3356 O O . THR A 1 431 ? -15.233 16.221 34.062 1.00 96.69 431 THR A O 1
ATOM 3359 N N . LYS A 1 432 ? -16.091 17.909 35.297 1.00 97.38 432 LYS A N 1
ATOM 3360 C CA . LYS A 1 432 ? -17.378 17.976 34.590 1.00 97.38 432 LYS A CA 1
ATOM 3361 C C . LYS A 1 432 ? -17.139 18.239 33.101 1.00 97.38 432 LYS A C 1
ATOM 3363 O O . LYS A 1 432 ? -16.402 19.163 32.754 1.00 97.38 432 LYS A O 1
ATOM 3368 N N . LEU A 1 433 ? -17.723 17.404 32.249 1.00 95.69 433 LEU A N 1
ATOM 3369 C CA . LEU A 1 433 ? -17.649 17.574 30.807 1.00 95.69 433 LEU A CA 1
ATOM 3370 C C . LEU A 1 433 ? -18.552 18.728 30.366 1.00 95.69 433 LEU A C 1
ATOM 3372 O O . LEU A 1 433 ? -19.589 18.993 30.977 1.00 95.69 433 LEU A O 1
ATOM 3376 N N . ALA A 1 434 ? -18.135 19.425 29.317 1.00 93.62 434 ALA A N 1
ATOM 3377 C CA . ALA A 1 434 ? -18.861 20.555 28.763 1.00 93.62 434 ALA A CA 1
ATOM 3378 C C . ALA A 1 434 ? -18.685 20.612 27.245 1.00 93.62 434 ALA A C 1
ATOM 3380 O O . ALA A 1 434 ? -17.667 20.169 26.710 1.00 93.62 434 ALA A O 1
ATOM 3381 N N . TYR A 1 435 ? -19.682 21.168 26.567 1.00 91.12 435 TYR A N 1
ATOM 3382 C CA . TYR A 1 435 ? -19.554 21.591 25.178 1.00 91.12 435 TYR A CA 1
ATOM 3383 C C . TYR A 1 435 ? -18.712 22.871 25.119 1.00 91.12 435 TYR A C 1
ATOM 3385 O O . TYR A 1 435 ? -18.790 23.701 26.028 1.00 91.12 435 TYR A O 1
ATOM 3393 N N . GLU A 1 436 ? -17.879 23.024 24.088 1.00 84.06 436 GLU A N 1
ATOM 3394 C CA . GLU A 1 436 ? -17.095 24.254 23.902 1.00 84.06 436 GLU A CA 1
ATOM 3395 C C . GLU A 1 436 ? -18.010 25.425 23.527 1.00 84.06 436 GLU A C 1
ATOM 3397 O O . GLU A 1 436 ? -17.801 26.549 23.992 1.00 84.06 436 GLU A O 1
ATOM 3402 N N . ARG A 1 437 ? -19.039 25.159 22.719 1.00 85.94 437 ARG A N 1
ATOM 3403 C CA . ARG A 1 437 ? -20.084 26.107 22.329 1.00 85.94 437 ARG A CA 1
ATOM 3404 C C . ARG A 1 437 ? -21.459 25.453 22.394 1.00 85.94 437 ARG A C 1
ATOM 3406 O O . ARG A 1 437 ? -21.605 24.238 22.288 1.00 85.94 437 ARG A O 1
ATOM 3413 N N . GLU A 1 438 ? -22.480 26.283 22.560 1.00 76.06 438 GLU A N 1
ATOM 3414 C CA . GLU A 1 438 ? -23.868 25.840 22.461 1.00 76.06 438 GLU A CA 1
ATOM 3415 C C . GLU A 1 438 ? -24.144 25.331 21.034 1.00 76.06 438 GLU A C 1
ATOM 3417 O O . GLU A 1 438 ? -23.893 26.045 20.064 1.00 76.06 438 GLU A O 1
ATOM 3422 N N . GLY A 1 439 ? -24.605 24.083 20.911 1.00 73.94 439 GLY A N 1
ATOM 3423 C CA . GLY A 1 439 ? -24.843 23.415 19.625 1.00 73.94 439 GLY A CA 1
ATOM 3424 C C . GLY A 1 439 ? -23.703 22.524 19.108 1.00 73.94 439 GLY A C 1
ATOM 3425 O O . GLY A 1 439 ? -23.877 21.897 18.066 1.00 73.94 439 GLY A O 1
ATOM 3426 N N . ASP A 1 440 ? -22.565 22.420 19.805 1.00 79.62 440 ASP A N 1
ATOM 3427 C CA . ASP A 1 440 ? -21.519 21.457 19.433 1.00 79.62 440 ASP A CA 1
ATOM 3428 C C . ASP A 1 440 ? -21.999 20.008 19.646 1.00 79.62 440 ASP A C 1
ATOM 3430 O O . ASP A 1 440 ? -22.527 19.667 20.702 1.00 79.62 440 ASP A O 1
ATOM 3434 N N . ALA A 1 441 ? -21.744 19.121 18.678 1.00 77.62 441 ALA A N 1
ATOM 3435 C CA . ALA A 1 441 ? -22.040 17.687 18.818 1.00 77.62 441 ALA A CA 1
ATOM 3436 C C . ALA A 1 441 ? -21.073 16.969 19.786 1.00 77.62 441 ALA A C 1
ATOM 3438 O O . ALA A 1 441 ? -21.413 15.963 20.416 1.00 77.62 441 ALA A O 1
ATOM 3439 N N . ASP A 1 442 ? -19.852 17.494 19.920 1.00 85.12 442 ASP A N 1
ATOM 3440 C CA . ASP A 1 442 ? -18.769 16.894 20.696 1.00 85.12 442 ASP A CA 1
ATOM 3441 C C . ASP A 1 442 ? -18.699 17.477 22.114 1.00 85.12 442 ASP A C 1
ATOM 3443 O O . ASP A 1 442 ? -18.449 18.668 22.303 1.00 85.12 442 ASP A O 1
ATOM 3447 N N . ILE A 1 443 ? -18.795 16.616 23.129 1.00 91.38 443 ILE A N 1
ATOM 3448 C CA . ILE A 1 443 ? -18.543 17.001 24.522 1.00 91.38 443 ILE A CA 1
ATOM 3449 C C . ILE A 1 443 ? -17.058 16.831 24.876 1.00 91.38 443 ILE A C 1
ATOM 3451 O O . ILE A 1 443 ? -16.375 15.916 24.396 1.00 91.38 443 ILE A O 1
ATOM 3455 N N . ARG A 1 444 ? -16.527 17.718 25.722 1.00 94.62 444 ARG A N 1
ATOM 3456 C CA . ARG A 1 444 ? -15.091 17.801 26.006 1.00 94.62 444 ARG A CA 1
ATOM 3457 C C . ARG A 1 444 ? -14.779 17.900 27.488 1.00 94.62 444 ARG A C 1
ATOM 3459 O O . ARG A 1 444 ? -15.567 18.388 28.294 1.00 94.62 444 ARG A O 1
ATOM 3466 N N . CYS A 1 445 ? -13.583 17.452 27.848 1.00 96.38 445 CYS A N 1
ATOM 3467 C CA . CYS A 1 445 ? -12.984 17.729 29.140 1.00 96.38 445 CYS A CA 1
ATOM 3468 C C . CYS A 1 445 ? -12.308 19.115 29.102 1.00 96.38 445 CYS A C 1
ATOM 3470 O O . CYS A 1 445 ? -11.279 19.258 28.439 1.00 96.38 445 CYS A O 1
ATOM 3472 N N . PRO A 1 446 ? -12.809 20.120 29.846 1.00 95.19 446 PRO A N 1
ATOM 3473 C CA . PRO A 1 446 ? -12.242 21.471 29.820 1.00 95.19 446 PRO A CA 1
ATOM 3474 C C . PRO A 1 446 ? -10.906 21.580 30.572 1.00 95.19 446 PRO A C 1
ATOM 3476 O O . PRO A 1 446 ? -10.239 22.610 30.516 1.00 95.19 446 PRO A O 1
ATOM 3479 N N . ASN A 1 447 ? -10.485 20.527 31.284 1.00 94.19 447 ASN A N 1
ATOM 3480 C CA . ASN A 1 447 ? -9.219 20.504 32.011 1.00 94.19 447 ASN A CA 1
ATOM 3481 C C . ASN A 1 447 ? -8.016 20.266 31.076 1.00 94.19 447 ASN A C 1
ATOM 3483 O O . ASN A 1 447 ? -7.301 19.269 31.182 1.00 94.19 447 ASN A O 1
ATOM 3487 N N . ALA A 1 448 ? -7.764 21.213 30.175 1.00 89.94 448 ALA A N 1
ATOM 3488 C CA . ALA A 1 448 ? -6.654 21.149 29.228 1.00 89.94 448 ALA A CA 1
ATOM 3489 C C . ALA A 1 448 ? -5.271 21.235 29.899 1.00 89.94 448 ALA A C 1
ATOM 3491 O O . ALA A 1 448 ? -4.257 20.911 29.280 1.00 89.94 448 ALA A O 1
ATOM 3492 N N . ARG A 1 449 ? -5.190 21.677 31.160 1.00 89.44 449 ARG A N 1
ATOM 3493 C CA . ARG A 1 449 ? -3.912 21.831 31.865 1.00 89.44 449 ARG A CA 1
ATOM 3494 C C . ARG A 1 449 ? -3.427 20.524 32.484 1.00 89.44 449 ARG A C 1
ATOM 3496 O O . ARG A 1 449 ? -2.266 20.188 32.290 1.00 89.44 449 ARG A O 1
ATOM 3503 N N . SER A 1 450 ? -4.285 19.808 33.212 1.00 90.31 450 SER A N 1
ATOM 3504 C CA . SER A 1 450 ? -3.860 18.674 34.046 1.00 90.31 450 SER A CA 1
ATOM 3505 C C . SER A 1 450 ? -4.610 17.368 33.799 1.00 90.31 450 SER A C 1
ATOM 3507 O O . SER A 1 450 ? -4.355 16.399 34.506 1.00 90.31 450 SER A O 1
ATOM 3509 N N . CYS A 1 451 ? -5.522 17.294 32.821 1.00 94.00 451 CYS A N 1
ATOM 3510 C CA . CYS A 1 451 ? -6.165 16.022 32.492 1.00 94.00 451 CYS A CA 1
ATOM 3511 C C . CYS A 1 451 ? -5.103 14.996 32.034 1.00 94.00 451 CYS A C 1
ATOM 3513 O O . CYS A 1 451 ? -4.461 15.237 31.006 1.00 94.00 451 CYS A O 1
ATOM 3515 N N . PRO A 1 452 ? -4.937 13.851 32.730 1.00 92.38 452 PRO A N 1
ATOM 3516 C CA . PRO A 1 452 ? -3.884 12.884 32.411 1.00 92.38 452 PRO A CA 1
ATOM 3517 C C . PRO A 1 452 ? -4.003 12.322 30.994 1.00 92.38 452 PRO A C 1
ATOM 3519 O O . PRO A 1 452 ? -3.009 12.226 30.281 1.00 92.38 452 PRO A O 1
ATOM 3522 N N . ALA A 1 453 ? -5.231 12.038 30.543 1.00 91.69 453 ALA A N 1
ATOM 3523 C CA . ALA A 1 453 ? -5.469 11.585 29.176 1.00 91.69 453 ALA A CA 1
ATOM 3524 C C . ALA A 1 453 ? -5.034 12.642 28.149 1.00 91.69 453 ALA A C 1
ATOM 3526 O O . ALA A 1 453 ? -4.254 12.339 27.256 1.00 91.69 453 ALA A O 1
ATOM 3527 N N . GLN A 1 454 ? -5.438 13.907 28.315 1.00 94.00 454 GLN A N 1
ATOM 3528 C CA . GLN A 1 454 ? -5.032 14.972 27.387 1.00 94.00 454 GLN A CA 1
ATOM 3529 C C . GLN A 1 454 ? -3.519 15.213 27.385 1.00 94.00 454 GLN A C 1
ATOM 3531 O O . GLN A 1 454 ? -2.959 15.588 26.357 1.00 94.00 454 GLN A O 1
ATOM 3536 N N . LEU A 1 455 ? -2.842 15.048 28.524 1.00 93.12 455 LEU A N 1
ATOM 3537 C CA . LEU A 1 455 ? -1.383 15.128 28.593 1.00 93.12 455 LEU A CA 1
ATOM 3538 C C . LEU A 1 455 ? -0.739 13.996 27.791 1.00 93.12 455 LEU A C 1
ATOM 3540 O O . LEU A 1 455 ? 0.032 14.292 26.880 1.00 93.12 455 LEU A O 1
ATOM 3544 N N . ARG A 1 456 ? -1.118 12.739 28.052 1.00 92.94 456 ARG A N 1
ATOM 3545 C CA . ARG A 1 456 ? -0.623 11.568 27.313 1.00 92.94 456 ARG A CA 1
ATOM 3546 C C . ARG A 1 456 ? -0.823 11.718 25.807 1.00 92.94 456 ARG A C 1
ATOM 3548 O O . ARG A 1 456 ? 0.135 11.617 25.049 1.00 92.94 456 ARG A O 1
ATOM 3555 N N . GLU A 1 457 ? -2.046 12.030 25.380 1.00 92.12 457 GLU A N 1
ATOM 3556 C CA . GLU A 1 457 ? -2.383 12.177 23.959 1.00 92.12 457 GLU A CA 1
ATOM 3557 C C . GLU A 1 457 ? -1.630 13.343 23.290 1.00 92.12 457 GLU A C 1
ATOM 3559 O O . GLU A 1 457 ? -1.295 13.273 22.108 1.00 92.12 457 GLU A O 1
ATOM 3564 N N . ARG A 1 458 ? -1.335 14.432 24.017 1.00 93.56 458 ARG A N 1
ATOM 3565 C CA . ARG A 1 458 ? -0.515 15.537 23.488 1.00 93.56 458 ARG A CA 1
ATOM 3566 C C . ARG A 1 458 ? 0.947 15.152 23.345 1.00 93.56 458 ARG A C 1
ATOM 3568 O O . ARG A 1 458 ? 1.526 15.479 22.316 1.00 93.56 458 ARG A O 1
ATOM 3575 N N . VAL A 1 459 ? 1.524 14.466 24.330 1.00 92.38 459 VAL A N 1
ATOM 3576 C CA . VAL A 1 459 ? 2.917 13.995 24.262 1.00 92.38 459 VAL A CA 1
ATOM 3577 C C . VAL A 1 459 ? 3.080 13.008 23.106 1.00 92.38 459 VAL A C 1
ATOM 3579 O O . VAL A 1 459 ? 3.951 13.208 22.264 1.00 92.38 459 VAL A O 1
ATOM 3582 N N . ALA A 1 460 ? 2.178 12.028 22.990 1.00 89.88 460 ALA A N 1
ATOM 3583 C CA . ALA A 1 460 ? 2.175 11.080 21.876 1.00 89.88 460 ALA A CA 1
ATOM 3584 C C . ALA A 1 460 ? 2.023 11.785 20.515 1.00 89.88 460 ALA A C 1
ATOM 3586 O O . ALA A 1 460 ? 2.703 11.446 19.551 1.00 89.88 460 ALA A O 1
ATOM 3587 N N . HIS A 1 461 ? 1.166 12.807 20.426 1.00 90.06 461 HIS A N 1
ATOM 3588 C CA . HIS A 1 461 ? 1.007 13.566 19.189 1.00 90.06 461 HIS A CA 1
ATOM 3589 C C . HIS A 1 461 ? 2.252 14.382 18.816 1.00 90.06 461 HIS A C 1
ATOM 3591 O O . HIS A 1 461 ? 2.630 14.388 17.648 1.00 90.06 461 HIS A O 1
ATOM 3597 N N . VAL A 1 462 ? 2.883 15.065 19.776 1.00 93.44 462 VAL A N 1
ATOM 3598 C CA . VAL A 1 462 ? 4.111 15.853 19.555 1.00 93.44 462 VAL A CA 1
ATOM 3599 C C . VAL A 1 462 ? 5.230 14.965 19.006 1.00 93.44 462 VAL A C 1
ATOM 3601 O O . VAL A 1 462 ? 5.940 15.394 18.103 1.00 93.44 462 VAL A O 1
ATOM 3604 N N . ALA A 1 463 ? 5.330 13.721 19.479 1.00 90.94 463 ALA A N 1
ATOM 3605 C CA . ALA A 1 463 ? 6.301 12.745 18.992 1.00 90.94 463 ALA A CA 1
ATOM 3606 C C . ALA A 1 463 ? 5.979 12.153 17.607 1.00 90.94 463 ALA A C 1
ATOM 3608 O O . ALA A 1 463 ? 6.857 11.582 16.972 1.00 90.94 463 ALA A O 1
ATOM 3609 N N . SER A 1 464 ? 4.738 12.263 17.125 1.00 83.88 464 SER A N 1
ATOM 3610 C CA . SER A 1 464 ? 4.326 11.616 15.874 1.00 83.88 464 SER A CA 1
ATOM 3611 C C . SER A 1 464 ? 5.046 12.173 14.636 1.00 83.88 464 SER A C 1
ATOM 3613 O O . SER A 1 464 ? 5.413 13.350 14.604 1.00 83.88 464 SER A O 1
ATOM 3615 N N . ARG A 1 465 ? 5.142 11.357 13.572 1.00 79.62 465 ARG A N 1
ATOM 3616 C CA . ARG A 1 465 ? 5.704 11.734 12.254 1.00 79.62 465 ARG A CA 1
ATOM 3617 C C . ARG A 1 465 ? 5.137 13.036 11.678 1.00 79.62 465 ARG A C 1
ATOM 3619 O O . ARG A 1 465 ? 5.826 13.774 10.994 1.00 79.62 465 ARG A O 1
ATOM 3626 N N . GLY A 1 466 ? 3.860 13.323 11.944 1.00 77.00 466 GLY A N 1
ATOM 3627 C CA . GLY A 1 466 ? 3.190 14.541 11.470 1.00 77.00 466 GLY A CA 1
ATOM 3628 C C . GLY A 1 466 ? 3.463 15.797 12.309 1.00 77.00 466 GLY A C 1
ATOM 3629 O O . GLY A 1 466 ? 2.856 16.831 12.037 1.00 77.00 466 GLY A O 1
ATOM 3630 N N . ALA A 1 467 ? 4.296 15.699 13.349 1.00 90.00 467 ALA A N 1
ATOM 3631 C CA . ALA A 1 467 ? 4.665 16.787 14.249 1.00 90.00 467 ALA A CA 1
ATOM 3632 C C . ALA A 1 467 ? 6.195 16.952 14.308 1.00 90.00 467 ALA A C 1
ATOM 3634 O O . ALA A 1 467 ? 6.760 17.519 13.379 1.00 90.00 467 ALA A O 1
ATOM 3635 N N . PHE A 1 468 ? 6.861 16.500 15.379 1.00 91.56 468 PHE A N 1
ATOM 3636 C CA . PHE A 1 468 ? 8.322 16.605 15.522 1.00 91.56 468 PHE A CA 1
ATOM 3637 C C . PHE A 1 468 ? 9.084 15.328 15.152 1.00 91.56 468 PHE A C 1
ATOM 3639 O O . PHE A 1 468 ? 10.308 15.356 15.192 1.00 91.56 468 PHE A O 1
ATOM 3646 N N . ASP A 1 469 ? 8.379 14.243 14.819 1.00 83.44 469 ASP A N 1
ATOM 3647 C CA . ASP A 1 469 ? 8.960 12.970 14.373 1.00 83.44 469 ASP A CA 1
ATOM 3648 C C . ASP A 1 469 ? 10.049 12.409 15.309 1.00 83.44 469 ASP A C 1
ATOM 3650 O O . ASP A 1 469 ? 11.212 12.233 14.954 1.00 83.44 469 ASP A O 1
ATOM 3654 N N . ILE A 1 470 ? 9.667 12.167 16.566 1.00 86.56 470 ILE A N 1
ATOM 3655 C CA . ILE A 1 470 ? 10.565 11.641 17.599 1.00 86.56 470 ILE A CA 1
ATOM 3656 C C . ILE A 1 470 ? 10.373 10.124 17.670 1.00 86.56 470 ILE A C 1
ATOM 3658 O O . ILE A 1 470 ? 9.577 9.630 18.469 1.00 86.56 470 ILE A O 1
ATOM 3662 N N . GLU A 1 471 ? 11.114 9.383 16.846 1.00 80.50 471 GLU A N 1
ATOM 3663 C CA . GLU A 1 471 ? 10.967 7.924 16.686 1.00 80.50 471 GLU A CA 1
ATOM 3664 C C . GLU A 1 471 ? 11.044 7.141 18.005 1.00 80.50 471 GLU A C 1
ATOM 3666 O O . GLU A 1 471 ? 10.286 6.197 18.220 1.00 80.50 471 GLU A O 1
ATOM 3671 N N . ALA A 1 472 ? 11.919 7.563 18.923 1.00 86.50 472 ALA A N 1
ATOM 3672 C CA . ALA A 1 472 ? 12.126 6.896 20.208 1.00 86.50 472 ALA A CA 1
ATOM 3673 C C . ALA A 1 472 ? 10.992 7.124 21.233 1.00 86.50 472 ALA A C 1
ATOM 3675 O O . ALA A 1 472 ? 11.017 6.531 22.312 1.00 86.50 472 ALA A O 1
ATOM 3676 N N . LEU A 1 473 ? 10.005 7.984 20.943 1.00 85.94 473 LEU A N 1
ATOM 3677 C CA . LEU A 1 473 ? 8.911 8.313 21.861 1.00 85.94 473 LEU A CA 1
ATOM 3678 C C . LEU A 1 473 ? 7.566 7.767 21.354 1.00 85.94 473 LEU A C 1
ATOM 3680 O O . LEU A 1 473 ? 6.721 8.492 20.830 1.00 85.94 473 LEU A O 1
ATOM 3684 N N . GLY A 1 474 ? 7.355 6.466 21.560 1.00 84.62 474 GLY A N 1
ATOM 3685 C CA . GLY A 1 474 ? 6.085 5.788 21.279 1.00 84.62 474 GLY A CA 1
ATOM 3686 C C . GLY A 1 474 ? 4.962 6.111 22.277 1.00 84.62 474 GLY A C 1
ATOM 3687 O O . GLY A 1 474 ? 5.166 6.785 23.290 1.00 84.62 474 GLY A O 1
ATOM 3688 N N . TYR A 1 475 ? 3.756 5.587 22.014 1.00 86.25 475 TYR A N 1
ATOM 3689 C CA . TYR A 1 475 ? 2.571 5.821 22.857 1.00 86.25 475 TYR A CA 1
ATOM 3690 C C . TYR A 1 475 ? 2.771 5.356 24.308 1.00 86.25 475 TYR A C 1
ATOM 3692 O O . TYR A 1 475 ? 2.412 6.084 25.234 1.00 86.25 475 TYR A O 1
ATOM 3700 N N . GLU A 1 476 ? 3.410 4.201 24.514 1.00 86.75 476 GLU A N 1
ATOM 3701 C CA . GLU A 1 476 ? 3.737 3.691 25.853 1.00 86.75 476 GLU A CA 1
ATOM 3702 C C . GLU A 1 476 ? 4.746 4.584 26.582 1.00 86.75 476 GLU A C 1
ATOM 3704 O O . GLU A 1 476 ? 4.557 4.901 27.755 1.00 86.75 476 GLU A O 1
ATOM 3709 N N . GLY A 1 477 ? 5.765 5.091 25.881 1.00 87.62 477 GLY A N 1
ATOM 3710 C CA . GLY A 1 477 ? 6.701 6.069 26.442 1.00 87.62 477 GLY A CA 1
ATOM 3711 C C . GLY A 1 477 ? 5.993 7.361 26.859 1.00 87.62 477 GLY A C 1
ATOM 3712 O O . GLY A 1 477 ? 6.190 7.860 27.968 1.00 87.62 477 GLY A O 1
ATOM 3713 N N . ALA A 1 478 ? 5.092 7.872 26.016 1.00 89.19 478 ALA A N 1
ATOM 3714 C CA . ALA A 1 478 ? 4.260 9.028 26.340 1.00 89.19 478 ALA A CA 1
ATOM 3715 C C . ALA A 1 478 ? 3.344 8.767 27.552 1.00 89.19 478 ALA A C 1
ATOM 3717 O O . ALA A 1 478 ? 3.174 9.643 28.407 1.00 89.19 478 ALA A O 1
ATOM 3718 N N . ALA A 1 479 ? 2.769 7.567 27.653 1.00 87.50 479 ALA A N 1
ATOM 3719 C CA . ALA A 1 479 ? 1.962 7.146 28.793 1.00 87.50 479 ALA A CA 1
ATOM 3720 C C . ALA A 1 479 ? 2.794 7.077 30.079 1.00 87.50 479 ALA A C 1
ATOM 3722 O O . ALA A 1 479 ? 2.389 7.649 31.089 1.00 87.50 479 ALA A O 1
ATOM 3723 N N . ALA A 1 480 ? 3.974 6.458 30.033 1.00 86.06 480 ALA A N 1
ATOM 3724 C CA . ALA A 1 480 ? 4.879 6.338 31.171 1.00 86.06 480 ALA A CA 1
ATOM 3725 C C . ALA A 1 480 ? 5.343 7.712 31.683 1.00 86.06 480 ALA A C 1
ATOM 3727 O O . ALA A 1 480 ? 5.217 8.001 32.873 1.00 86.06 480 ALA A O 1
ATOM 3728 N N . LEU A 1 481 ? 5.787 8.601 30.785 1.00 87.56 481 LEU A N 1
ATOM 3729 C CA . LEU A 1 481 ? 6.229 9.958 31.134 1.00 87.56 481 LEU A CA 1
ATOM 3730 C C . LEU A 1 481 ? 5.134 10.783 31.815 1.00 87.56 481 LEU A C 1
ATOM 3732 O O . LEU A 1 481 ? 5.412 11.585 32.703 1.00 87.56 481 LEU A O 1
ATOM 3736 N N . THR A 1 482 ? 3.882 10.591 31.404 1.00 86.00 482 THR A N 1
ATOM 3737 C CA . THR A 1 482 ? 2.737 11.341 31.942 1.00 86.00 482 THR A CA 1
ATOM 3738 C C . THR A 1 482 ? 2.093 10.681 33.162 1.00 86.00 482 THR A C 1
ATOM 3740 O O . THR A 1 482 ? 1.228 11.288 33.793 1.00 86.00 482 THR A O 1
ATOM 3743 N N . ALA A 1 483 ? 2.534 9.474 33.527 1.00 77.12 483 ALA A N 1
ATOM 3744 C CA . ALA A 1 483 ? 2.036 8.697 34.659 1.00 77.12 483 ALA A CA 1
ATOM 3745 C C . ALA A 1 483 ? 3.063 8.533 35.797 1.00 77.12 483 ALA A C 1
ATOM 3747 O O . ALA A 1 483 ? 2.788 7.783 36.734 1.00 77.12 483 ALA A O 1
ATOM 3748 N N . ALA A 1 484 ? 4.208 9.224 35.754 1.00 58.94 484 ALA A N 1
ATOM 3749 C CA . ALA A 1 484 ? 5.320 9.051 36.700 1.00 58.94 484 ALA A CA 1
ATOM 3750 C C . ALA A 1 484 ? 4.932 9.196 38.193 1.00 58.94 484 ALA A C 1
ATOM 3752 O O . ALA A 1 484 ? 5.501 8.512 39.038 1.00 58.94 484 ALA A O 1
ATOM 3753 N N . ASP A 1 485 ? 3.901 9.986 38.517 1.00 56.34 485 ASP A N 1
ATOM 3754 C CA . ASP A 1 485 ? 3.401 10.167 39.893 1.00 56.34 485 ASP A CA 1
ATOM 3755 C C . ASP A 1 485 ? 2.287 9.173 40.303 1.00 56.34 485 ASP A C 1
ATOM 3757 O O . ASP A 1 485 ? 1.724 9.272 41.393 1.00 56.34 485 ASP A O 1
ATOM 3761 N N . SER A 1 486 ? 1.928 8.206 39.450 1.00 57.53 486 SER A N 1
ATOM 3762 C CA . SER A 1 486 ? 0.801 7.283 39.691 1.00 57.53 486 SER A CA 1
ATOM 3763 C C . SER A 1 486 ? 1.134 6.067 40.566 1.00 57.53 486 SER A C 1
ATOM 3765 O O . SER A 1 486 ? 0.247 5.267 40.861 1.00 57.53 486 SER A O 1
ATOM 3767 N N . GLY A 1 487 ? 2.399 5.890 40.967 1.00 52.41 487 GLY A N 1
ATOM 3768 C CA . GLY A 1 487 ? 2.845 4.736 41.758 1.00 52.41 487 GLY A CA 1
ATOM 3769 C C . GLY A 1 487 ? 2.819 3.395 41.009 1.00 52.41 487 GLY A C 1
ATOM 3770 O O . GLY A 1 487 ? 3.080 2.355 41.612 1.00 52.41 487 GLY A O 1
ATOM 3771 N N . ARG A 1 488 ? 2.523 3.390 39.701 1.00 50.53 488 ARG A N 1
ATOM 3772 C CA . ARG A 1 488 ? 2.736 2.230 38.827 1.00 50.53 488 ARG A CA 1
ATOM 3773 C C . ARG A 1 488 ? 4.220 2.141 38.488 1.00 50.53 488 ARG A C 1
ATOM 3775 O O . ARG A 1 488 ? 4.781 3.094 37.953 1.00 50.53 488 ARG A O 1
ATOM 3782 N N . ALA A 1 489 ? 4.842 1.006 38.807 1.00 46.97 489 ALA A N 1
ATOM 3783 C CA . ALA A 1 489 ? 6.199 0.719 38.358 1.00 46.97 489 ALA A CA 1
ATOM 3784 C C . ALA A 1 489 ? 6.271 0.840 36.821 1.00 46.97 489 ALA A C 1
ATOM 3786 O O . ALA A 1 489 ? 5.300 0.459 36.155 1.00 46.97 489 ALA A O 1
ATOM 3787 N N . PRO A 1 490 ? 7.370 1.375 36.253 1.00 51.44 490 PRO A N 1
ATOM 3788 C CA . PRO A 1 490 ? 7.593 1.298 34.815 1.00 51.44 490 PRO A CA 1
ATOM 3789 C C . PRO A 1 490 ? 7.485 -0.165 34.366 1.00 51.44 490 PRO A C 1
ATOM 3791 O O . PRO A 1 490 ? 7.844 -1.071 35.122 1.00 51.44 490 PRO A O 1
ATOM 3794 N N . LEU A 1 491 ? 6.913 -0.373 33.177 1.00 54.62 491 LEU A N 1
ATOM 3795 C CA . LEU A 1 491 ? 6.680 -1.691 32.583 1.00 54.62 491 LEU A CA 1
ATOM 3796 C C . LEU A 1 491 ? 7.953 -2.549 32.684 1.00 54.62 491 LEU A C 1
ATOM 3798 O O . LEU A 1 491 ? 9.054 -2.061 32.434 1.00 54.62 491 LEU A O 1
ATOM 3802 N N . SER A 1 492 ? 7.797 -3.801 33.116 1.00 52.69 492 SER A N 1
ATOM 3803 C CA . SER A 1 492 ? 8.908 -4.731 33.358 1.00 52.69 492 SER A CA 1
ATOM 3804 C C . SER A 1 492 ? 9.542 -5.276 32.078 1.00 52.69 492 SER A C 1
ATOM 3806 O O . SER A 1 492 ? 10.637 -5.831 32.138 1.00 52.69 492 SER A O 1
ATOM 3808 N N . ASP A 1 493 ? 8.862 -5.126 30.945 1.00 47.44 493 ASP A N 1
ATOM 3809 C CA . ASP A 1 493 ? 9.245 -5.645 29.642 1.00 47.44 493 ASP A CA 1
ATOM 3810 C C . ASP A 1 493 ? 8.539 -4.896 28.499 1.00 47.44 493 ASP A C 1
ATOM 3812 O O . ASP A 1 493 ? 7.450 -4.335 28.652 1.00 47.44 493 ASP A O 1
ATOM 3816 N N . GLU A 1 494 ? 9.208 -4.874 27.345 1.00 39.91 494 GLU A N 1
ATOM 3817 C CA . GLU A 1 494 ? 8.627 -4.511 26.053 1.00 39.91 494 GLU A CA 1
ATOM 3818 C C . GLU A 1 494 ? 7.831 -5.724 25.557 1.00 39.91 494 GLU A C 1
ATOM 3820 O O . GLU A 1 494 ? 8.402 -6.637 24.962 1.00 39.91 494 GLU A O 1
ATOM 3825 N N . GLY A 1 495 ? 6.544 -5.787 25.905 1.00 42.78 495 GLY A N 1
ATOM 3826 C CA . GLY A 1 495 ? 5.630 -6.813 25.392 1.00 42.78 495 GLY A CA 1
ATOM 3827 C C . GLY A 1 495 ? 5.491 -6.773 23.876 1.00 42.78 495 GLY A C 1
ATOM 3828 O O . GLY A 1 495 ? 5.275 -5.657 23.345 1.00 42.78 495 GLY A O 1
#

Solvent-accessible surface area (backbone atoms only — not comparable to full-atom values): 27083 Å² total; per-residue (Å²): 135,83,82,83,78,80,84,72,51,81,78,53,52,68,86,72,50,59,66,70,56,54,53,49,50,54,50,44,49,50,52,51,53,56,45,50,43,24,44,77,46,65,74,52,64,88,68,52,72,68,63,47,50,55,50,51,51,52,49,51,52,50,30,72,58,32,48,63,70,64,45,83,86,35,71,92,61,51,80,80,77,74,72,62,52,81,49,49,80,37,73,49,91,45,73,52,64,52,70,46,79,25,77,47,69,70,50,46,51,56,49,49,58,54,44,32,75,77,72,44,85,86,57,34,34,33,37,34,77,29,69,47,42,33,53,34,40,34,35,26,47,70,33,31,59,75,42,27,28,38,44,71,86,19,48,42,14,33,41,36,37,72,25,49,69,43,26,82,55,50,62,64,55,52,49,72,76,37,87,92,45,64,78,28,56,30,39,27,43,27,27,33,35,26,29,34,50,71,59,46,53,52,52,31,51,51,31,48,75,72,76,41,83,57,78,48,40,47,32,62,48,27,46,55,41,52,69,36,46,42,27,47,63,21,45,75,46,79,44,40,57,37,47,80,50,72,59,44,59,36,80,63,83,61,68,28,50,67,52,46,52,51,40,41,43,35,28,60,42,41,55,68,88,70,59,41,79,31,71,48,70,66,52,50,49,53,52,49,52,52,47,63,77,43,48,84,78,52,65,40,57,57,56,32,32,34,42,28,52,23,40,42,69,53,35,64,74,57,37,58,61,101,54,24,45,60,40,37,37,32,41,35,58,83,55,64,73,44,76,38,44,27,71,38,73,48,73,46,56,37,51,87,18,43,47,30,36,27,39,35,35,51,77,38,72,49,89,61,29,77,42,44,59,25,43,39,72,26,67,60,48,33,60,73,45,61,50,36,33,56,30,39,28,34,35,31,28,58,94,79,70,47,44,32,59,72,32,49,47,72,92,71,63,85,80,81,56,39,81,79,75,80,70,65,40,31,92,69,64,61,46,64,46,41,53,91,49,95,86,53,74,57,41,21,36,78,54,79,87,73,29,48,42,30,49,21,41,41,48,28,47,50,22,30,79,93,59,69,48,36,84,92,44,43,63,66,53,23,43,50,71,63,38,70,88,67,80,65,76,77,78,94,64,92,126

Radius of gyration: 28.48 Å; Cα contacts (8 Å, |Δi|>4): 920; chains: 1; bounding box: 108×52×72 Å

Sequence (495 aa):
MGKEVSTDGSDLDVAEIEPAVRERYAALVEELEGHLYRYHVLDRPTISDADYDIRYHELVALEDTYPALRTPDSPTQKVGATYATEFTPVEHLERLLSLDNAFTDTELDAWAARAEREVGDDAAYLCELKVDGLALALVYEHGRLLRGATRGDGRTGEDVTPNVRTISNVPDRLVETDPAFPLPELVEVRGEVFFPVEAFEALNASLVAEGKPPYANPRNTAAGSLRQKDPRVTATRPLQLVVHGVGARRGFEPARQSEAYAALRSWGLPTSDRVQVVDDLTGVRDYIAYFGEHRHAVEHEIDGVVVKIDQVGLQRRLGSTSRAPRWAIAFKYPPEEVTTRLHDIRVNVGRTGRVTPYGVMEPIKVSGSTVQMATLHNAEEVRRKGVLIGDVVVLRKAGDVIPEIVGPVVDLRTGDEREFLMPEKCPACSTKLAYEREGDADIRCPNARSCPAQLRERVAHVASRGAFDIEALGYEGAAALTAADSGRAPLSDEG

Nearest PDB structures (foldseek):
  6lw8-assembly1_A  TM=9.450E-01  e=1.426E-50  Mycobacterium tuberculosis H37Rv
  6kdu-assembly1_A  TM=9.485E-01  e=4.822E-49  Mycobacterium tuberculosis H37Rv
  6ksc-assembly1_A  TM=9.446E-01  e=2.070E-47  Mycobacterium tuberculosis H37Rv
  3sgi-assembly1_A  TM=6.243E-01  e=6.309E-55  Mycobacterium tuberculosis
  8ak4-assembly1_A  TM=6.270E-01  e=6.370E-45  Deinococcus radiodurans

Secondary structure (DSSP, 8-state):
--------GGG--GGGS-HHHHHHHHHHHHHHHHHHHHHHTSS--SS-HHHHHHHHHHHHHHHHH-GGG--TTSTTT-TT--------EEE-SS--PPPEEE-SHHHHHHHHHHHHHHH-S---EEEEEEE-SEEEEEEEETTEEEEEEE-TTSSEEEB-HHHHTTSTTS-SB-----TTSPPPSEEEEEEEEE--HHHHHHHHHHHHHTTPPPPS-HHHHHHHHHS-SSHHHHHTS--EEEEEEEEEEES---SBHHHHHHHHHHTT--B-TT-EEESSHHHHHHHHHHHHHTTTSSSS-EEEEEEEESBHHHHHHH-B-SSSBTTEEEEEPPPPPEEEEEEEEEEEE-TTSBEEEEEEEEEEEETTEEEEEEE--SHHHHHHHT-EET-EEEEEEETTTEEEEEEE-GGG--S--EE----SB-TTT-PBPEESSTT-S-EE---TTT-HHHHHHHHHHHHSTTTT--TT--HHHHHHHH-TTS-PPPPSS--

Mean predicted aligned error: 12.89 Å

Foldseek 3Di:
DDDDDPPQLAPDAPVRDDPVLVVLLVVLQVVLVVQCLCVPQQVHGPDDPVVSVVSVVVNVVSCVSHVNSDDCSGPVNDDPDQQFFPQDKDFDPFFDFDFAADADPVVVVVLVVVLCVQQNQQFKKKKDFAFLAWKWKFKDAQQAGPFIFTCVVRGITTTLRSLQVLAPQDDRGFDQQDPVQDDFRMWIWMWGKWAFPVQLVVQQVVCVVVVHHRDQAGHVCRVVLSPGRRSSSVNVGNIHIETDFIDDTGRDDDQWRVVVLVNCVSRSHHHDPLTDIGRDVVVVVVSQVVCLVVQVVDRGHTFFMKMFRTGPVSQVSQQADPHHGSRMYGHGYFFDKDWWWFQDWDWAQAQQQWTWIKTATDFDRGNRHTDGIAGQGFLVSCVVLPDFRGFTFIWGADVSHGIHTNHGPVVPDPPPTHHDDDDQADPQPRAGWDDPDPPDRTIGRPPCPQRLSNQLNNQQVCCDPVHVVPPVCHSLNSNCVSCVVVPDDRDPDDD